Protein 3HYH (pdb70)

Organism: Saccharomyces cerevisiae (strain ATCC 204508 / S288c) (NCBI:txid559292)

Foldseek 3Di:
DPDWDAFPFPVTKTWDADPPPRFIKIKDKAWPDVPVQVVVFVVLLVPDDDQQAKHFPDWDDDPTIIITIIGDFPFWVVCVLVVDDLDDPVLLLVQLLLLLLRLVSCVVVVHAQQDDDGQQFGAHPVRGTHRYTSPPRQLQFALCSVDVDDDDGNLRVLSSSLQSSCCSNPVDGFQDDPDPVSSSVCRQCVPGDDDPPDDPQSSVSSVQSSDNPSVSRDDSVNCCVRPSSVVVNDPSSD/DDDWDAADPCGWTWDADPPVRFIKIKDKDFDDPVPVQVVVFVVLQCPDDDPQAKHFPDWDDDPGIIITIIGDFPAWPLVVLLVDDQDDLVLLLVQLLLLLLSLCSCVVVPHALQDDDRQQFGAHPVRGTHGYTSPPRVLQAALVRVVGNLRVLSSSLQSSCCSRPVDGFQDDPDDVSSNVCRQVVPGDDDDVDDPQSSVSSVQSSDRDSVSHDDSVRSCVRPSNVVVNDPSSD

GO terms:
  GO:0004674 protein serine/threonine kinase activity (F, IDA)
  GO:0005085 guanyl-nucleotide exchange factor activity (F, IDA)
  GO:0004679 AMP-activated protein kinase activity (F, IDA)
  GO:0000144 cellular bud neck septin ring (C, IDA)
  GO:0005634 nucleus (C, IDA)
  GO:0005641 nuclear envelope lumen (C, IDA)
  GO:0005737 cytoplasm (C, IDA)
  GO:0005774 vacuolar membrane (C, IDA)
  GO:0042149 cellular response to glucose starvation (P, IDA)
  GO:0031588 nucleotide-activated protein kinase complex (C, IDA)
  GO:2000222 positive regulation of pseudohyphal growth (P, IGI)
  GO:0017148 negative regulation of translation (P, IGI)
  GO:0000132 establishment of mitotic spindle orientation (P, IGI)
  GO:0001403 invasive growth in response to glucose limitation (P, IMP)
  GO:0004672 protein kinase activity (F, HDA)
  GO:0004674 protein serine/threonine kinase activity (F, IMP)
  GO:0004679 AMP-activated protein kinase activity (F, IMP)
  GO:0034976 response to endoplasmic reticulum stress (P, IMP)
  GO:0005739 mitochondrion (C, HDA)
  GO:0045722 positive regulation of gluconeogenesis (P, IMP)

CATH classification: 3.30.200.20 (+1 more: 1.10.510.10)

Solvent-accessible surface area: 23732 Å² total; per-residue (Å²): 26,139,127,94,83,111,66,69,28,192,76,86,36,41,27,0,103,32,97,113,94,46,44,109,0,11,15,76,19,39,50,79,204,189,114,48,64,29,102,82,8,9,60,48,2,124,91,3,126,18,59,2,1,1,66,9,93,67,17,86,118,60,184,87,56,10,29,8,0,14,20,65,11,43,78,55,0,18,57,39,7,104,158,127,121,105,17,60,52,117,43,0,17,91,2,0,4,4,0,0,6,0,1,18,29,1,35,144,61,195,8,16,2,69,3,1,16,26,90,0,0,33,2,20,132,127,75,36,0,16,0,21,6,1,4,48,58,54,14,15,3,0,12,5,12,10,30,63,166,119,176,16,1,63,56,1,0,3,0,4,0,0,0,0,0,0,10,0,11,7,107,108,46,7,0,80,28,96,6,27,33,47,10,6,138,27,1,56,92,17,82,49,88,48,20,210,121,18,31,124,29,0,21,32,1,0,135,111,0,7,46,53,68,33,159,95,12,6,50,12,118,97,0,16,117,21,118,20,0,95,68,123,34,48,156,124,4,143,37,113,91,112,84,102,85,132,39,206,107,41,50,28,0,78,43,85,120,105,42,57,90,0,13,13,68,26,53,68,185,181,112,157,106,56,62,24,65,71,8,5,51,55,3,119,100,1,124,19,58,3,0,3,74,12,87,66,19,85,122,73,203,102,57,29,35,9,0,15,14,82,11,44,82,52,0,20,77,35,6,111,155,145,121,88,15,61,50,82,85,0,20,91,4,0,5,5,0,0,4,0,1,20,31,1,29,124,68,176,8,20,3,94,4,3,18,27,92,0,0,33,2,20,144,115,73,36,0,16,0,24,6,1,3,41,50,41,20,24,5,0,12,58,26,11,95,47,60,57,2,0,3,0,3,1,0,0,0,0,10,9,0,4,9,107,175,52,14,0,83,34,94,6,14,33,47,14,6,133,28,0,42,84,21,87,44,102,54,27,208,114,18,32,124,28,0,20,30,0,0,132,114,0,7,51,54,60,37,161,102,13,10,51,13,112,87,0,24,110,23,121,19,0,112,68,102,32,39,145,125,6,143

Sequence (471 aa):
NYQIVKTLGEGKVKLAYHTTTGQKVALKIINKKMQGRIEREISYLRLLRHPHIIKLYDVIKSKDEIIMVIEYAGNELFDYIVQRDKMSEQEARRFFQQIISAVEYCHRHKIVHRDLKPENLLLDEHLNVKIADFGLSPNYAAPEVISGKLYAGPEVDVWSCGVILYVMLCRRLPFDDESIPVLFKNISNGVYTLPKFLSPGAAGLIKRMLIVNPLNRISIHEIMQDDWFKVDLPEYLLNYQIVKTLGEKVKLAYHTTTGQKVALKIINKKVMQGRIEREISYLRLLRHPHIIKLYDVIKSKDEIIMVIEYAGNELFDYIVQRDKMSEQEARRFFQQIISAVEYCHRHKIVHRDLKPENLLLDEHLNVKIADFGLSPNYAAPEVISGPEVDVWSCGVILYVMLCRRLPFDDESIPVLFKNISNGVYTLPKFLSPGAAGLIKRMLIVNPLNRISIHEIMQDDWFKVDLPEYLL

Structure (mmCIF, N/CA/C/O backbone):
data_3HYH
#
_entry.id   3HYH
#
_cell.length_a   71.028
_cell.length_b   75.137
_cell.length_c   113.699
_cell.angle_alpha   90.00
_cell.angle_beta   90.00
_cell.angle_gamma   90.00
#
_symmetry.space_group_name_H-M   'P 21 21 21'
#
loop_
_entity.id
_entity.type
_entity.pdbx_description
1 polymer 'Carbon catabolite-derepressing protein kinase'
2 water water
#
loop_
_atom_site.group_PDB
_atom_site.id
_atom_site.type_symbol
_atom_site.label_atom_id
_atom_site.label_alt_id
_atom_site.label_comp_id
_atom_site.label_asym_id
_atom_site.label_entity_id
_atom_site.label_seq_id
_atom_site.pdbx_PDB_ins_code
_atom_site.Cartn_x
_atom_site.Cartn_y
_atom_site.Cartn_z
_atom_site.occupancy
_atom_site.B_iso_or_equiv
_atom_site.auth_seq_id
_atom_site.auth_comp_id
_atom_site.auth_asym_id
_atom_site.auth_atom_id
_atom_site.pdbx_PDB_model_num
ATOM 1 N N . ASN A 1 14 ? 94.273 22.133 73.982 1.00 74.60 54 ASN A N 1
ATOM 2 C CA . ASN A 1 14 ? 95.350 23.147 73.842 1.00 74.56 54 ASN A CA 1
ATOM 3 C C . ASN A 1 14 ? 96.356 22.754 72.769 1.00 74.78 54 ASN A C 1
ATOM 4 O O . ASN A 1 14 ? 96.544 23.491 71.803 1.00 74.71 54 ASN A O 1
ATOM 9 N N . TYR A 1 15 ? 96.988 21.591 72.941 1.00 75.26 55 TYR A N 1
ATOM 10 C CA . TYR A 1 15 ? 98.063 21.147 72.051 1.00 75.54 55 TYR A CA 1
ATOM 11 C C . TYR A 1 15 ? 97.576 20.588 70.717 1.00 75.62 55 TYR A C 1
ATOM 12 O O . TYR A 1 15 ? 97.839 21.182 69.667 1.00 75.64 55 TYR A O 1
ATOM 21 N N . GLN A 1 16 ? 96.879 19.449 70.761 1.00 75.71 56 GLN A N 1
ATOM 22 C CA . GLN A 1 16 ? 96.460 18.748 69.542 1.00 75.80 56 GLN A CA 1
ATOM 23 C C . GLN A 1 16 ? 94.959 18.821 69.267 1.00 75.84 56 GLN A C 1
ATOM 24 O O . GLN A 1 16 ? 94.135 18.632 70.165 1.00 76.00 56 GLN A O 1
ATOM 30 N N . ILE A 1 17 ? 94.633 19.074 68.002 1.00 75.83 57 ILE A N 1
ATOM 31 C CA . ILE A 1 17 ? 93.265 19.305 67.542 1.00 75.88 57 ILE A CA 1
ATOM 32 C C . ILE A 1 17 ? 92.462 18.001 67.449 1.00 75.98 57 ILE A C 1
ATOM 33 O O . ILE A 1 17 ? 93.014 16.944 67.143 1.00 75.94 57 ILE A O 1
ATOM 38 N N . VAL A 1 18 ? 91.158 18.095 67.718 1.00 76.23 58 VAL A N 1
ATOM 39 C CA . VAL A 1 18 ? 90.249 16.939 67.710 1.00 76.35 58 VAL A CA 1
ATOM 40 C C . VAL A 1 18 ? 89.200 17.032 66.599 1.00 76.48 58 VAL A C 1
ATOM 41 O O . VAL A 1 18 ? 88.987 16.069 65.854 1.00 76.57 58 VAL A O 1
ATOM 45 N N . LYS A 1 19 ? 88.550 18.193 66.498 1.00 76.60 59 LYS A N 1
ATOM 46 C CA . LYS A 1 19 ? 87.355 18.353 65.676 1.00 76.78 59 LYS A CA 1
ATOM 47 C C . LYS A 1 19 ? 87.114 19.826 65.352 1.00 76.76 59 LYS A C 1
ATOM 48 O O . LYS A 1 19 ? 87.552 20.707 66.092 1.00 76.80 59 LYS A O 1
ATOM 54 N N . THR A 1 20 ? 86.431 20.084 64.238 1.00 76.71 60 THR A N 1
ATOM 55 C CA . THR A 1 20 ? 85.934 21.419 63.926 1.00 76.63 60 THR A CA 1
ATOM 56 C C . THR A 1 20 ? 84.504 21.524 64.448 1.00 76.88 60 THR A C 1
ATOM 57 O O . THR A 1 20 ? 83.633 20.736 64.062 1.00 76.78 60 THR A O 1
ATOM 61 N N . LEU A 1 21 ? 84.276 22.487 65.340 1.00 77.09 61 LEU A N 1
ATOM 62 C CA . LEU A 1 21 ? 82.968 22.677 65.964 1.00 77.38 61 LEU A CA 1
ATOM 63 C C . LEU A 1 21 ? 82.036 23.502 65.084 1.00 77.67 61 LEU A C 1
ATOM 64 O O . LEU A 1 21 ? 80.816 23.335 65.135 1.00 77.84 61 LEU A O 1
ATOM 69 N N . GLY A 1 22 ? 82.615 24.387 64.276 1.00 78.01 62 GLY A N 1
ATOM 70 C CA . GLY A 1 22 ? 81.832 25.247 63.394 1.00 78.41 62 GLY A CA 1
ATOM 71 C C . GLY A 1 22 ? 82.623 26.323 62.674 1.00 78.67 62 GLY A C 1
ATOM 72 O O . GLY A 1 22 ? 83.842 26.215 62.504 1.00 78.57 62 GLY A O 1
ATOM 73 N N . GLU A 1 23 ? 81.906 27.361 62.247 1.00 79.02 63 GLU A N 1
ATOM 74 C CA . GLU A 1 23 ? 82.471 28.476 61.488 1.00 79.35 63 GLU A CA 1
ATOM 75 C C . GLU A 1 23 ? 81.816 29.780 61.926 1.00 79.44 63 GLU A C 1
ATOM 76 O O . GLU A 1 23 ? 80.598 29.838 62.097 1.00 79.44 63 GLU A O 1
ATOM 82 N N . GLY A 1 27 ? 87.331 33.072 60.492 1.00 60.85 67 GLY A N 1
ATOM 83 C CA . GLY A 1 27 ? 87.817 31.695 60.373 1.00 60.87 67 GLY A CA 1
ATOM 84 C C . GLY A 1 27 ? 86.972 30.711 61.165 1.00 60.81 67 GLY A C 1
ATOM 85 O O . GLY A 1 27 ? 85.829 31.014 61.529 1.00 61.02 67 GLY A O 1
ATOM 86 N N . LYS A 1 28 ? 87.539 29.539 61.451 1.00 60.56 68 LYS A N 1
ATOM 87 C CA . LYS A 1 28 ? 86.789 28.458 62.104 1.00 60.19 68 LYS A CA 1
ATOM 88 C C . LYS A 1 28 ? 87.044 28.315 63.607 1.00 59.72 68 LYS A C 1
ATOM 89 O O . LYS A 1 28 ? 87.952 28.935 64.157 1.00 59.64 68 LYS A O 1
ATOM 95 N N . VAL A 1 29 ? 86.214 27.498 64.254 1.00 59.33 69 VAL A N 1
ATOM 96 C CA . VAL A 1 29 ? 86.337 27.174 65.670 1.00 58.96 69 VAL A CA 1
ATOM 97 C C . VAL A 1 29 ? 86.559 25.665 65.803 1.00 58.89 69 VAL A C 1
ATOM 98 O O . VAL A 1 29 ? 85.760 24.872 65.304 1.00 58.97 69 VAL A O 1
ATOM 102 N N . LYS A 1 30 ? 87.632 25.278 66.486 1.00 58.64 70 LYS A N 1
ATOM 103 C CA . LYS A 1 30 ? 87.969 23.866 66.658 1.00 58.58 70 LYS A CA 1
ATOM 104 C C . LYS A 1 30 ? 88.000 23.414 68.122 1.00 58.59 70 LYS A C 1
ATOM 105 O O . LYS A 1 30 ? 88.216 24.218 69.032 1.00 58.57 70 LYS A O 1
ATOM 111 N N . LEU A 1 31 ? 87.765 22.121 68.337 1.00 58.61 71 LEU A N 1
ATOM 112 C CA . LEU A 1 31 ? 87.917 21.495 69.649 1.00 58.77 71 LEU A CA 1
ATOM 113 C C . LEU A 1 31 ? 89.291 20.837 69.763 1.00 58.90 71 LEU A C 1
ATOM 114 O O . LEU A 1 31 ? 89.731 20.139 68.846 1.00 58.83 71 LEU A O 1
ATOM 119 N N . ALA A 1 32 ? 89.956 21.0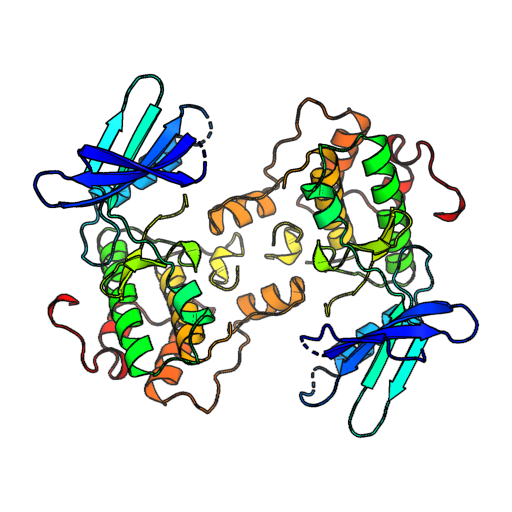61 70.893 1.00 58.98 72 ALA A N 1
ATOM 120 C CA . ALA A 1 32 ? 91.293 20.528 71.137 1.00 59.33 72 ALA A CA 1
ATOM 121 C C . ALA A 1 32 ? 91.485 20.219 72.618 1.00 59.64 72 ALA A C 1
ATOM 122 O O . ALA A 1 32 ? 90.659 20.609 73.449 1.00 59.53 72 ALA A O 1
ATOM 124 N N . TYR A 1 33 ? 92.566 19.510 72.949 1.00 60.11 73 TYR A N 1
ATOM 125 C CA . TYR A 1 33 ? 92.898 19.258 74.353 1.00 60.67 73 TYR A CA 1
ATOM 126 C C . TYR A 1 33 ? 94.403 19.212 74.653 1.00 60.70 73 TYR A C 1
ATOM 127 O O . TYR A 1 33 ? 95.203 18.743 73.837 1.00 60.81 73 TYR A O 1
ATOM 136 N N . HIS A 1 34 ? 94.765 19.732 75.827 1.00 60.82 74 HIS A N 1
ATOM 137 C CA . HIS A 1 34 ? 96.143 19.726 76.315 1.00 61.08 74 HIS A CA 1
ATOM 138 C C . HIS A 1 34 ? 96.553 18.286 76.616 1.00 61.21 74 HIS A C 1
ATOM 139 O O . HIS A 1 34 ? 95.834 17.561 77.306 1.00 61.28 74 HIS A O 1
ATOM 146 N N . THR A 1 35 ? 97.701 17.867 76.092 1.00 61.37 75 THR A N 1
ATOM 147 C CA . THR A 1 35 ? 98.125 16.475 76.235 1.00 61.58 75 THR A CA 1
ATOM 148 C C . THR A 1 35 ? 98.887 16.247 77.553 1.00 61.63 75 THR A C 1
ATOM 149 O O . THR A 1 35 ? 99.328 15.125 77.850 1.00 61.73 75 THR A O 1
ATOM 153 N N . THR A 1 36 ? 99.027 17.314 78.340 1.00 61.51 76 THR A N 1
ATOM 154 C CA . THR A 1 36 ? 99.618 17.222 79.673 1.00 61.45 76 THR A CA 1
ATOM 155 C C . THR A 1 36 ? 98.523 17.194 80.737 1.00 61.33 76 THR A C 1
ATOM 156 O O . THR A 1 36 ? 98.437 16.236 81.509 1.00 61.55 76 THR A O 1
ATOM 160 N N . THR A 1 37 ? 97.683 18.232 80.760 1.00 60.99 77 THR A N 1
ATOM 161 C CA . THR A 1 37 ? 96.627 18.369 81.770 1.00 60.55 77 THR A CA 1
ATOM 162 C C . THR A 1 37 ? 95.312 17.696 81.364 1.00 60.33 77 THR A C 1
ATOM 163 O O . THR A 1 37 ? 94.484 17.367 82.222 1.00 60.30 77 THR A O 1
ATOM 167 N N . GLY A 1 38 ? 95.111 17.513 80.059 1.00 59.87 78 GLY A N 1
ATOM 168 C CA . GLY A 1 38 ? 93.878 16.911 79.549 1.00 59.09 78 GLY A CA 1
ATOM 169 C C . GLY A 1 38 ? 92.744 17.900 79.347 1.00 58.59 78 GLY A C 1
ATOM 170 O O . GLY A 1 38 ? 91.662 17.514 78.900 1.00 58.47 78 GLY A O 1
ATOM 171 N N . GLN A 1 39 ? 93.003 19.174 79.659 1.00 58.09 79 GLN A N 1
ATOM 172 C CA . GLN A 1 39 ? 91.992 20.239 79.611 1.00 57.46 79 GLN A CA 1
ATOM 173 C C . GLN A 1 39 ? 91.397 20.412 78.211 1.00 56.78 79 GLN A C 1
ATOM 174 O O . GLN A 1 39 ? 92.129 20.517 77.225 1.00 56.71 79 GLN A O 1
ATOM 180 N N . LYS A 1 40 ? 90.066 20.408 78.136 1.00 56.11 80 LYS A N 1
ATOM 181 C CA . LYS A 1 40 ? 89.338 20.663 76.890 1.00 55.33 80 LYS A CA 1
ATOM 182 C C . LYS A 1 40 ? 89.395 22.150 76.560 1.00 54.86 80 LYS A C 1
ATOM 183 O O . LYS A 1 40 ? 89.265 23.002 77.452 1.00 54.51 80 LYS A O 1
ATOM 189 N N . VAL A 1 41 ? 89.567 22.457 75.276 1.00 54.20 81 VAL A N 1
ATOM 190 C CA . VAL A 1 41 ? 89.826 23.825 74.844 1.00 53.53 81 VAL A CA 1
ATOM 191 C C . VAL A 1 41 ? 89.178 24.124 73.483 1.00 53.34 81 VAL A C 1
ATOM 192 O O . VAL A 1 41 ? 88.975 23.218 72.678 1.00 53.43 81 VAL A O 1
ATOM 196 N N . ALA A 1 42 ? 88.838 25.389 73.239 1.00 52.99 82 ALA A N 1
ATOM 197 C CA . ALA A 1 42 ? 88.382 25.813 71.921 1.00 52.62 82 ALA A CA 1
ATOM 198 C C . ALA A 1 42 ? 89.417 26.712 71.248 1.00 52.75 82 ALA A C 1
ATOM 199 O O . ALA A 1 42 ? 89.975 27.620 71.879 1.00 52.73 82 ALA A O 1
ATOM 201 N N . LEU A 1 43 ? 89.673 26.449 69.969 1.00 52.26 83 LEU A N 1
ATOM 202 C CA . LEU A 1 43 ? 90.570 27.279 69.182 1.00 52.49 83 LEU A CA 1
ATOM 203 C C . LEU A 1 43 ? 89.755 28.185 68.267 1.00 52.73 83 LEU A C 1
ATOM 204 O O . LEU A 1 43 ? 89.131 27.715 67.312 1.00 52.83 83 LEU A O 1
ATOM 209 N N . LYS A 1 44 ? 89.747 29.479 68.572 1.00 52.92 84 LYS A N 1
ATOM 210 C CA . LYS A 1 44 ? 89.069 30.445 67.713 1.00 53.67 84 LYS A CA 1
ATOM 211 C C . LYS A 1 44 ? 90.073 31.035 66.743 1.00 53.89 84 LYS A C 1
ATOM 212 O O . LYS A 1 44 ? 90.875 31.902 67.101 1.00 53.81 84 LYS A O 1
ATOM 218 N N . ILE A 1 45 ? 90.027 30.531 65.517 1.00 54.33 85 ILE A N 1
ATOM 219 C CA . ILE A 1 45 ? 90.975 30.901 64.478 1.00 54.82 85 ILE A CA 1
ATOM 220 C C . ILE A 1 45 ? 90.435 32.104 63.717 1.00 55.21 85 ILE A C 1
ATOM 221 O O . ILE A 1 45 ? 89.443 32.006 62.995 1.00 55.18 85 ILE A O 1
ATOM 226 N N . ILE A 1 46 ? 91.083 33.248 63.918 1.00 55.70 86 ILE A N 1
ATOM 227 C CA . ILE A 1 46 ? 90.645 34.492 63.316 1.00 56.36 86 ILE A CA 1
ATOM 228 C C . ILE A 1 46 ? 91.631 34.876 62.236 1.00 57.29 86 ILE A C 1
ATOM 229 O O . ILE A 1 46 ? 92.841 34.999 62.493 1.00 56.92 86 ILE A O 1
ATOM 234 N N . ASN A 1 47 ? 91.114 35.044 61.020 1.00 58.53 87 ASN A N 1
ATOM 235 C CA . ASN A 1 47 ? 91.965 35.430 59.915 1.00 59.92 87 ASN A CA 1
ATOM 236 C C . ASN A 1 47 ? 91.908 36.902 59.620 1.00 60.70 87 ASN A C 1
ATOM 237 O O . ASN A 1 47 ? 90.842 37.503 59.521 1.00 61.06 87 ASN A O 1
ATOM 242 N N . LYS A 1 48 ? 93.104 37.466 59.491 1.00 62.14 88 LYS A N 1
ATOM 243 C CA . LYS A 1 48 ? 93.248 38.910 59.376 1.00 63.27 88 LYS A CA 1
ATOM 244 C C . LYS A 1 48 ? 92.483 39.549 58.185 1.00 64.19 88 LYS A C 1
ATOM 245 O O . LYS A 1 48 ? 92.833 39.232 56.986 1.00 64.39 88 LYS A O 1
ATOM 251 N N . LYS A 1 49 ? 91.337 40.164 58.634 1.00 65.14 89 LYS A N 1
ATOM 252 C CA . LYS A 1 49 ? 90.237 40.924 57.840 1.00 65.70 89 LYS A CA 1
ATOM 253 C C . LYS A 1 49 ? 89.066 41.237 58.842 1.00 65.62 89 LYS A C 1
ATOM 254 O O . LYS A 1 49 ? 89.068 40.174 59.824 1.00 65.78 89 LYS A O 1
ATOM 260 N N . MET A 1 56 ? 86.050 44.715 64.144 1.00 62.27 96 MET A N 1
ATOM 261 C CA . MET A 1 56 ? 87.364 45.129 63.673 1.00 62.22 96 MET A CA 1
ATOM 262 C C . MET A 1 56 ? 88.449 44.753 64.701 1.00 61.72 96 MET A C 1
ATOM 263 O O . MET A 1 56 ? 88.138 44.260 65.792 1.00 62.02 96 MET A O 1
ATOM 268 N N . GLN A 1 57 ? 89.713 44.987 64.344 1.00 61.01 97 GLN A N 1
ATOM 269 C CA . GLN A 1 57 ? 90.880 44.467 65.085 1.00 60.09 97 GLN A CA 1
ATOM 270 C C . GLN A 1 57 ? 91.000 44.899 66.546 1.00 58.94 97 GLN A C 1
ATOM 271 O O . GLN A 1 57 ? 91.485 44.134 67.377 1.00 58.64 97 GLN A O 1
ATOM 277 N N . GLY A 1 58 ? 90.570 46.124 66.843 1.00 57.92 98 GLY A N 1
ATOM 278 C CA . GLY A 1 58 ? 90.579 46.653 68.207 1.00 56.61 98 GLY A CA 1
ATOM 279 C C . GLY A 1 58 ? 89.643 45.902 69.136 1.00 55.90 98 GLY A C 1
ATOM 280 O O . GLY A 1 58 ? 89.916 45.765 70.334 1.00 55.74 98 GLY A O 1
ATOM 281 N N . ARG A 1 59 ? 88.542 45.401 68.583 1.00 54.82 99 ARG A N 1
ATOM 282 C CA . ARG A 1 59 ? 87.581 44.649 69.380 1.00 54.08 99 ARG A CA 1
ATOM 283 C C . ARG A 1 59 ? 88.102 43.262 69.770 1.00 53.56 99 ARG A C 1
ATOM 284 O O . ARG A 1 59 ? 87.855 42.803 70.877 1.00 53.35 99 ARG A O 1
ATOM 292 N N . ILE A 1 60 ? 88.841 42.613 68.874 1.00 53.25 100 ILE A N 1
ATOM 293 C CA . ILE A 1 60 ? 89.495 41.340 69.197 1.00 53.54 100 ILE A CA 1
ATOM 294 C C . ILE A 1 60 ? 90.556 41.548 70.286 1.00 53.42 100 ILE A C 1
ATOM 295 O O . ILE A 1 60 ? 90.648 40.771 71.239 1.00 53.37 100 ILE A O 1
ATOM 300 N N . GLU A 1 61 ? 91.334 42.616 70.142 1.00 53.21 101 GLU A N 1
ATOM 301 C CA . GLU A 1 61 ? 92.361 42.978 71.112 1.00 53.17 101 GLU A CA 1
ATOM 302 C C . GLU A 1 61 ? 91.781 43.280 72.487 1.00 52.37 101 GLU A C 1
ATOM 303 O O . GLU A 1 61 ? 92.385 42.952 73.511 1.00 51.83 101 GLU A O 1
ATOM 309 N N . ARG A 1 62 ? 90.612 43.920 72.492 1.00 51.79 102 ARG A N 1
ATOM 310 C CA . ARG A 1 62 ? 89.861 44.206 73.714 1.00 51.38 102 ARG A CA 1
ATOM 311 C C . ARG A 1 62 ? 89.446 42.905 74.406 1.00 51.01 102 ARG A C 1
ATOM 312 O O . ARG A 1 62 ? 89.528 42.793 75.633 1.00 50.79 102 ARG A O 1
ATOM 320 N N . GLU A 1 63 ? 89.017 41.924 73.618 1.00 50.38 103 GLU A N 1
ATOM 321 C CA . GLU A 1 63 ? 88.634 40.630 74.160 1.00 50.62 103 GLU A CA 1
ATOM 322 C C . GLU A 1 63 ? 89.837 39.938 74.812 1.00 49.83 103 GLU A C 1
ATOM 323 O O . GLU A 1 63 ? 89.761 39.485 75.958 1.00 49.43 103 GLU A O 1
ATOM 329 N N . ILE A 1 64 ? 90.939 39.868 74.067 1.00 48.67 104 ILE A N 1
ATOM 330 C CA . ILE A 1 64 ? 92.172 39.257 74.550 1.00 48.24 104 ILE A CA 1
ATOM 331 C C . ILE A 1 64 ? 92.667 39.951 75.820 1.00 48.14 104 ILE A C 1
ATOM 332 O O . ILE A 1 64 ? 92.971 39.285 76.804 1.00 48.38 104 ILE A O 1
ATOM 337 N N . SER A 1 65 ? 92.705 41.282 75.803 1.00 47.95 105 SER A N 1
ATOM 338 C CA . SER A 1 65 ? 93.155 42.068 76.956 1.00 48.24 105 SER A CA 1
ATOM 339 C C . SER A 1 65 ? 92.301 41.840 78.214 1.00 47.94 105 SER A C 1
ATOM 340 O O . SER A 1 65 ? 92.837 41.574 79.300 1.00 47.49 105 SER A O 1
ATOM 343 N N . TYR A 1 66 ? 90.980 41.931 78.060 1.00 47.93 106 TYR A N 1
ATOM 344 C CA . TYR A 1 66 ? 90.040 41.683 79.155 1.00 47.89 106 TYR A CA 1
ATOM 345 C C . TYR A 1 66 ? 90.234 40.284 79.738 1.00 47.79 106 TYR A C 1
ATOM 346 O O . TYR A 1 66 ? 90.388 40.125 80.956 1.00 47.48 106 TYR A O 1
ATOM 355 N N . LEU A 1 67 ? 90.232 39.279 78.859 1.00 47.83 107 LEU A N 1
ATOM 356 C CA . LEU A 1 67 ? 90.406 37.887 79.268 1.00 47.90 107 LEU A CA 1
ATOM 357 C C . LEU A 1 67 ? 91.740 37.616 79.990 1.00 48.19 107 LEU A C 1
ATOM 358 O O . LEU A 1 67 ? 91.783 36.775 80.884 1.00 48.16 107 LEU A O 1
ATOM 363 N N . ARG A 1 68 ? 92.803 38.345 79.633 1.00 48.06 108 ARG A N 1
ATOM 364 C CA . ARG A 1 68 ? 94.085 38.204 80.324 1.00 48.65 108 ARG A CA 1
ATOM 365 C C . ARG A 1 68 ? 94.086 38.870 81.704 1.00 48.77 108 ARG A C 1
ATOM 366 O O . ARG A 1 68 ? 94.733 38.380 82.629 1.00 49.16 108 ARG A O 1
ATOM 374 N N . LEU A 1 69 ? 93.365 39.980 81.824 1.00 48.84 109 LEU A N 1
ATOM 375 C CA . LEU A 1 69 ? 93.267 40.744 83.064 1.00 49.11 109 LEU A CA 1
ATOM 376 C C . LEU A 1 69 ? 92.373 40.091 84.119 1.00 49.41 109 LEU A C 1
ATOM 377 O O . LEU A 1 69 ? 92.631 40.208 85.320 1.00 49.61 109 LEU A O 1
ATOM 382 N N . LEU A 1 70 ? 91.307 39.434 83.670 1.00 49.39 110 LEU A N 1
ATOM 383 C CA . LEU A 1 70 ? 90.324 38.874 84.584 1.00 49.14 110 LEU A CA 1
ATOM 384 C C . LEU A 1 70 ? 90.516 37.375 84.724 1.00 49.09 110 LEU A C 1
ATOM 385 O O . LEU A 1 70 ? 90.343 36.618 83.763 1.00 50.02 110 LEU A O 1
ATOM 390 N N . ARG A 1 71 ? 90.886 36.961 85.929 1.00 48.20 111 ARG A N 1
ATOM 391 C CA . ARG A 1 71 ? 90.989 35.559 86.270 1.00 47.13 111 ARG A CA 1
ATOM 392 C C . ARG A 1 71 ? 90.032 35.269 87.412 1.00 45.58 111 ARG A C 1
ATOM 393 O O . ARG A 1 71 ? 90.239 35.698 88.551 1.00 45.15 111 ARG A O 1
ATOM 401 N N . HIS A 1 72 ? 88.964 34.551 87.075 1.00 43.58 112 HIS A N 1
ATOM 402 C CA . HIS A 1 72 ? 87.878 34.272 88.000 1.00 41.54 112 HIS A CA 1
ATOM 403 C C . HIS A 1 72 ? 87.276 32.932 87.573 1.00 40.54 112 HIS A C 1
ATOM 404 O O . HIS A 1 72 ? 87.198 32.662 86.378 1.00 40.16 112 HIS A O 1
ATOM 411 N N . PRO A 1 73 ? 86.876 32.080 88.542 1.00 39.96 113 PRO A N 1
ATOM 412 C CA . PRO A 1 73 ? 86.266 30.748 88.283 1.00 39.62 113 PRO A CA 1
ATOM 413 C C . PRO A 1 73 ? 85.065 30.736 87.312 1.00 39.18 113 PRO A C 1
ATOM 414 O O . PRO A 1 73 ? 84.759 29.700 86.728 1.00 38.84 113 PRO A O 1
ATOM 418 N N . HIS A 1 74 ? 84.396 31.872 87.157 1.00 38.54 114 HIS A N 1
ATOM 419 C CA . HIS A 1 74 ? 83.198 31.956 86.319 1.00 38.48 114 HIS A CA 1
ATOM 420 C C . HIS A 1 74 ? 83.344 32.907 85.151 1.00 38.80 114 HIS A C 1
ATOM 421 O O . HIS A 1 74 ? 82.356 33.375 84.567 1.00 38.68 114 HIS A O 1
ATOM 428 N N . ILE A 1 75 ? 84.601 33.175 84.817 1.00 38.97 115 ILE A N 1
ATOM 429 C CA . ILE A 1 75 ? 84.950 33.853 83.590 1.00 39.43 115 ILE A CA 1
ATOM 430 C C . ILE A 1 75 ? 85.797 32.890 82.777 1.00 40.53 115 ILE A C 1
ATOM 431 O O . ILE A 1 75 ? 86.745 32.293 83.295 1.00 40.58 115 ILE A O 1
ATOM 436 N N . ILE A 1 76 ? 85.441 32.722 81.507 1.00 41.50 116 ILE A N 1
ATOM 437 C CA . ILE A 1 76 ? 86.159 31.791 80.629 1.00 42.97 116 ILE A CA 1
ATOM 438 C C . ILE A 1 76 ? 87.664 32.107 80.573 1.00 43.01 116 ILE A C 1
ATOM 439 O O . ILE A 1 76 ? 88.063 33.268 80.448 1.00 42.90 116 ILE A O 1
ATOM 444 N N . LYS A 1 77 ? 88.498 31.080 80.710 1.00 43.83 117 LYS A N 1
ATOM 445 C CA . LYS A 1 77 ? 89.950 31.272 80.738 1.00 44.58 117 LYS A CA 1
ATOM 446 C C . LYS A 1 77 ? 90.525 31.405 79.338 1.00 44.55 117 LYS A C 1
ATOM 447 O O . LYS A 1 77 ? 90.113 30.695 78.436 1.00 44.53 117 LYS A O 1
ATOM 453 N N . LEU A 1 78 ? 91.497 32.303 79.178 1.00 45.27 118 LEU A N 1
ATOM 454 C CA . LEU A 1 78 ? 92.293 32.406 77.950 1.00 45.69 118 LEU A CA 1
ATOM 455 C C . LEU A 1 78 ? 93.680 31.862 78.244 1.00 45.46 118 LEU A C 1
ATOM 456 O O . LEU A 1 78 ? 94.465 32.513 78.949 1.00 45.34 118 LEU A O 1
ATOM 461 N N . TYR A 1 79 ? 93.969 30.670 77.720 1.00 44.96 119 TYR A N 1
ATOM 462 C CA . TYR A 1 79 ? 95.231 29.982 78.003 1.00 45.14 119 TYR A CA 1
ATOM 463 C C . TYR A 1 79 ? 96.402 30.457 77.140 1.00 44.94 119 TYR A C 1
ATOM 464 O O . TYR A 1 79 ? 97.569 30.269 77.518 1.00 44.80 119 TYR A O 1
ATOM 473 N N . ASP A 1 80 ? 96.099 31.044 75.980 1.00 44.58 120 ASP A N 1
ATOM 474 C CA . ASP A 1 80 ? 97.136 31.456 75.017 1.00 44.30 120 ASP A CA 1
ATOM 475 C C . ASP A 1 80 ? 96.513 32.151 73.820 1.00 44.30 120 ASP A C 1
ATOM 476 O O . ASP A 1 80 ? 95.359 31.878 73.465 1.00 43.82 120 ASP A O 1
ATOM 481 N N . VAL A 1 81 ? 97.289 33.048 73.212 1.00 44.35 121 VAL A N 1
ATOM 482 C CA . VAL A 1 81 ? 96.949 33.669 71.935 1.00 44.59 121 VAL A CA 1
ATOM 483 C C . VAL A 1 81 ? 98.132 33.451 70.980 1.00 44.99 121 VAL A C 1
ATOM 484 O O . VAL A 1 81 ? 99.240 33.961 71.212 1.00 44.53 121 VAL A O 1
ATOM 488 N N . ILE A 1 82 ? 97.890 32.665 69.930 1.00 45.08 122 ILE A N 1
ATOM 489 C CA . ILE A 1 82 ? 98.910 32.347 68.931 1.00 45.35 122 ILE A CA 1
ATOM 490 C C . ILE A 1 82 ? 98.719 33.233 67.694 1.00 45.23 122 ILE A C 1
ATOM 491 O O . ILE A 1 82 ? 97.655 33.225 67.077 1.00 45.42 122 ILE A O 1
ATOM 496 N N . LYS A 1 83 ? 99.754 34.000 67.364 1.00 44.95 123 LYS A N 1
ATOM 497 C CA . LYS A 1 83 ? 99.712 35.028 66.319 1.00 45.04 123 LYS A CA 1
ATOM 498 C C . LYS A 1 83 ? 100.782 34.840 65.232 1.00 44.92 123 LYS A C 1
ATOM 499 O O . LYS A 1 83 ? 101.928 34.472 65.524 1.00 44.08 123 LYS A O 1
ATOM 505 N N . SER A 1 84 ? 100.388 35.110 63.989 1.00 44.55 124 SER A N 1
ATOM 506 C CA . SER A 1 84 ? 101.304 35.198 62.847 1.00 44.71 124 SER A CA 1
ATOM 507 C C . SER A 1 84 ? 100.874 36.396 61.999 1.00 44.75 124 SER A C 1
ATOM 508 O O . SER A 1 84 ? 99.951 37.127 62.392 1.00 44.60 124 SER A O 1
ATOM 511 N N . LYS A 1 85 ? 101.526 36.606 60.854 1.00 44.65 125 LYS A N 1
ATOM 512 C CA . LYS A 1 85 ? 101.165 37.716 5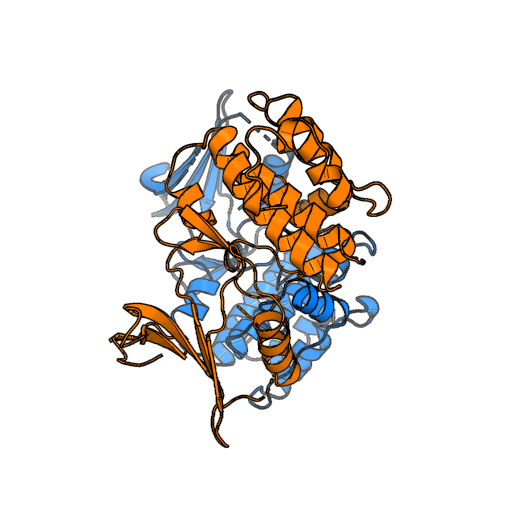9.960 1.00 45.24 125 LYS A CA 1
ATOM 513 C C . LYS A 1 85 ? 99.749 37.553 59.373 1.00 45.71 125 LYS A C 1
ATOM 514 O O . LYS A 1 85 ? 99.110 38.540 59.004 1.00 45.93 125 LYS A O 1
ATOM 520 N N . ASP A 1 86 ? 99.265 36.312 59.321 1.00 45.95 126 ASP A N 1
ATOM 521 C CA . ASP A 1 86 ? 97.991 35.985 58.678 1.00 46.46 126 ASP A CA 1
ATOM 522 C C . ASP A 1 86 ? 96.821 35.735 59.640 1.00 46.37 126 ASP A C 1
ATOM 523 O O . ASP A 1 86 ? 95.687 36.090 59.334 1.00 46.99 126 ASP A O 1
ATOM 528 N N . GLU A 1 87 ? 97.093 35.131 60.795 1.00 46.15 127 GLU A N 1
ATOM 529 C CA . GLU A 1 87 ? 96.029 34.730 61.707 1.00 45.59 127 GLU A CA 1
ATOM 530 C C . GLU A 1 87 ? 96.296 34.967 63.200 1.00 45.45 127 GLU A C 1
ATOM 531 O O . GLU A 1 87 ? 97.447 35.037 63.649 1.00 45.51 127 GLU A O 1
ATOM 537 N N . ILE A 1 88 ? 95.206 35.107 63.948 1.00 44.75 128 ILE A N 1
ATOM 538 C CA . ILE A 1 88 ? 95.229 35.142 65.395 1.00 44.67 128 ILE A CA 1
ATOM 539 C C . ILE A 1 88 ? 94.439 33.932 65.875 1.00 44.73 128 ILE A C 1
ATOM 540 O O . ILE A 1 88 ? 93.296 33.728 65.460 1.00 44.99 128 ILE A O 1
ATOM 545 N N . ILE A 1 89 ? 95.047 33.134 66.745 1.00 44.74 129 ILE A N 1
ATOM 546 C CA . ILE A 1 89 ? 94.373 31.975 67.326 1.00 44.83 129 ILE A CA 1
ATOM 547 C C . ILE A 1 89 ? 94.232 32.127 68.840 1.00 44.92 129 ILE A C 1
ATOM 548 O O . ILE A 1 89 ? 95.222 32.091 69.569 1.00 44.71 129 ILE A O 1
ATOM 553 N N . MET A 1 90 ? 92.997 32.296 69.303 1.00 45.17 130 MET A N 1
ATOM 554 C CA . MET A 1 90 ? 92.723 32.339 70.737 1.00 45.37 130 MET A CA 1
ATOM 555 C C . MET A 1 90 ? 92.505 30.922 71.260 1.00 45.28 130 MET A C 1
ATOM 556 O O . MET A 1 90 ? 91.723 30.164 70.695 1.00 45.63 130 MET A O 1
ATOM 561 N N . VAL A 1 91 ? 93.228 30.562 72.317 1.00 45.39 131 VAL A N 1
ATOM 562 C CA . VAL A 1 91 ? 93.075 29.261 72.974 1.00 45.10 131 VAL A CA 1
ATOM 563 C C . VAL A 1 91 ? 92.313 29.459 74.292 1.00 45.10 131 VAL A C 1
ATOM 564 O O . VAL A 1 91 ? 92.882 29.901 75.296 1.00 44.44 131 VAL A O 1
ATOM 568 N N . ILE A 1 92 ? 91.031 29.093 74.261 1.00 45.26 132 ILE A N 1
ATOM 569 C CA . ILE A 1 92 ? 90.047 29.434 75.282 1.00 45.94 132 ILE A CA 1
ATOM 570 C C . ILE A 1 92 ? 89.501 28.159 75.930 1.00 46.06 132 ILE A C 1
ATOM 571 O O . ILE A 1 92 ? 89.228 27.182 75.215 1.00 46.76 132 ILE A O 1
ATOM 576 N N . GLU A 1 93 ? 89.298 28.162 77.253 1.00 45.39 133 GLU A N 1
ATOM 577 C CA . GLU A 1 93 ? 88.732 26.976 77.902 1.00 44.86 133 GLU A CA 1
ATOM 578 C C . GLU A 1 93 ? 87.396 26.635 77.276 1.00 44.36 133 GLU A C 1
ATOM 579 O O . GLU A 1 93 ? 86.621 27.528 76.956 1.00 44.50 133 GLU A O 1
ATOM 585 N N . TYR A 1 94 ? 87.157 25.344 77.071 1.00 44.07 134 TYR A N 1
ATOM 586 C CA . TYR A 1 94 ? 85.927 24.868 76.442 1.00 43.87 134 TYR A CA 1
ATOM 587 C C . TYR A 1 94 ? 84.785 24.811 77.451 1.00 43.58 134 TYR A C 1
ATOM 588 O O . TYR A 1 94 ? 84.956 24.284 78.549 1.00 43.59 134 TYR A O 1
ATOM 597 N N . ALA A 1 95 ? 83.641 25.380 77.072 1.00 43.08 135 ALA A N 1
ATOM 598 C CA . ALA A 1 95 ? 82.379 25.202 77.784 1.00 42.71 135 ALA A CA 1
ATOM 599 C C . ALA A 1 95 ? 81.318 24.959 76.720 1.00 42.27 135 ALA A C 1
ATOM 600 O O . ALA A 1 95 ? 80.960 25.878 75.969 1.00 43.31 135 ALA A O 1
ATOM 602 N N . GLY A 1 96 ? 80.829 23.727 76.645 1.00 40.87 136 GLY A N 1
ATOM 603 C CA . GLY A 1 96 ? 80.060 23.273 75.489 1.00 39.60 136 GLY A CA 1
ATOM 604 C C . GLY A 1 96 ? 78.577 23.594 75.418 1.00 38.72 136 GLY A C 1
ATOM 605 O O . GLY A 1 96 ? 77.917 23.259 74.432 1.00 38.54 136 GLY A O 1
ATOM 606 N N . ASN A 1 97 ? 78.049 24.238 76.454 1.00 37.36 137 ASN A N 1
ATOM 607 C CA . ASN A 1 97 ? 76.626 24.527 76.524 1.00 36.64 137 ASN A CA 1
ATOM 608 C C . ASN A 1 97 ? 76.376 25.992 76.881 1.00 36.77 137 ASN A C 1
ATOM 609 O O . ASN A 1 97 ? 77.236 26.649 77.475 1.00 35.95 137 ASN A O 1
ATOM 614 N N . GLU A 1 98 ? 75.195 26.486 76.522 1.00 36.84 138 GLU A N 1
ATOM 615 C CA . GLU A 1 98 ? 74.739 27.798 76.976 1.00 37.78 138 GLU A CA 1
ATOM 616 C C . GLU A 1 98 ? 73.830 27.614 78.193 1.00 37.70 138 GLU A C 1
ATOM 617 O O . GLU A 1 98 ? 73.129 26.610 78.305 1.00 37.79 138 GLU A O 1
ATOM 623 N N . LEU A 1 99 ? 73.873 28.560 79.119 1.00 37.66 139 LEU A N 1
ATOM 624 C CA . LEU A 1 99 ? 72.964 28.564 80.255 1.00 38.45 139 LEU A CA 1
ATOM 625 C C . LEU A 1 99 ? 71.511 28.629 79.788 1.00 39.48 139 LEU A C 1
ATOM 626 O O . LEU A 1 99 ? 70.633 28.081 80.424 1.00 39.95 139 LEU A O 1
ATOM 631 N N . PHE A 1 100 ? 71.262 29.305 78.679 1.00 41.14 140 PHE A N 1
ATOM 632 C CA . PHE A 1 100 ? 69.897 29.442 78.211 1.00 42.86 140 PHE A CA 1
ATOM 633 C C . PHE A 1 100 ? 69.309 28.176 77.540 1.00 43.28 140 PHE A C 1
ATOM 634 O O . PHE A 1 100 ? 68.109 27.927 77.646 1.00 43.28 140 PHE A O 1
ATOM 642 N N . ASP A 1 101 ? 70.141 27.360 76.897 1.00 43.74 141 ASP A N 1
ATOM 643 C CA . ASP A 1 101 ? 69.640 26.069 76.420 1.00 44.25 141 ASP A CA 1
ATOM 644 C C . ASP A 1 101 ? 69.340 25.120 77.587 1.00 43.38 141 ASP A C 1
ATOM 645 O O . ASP A 1 101 ? 68.393 24.341 77.526 1.00 43.33 141 ASP A O 1
ATOM 650 N N . TYR A 1 102 ? 70.091 25.251 78.679 1.00 42.64 142 TYR A N 1
ATOM 651 C CA . TYR A 1 102 ? 69.750 24.590 79.946 1.00 42.16 142 TYR A CA 1
ATOM 652 C C . TYR A 1 102 ? 68.374 25.017 80.514 1.00 42.29 142 TYR A C 1
ATOM 653 O O . TYR A 1 102 ? 67.603 24.167 80.958 1.00 41.84 142 TYR A O 1
ATOM 662 N N . ILE A 1 103 ? 68.085 26.323 80.485 1.00 42.25 143 ILE A N 1
ATOM 663 C CA . ILE A 1 103 ? 66.787 26.890 80.906 1.00 42.82 143 ILE A CA 1
ATOM 664 C C . ILE A 1 103 ? 65.635 26.397 80.016 1.00 43.32 143 ILE A C 1
ATOM 665 O O . ILE A 1 103 ? 64.606 25.946 80.512 1.00 42.89 143 ILE A O 1
ATOM 670 N N . VAL A 1 104 ? 65.824 26.489 78.701 1.00 44.48 144 VAL A N 1
ATOM 671 C CA . VAL A 1 104 ? 64.809 26.090 77.721 1.00 45.93 144 VAL A CA 1
ATOM 672 C C . VAL A 1 104 ? 64.525 24.574 77.723 1.00 46.75 144 VAL A C 1
ATOM 673 O O . VAL A 1 104 ? 63.366 24.165 77.726 1.00 46.94 144 VAL A O 1
ATOM 677 N N . GLN A 1 105 ? 65.577 23.759 77.742 1.00 48.03 145 GLN A N 1
ATOM 678 C CA . GLN A 1 105 ? 65.437 22.291 77.647 1.00 49.76 145 GLN A CA 1
ATOM 679 C C . GLN A 1 105 ? 64.917 21.577 78.906 1.00 50.15 145 GLN A C 1
ATOM 680 O O . GLN A 1 105 ? 64.403 20.461 78.818 1.00 50.17 145 GLN A O 1
ATOM 686 N N . ARG A 1 106 ? 65.025 22.233 80.060 1.00 51.17 146 ARG A N 1
ATOM 687 C CA . ARG A 1 106 ? 64.481 21.716 81.320 1.00 51.73 146 ARG A CA 1
ATOM 688 C C . ARG A 1 106 ? 63.202 22.457 81.725 1.00 52.08 146 ARG A C 1
ATOM 689 O O . ARG A 1 106 ? 62.868 23.497 81.157 1.00 52.25 146 ARG A O 1
ATOM 697 N N . ASP A 1 107 ? 62.501 21.923 82.723 1.00 52.59 147 ASP A N 1
ATOM 698 C CA . ASP A 1 107 ? 61.334 22.583 83.321 1.00 52.72 147 ASP A CA 1
ATOM 699 C C . ASP A 1 107 ? 61.697 23.874 84.096 1.00 52.36 147 ASP A C 1
ATOM 700 O O . ASP A 1 107 ? 62.878 24.203 84.257 1.00 52.21 147 ASP A O 1
ATOM 705 N N . LYS A 1 108 ? 60.681 24.597 84.575 1.00 51.63 148 LYS A N 1
ATOM 706 C CA . LYS A 1 108 ? 60.897 25.762 85.460 1.00 50.70 148 LYS A CA 1
ATOM 707 C C . LYS A 1 108 ? 61.749 25.318 86.644 1.00 49.56 148 LYS A C 1
ATOM 708 O O . LYS A 1 108 ? 61.321 24.464 87.429 1.00 49.41 148 LYS A O 1
ATOM 714 N N . MET A 1 109 ? 62.954 25.886 86.751 1.00 47.93 149 MET A N 1
ATOM 715 C CA . MET A 1 109 ? 63.963 25.382 87.697 1.00 46.05 149 MET A CA 1
ATOM 716 C C . MET A 1 109 ? 63.665 25.807 89.143 1.00 44.73 149 MET A C 1
ATOM 717 O O . MET A 1 109 ? 63.079 26.872 89.376 1.00 44.51 149 MET A O 1
ATOM 722 N N . SER A 1 110 ? 64.059 24.966 90.099 1.00 43.05 150 SER A N 1
ATOM 723 C CA . SER A 1 110 ? 63.930 25.300 91.519 1.00 41.78 150 SER A CA 1
ATOM 724 C C . SER A 1 110 ? 64.700 26.574 91.862 1.00 40.71 150 SER A C 1
ATOM 725 O O . SER A 1 110 ? 65.697 26.917 91.215 1.00 39.95 150 SER A O 1
ATOM 728 N N . GLU A 1 111 ? 64.205 27.268 92.880 1.00 39.37 151 GLU A N 1
ATOM 729 C CA . GLU A 1 111 ? 64.808 28.490 93.391 1.00 38.75 151 GLU A CA 1
ATOM 730 C C . GLU A 1 111 ? 66.259 28.263 93.821 1.00 37.44 151 GLU A C 1
ATOM 731 O O . GLU A 1 111 ? 67.108 29.121 93.634 1.00 37.09 151 GLU A O 1
ATOM 737 N N . GLN A 1 112 ? 66.534 27.096 94.388 1.00 36.34 152 GLN A N 1
ATOM 738 C CA . GLN A 1 112 ? 67.887 26.730 94.808 1.00 35.99 152 GLN A CA 1
ATOM 739 C C . GLN A 1 112 ? 68.867 26.651 93.632 1.00 34.67 152 GLN A C 1
ATOM 740 O O . GLN A 1 112 ? 70.011 27.074 93.741 1.00 33.65 152 GLN A O 1
ATOM 746 N N . GLU A 1 113 ? 68.385 26.098 92.523 1.00 34.00 153 GLU A N 1
ATOM 747 C CA . GLU A 1 113 ? 69.146 25.920 91.292 1.00 33.78 153 GLU A CA 1
ATOM 748 C C . GLU A 1 113 ? 69.421 27.284 90.656 1.00 32.92 153 GLU A C 1
ATOM 749 O O . GLU A 1 113 ? 70.557 27.581 90.299 1.00 32.36 153 GLU A O 1
ATOM 755 N N . ALA A 1 114 ? 68.380 28.112 90.547 1.00 32.37 154 ALA A N 1
ATOM 756 C CA . ALA A 1 114 ? 68.518 29.475 90.020 1.00 32.04 154 ALA A CA 1
ATOM 757 C C . ALA A 1 114 ? 69.490 30.311 90.865 1.00 31.48 154 ALA A C 1
ATOM 758 O O . ALA A 1 114 ? 70.340 31.019 90.310 1.00 31.60 154 ALA A O 1
ATOM 760 N N . ARG A 1 115 ? 69.364 30.224 92.194 1.00 30.18 155 ARG A N 1
ATOM 761 C CA . ARG A 1 115 ? 70.239 30.979 93.085 1.00 30.14 155 ARG A CA 1
ATOM 762 C C . ARG A 1 115 ? 71.693 30.564 92.900 1.00 29.34 155 ARG A C 1
ATOM 763 O O . ARG A 1 115 ? 72.562 31.427 92.841 1.00 29.37 155 ARG A O 1
ATOM 771 N N . ARG A 1 116 ? 71.942 29.254 92.816 1.00 28.88 156 ARG A N 1
ATOM 772 C CA . ARG A 1 116 ? 73.299 28.727 92.561 1.00 28.59 156 ARG A CA 1
ATOM 773 C C . ARG A 1 116 ? 73.943 29.391 91.346 1.00 27.75 156 ARG A C 1
ATOM 774 O O . ARG A 1 116 ? 75.051 29.934 91.447 1.00 27.36 156 ARG A O 1
ATOM 782 N N . PHE A 1 117 ? 73.239 29.373 90.212 1.00 27.10 157 PHE A N 1
ATOM 783 C CA . PHE A 1 117 ? 73.724 30.037 88.989 1.00 27.33 157 PHE A CA 1
ATOM 784 C C . PHE A 1 117 ? 73.901 31.543 89.199 1.00 27.44 157 PHE A C 1
ATOM 785 O O . PHE A 1 117 ? 74.918 32.118 88.771 1.00 27.15 157 PHE A O 1
ATOM 793 N N . PHE A 1 118 ? 72.906 32.170 89.847 1.00 26.97 158 PHE A N 1
ATOM 794 C CA . PHE A 1 118 ? 72.905 33.626 90.069 1.00 27.21 158 PHE A CA 1
ATOM 795 C C . PHE A 1 118 ? 74.096 34.088 90.895 1.00 27.24 158 PHE A C 1
ATOM 796 O O . PHE A 1 118 ? 74.680 35.117 90.598 1.00 28.37 158 PHE A O 1
ATOM 804 N N . GLN A 1 119 ? 74.469 33.322 91.922 1.00 27.17 159 GLN A N 1
ATOM 805 C CA . GLN A 1 119 ? 75.629 33.656 92.759 1.00 26.83 159 GLN A CA 1
ATOM 806 C C . GLN A 1 119 ? 76.898 33.674 91.927 1.00 27.08 159 GLN A C 1
ATOM 807 O O . GLN A 1 119 ? 77.734 34.580 92.067 1.00 28.22 159 GLN A O 1
ATOM 813 N N . GLN A 1 120 ? 77.045 32.673 91.071 1.00 27.12 160 GLN A N 1
ATOM 814 C CA . GLN A 1 120 ? 78.179 32.560 90.156 1.00 28.04 160 GLN A CA 1
ATOM 815 C C . GLN A 1 120 ? 78.266 33.745 89.195 1.00 28.39 160 GLN A C 1
ATOM 816 O O . GLN A 1 120 ? 79.351 34.292 88.980 1.00 29.57 160 GLN A O 1
ATOM 822 N N . ILE A 1 121 ? 77.131 34.140 88.622 1.00 28.76 161 ILE A N 1
ATOM 823 C CA . ILE A 1 121 ? 77.080 35.270 87.695 1.00 27.99 161 ILE A CA 1
ATOM 824 C C . ILE A 1 121 ? 77.476 36.577 88.408 1.00 28.83 161 ILE A C 1
ATOM 825 O O . ILE A 1 121 ? 78.312 37.323 87.911 1.00 28.50 161 ILE A O 1
ATOM 830 N N . ILE A 1 122 ? 76.854 36.853 89.561 1.00 29.30 162 ILE A N 1
ATOM 831 C CA . ILE A 1 122 ? 77.102 38.074 90.327 1.00 29.74 162 ILE A CA 1
ATOM 832 C C . ILE A 1 122 ? 78.544 38.165 90.809 1.00 30.16 162 ILE A C 1
ATOM 833 O O . ILE A 1 122 ? 79.141 39.248 90.790 1.00 30.13 162 ILE A O 1
ATOM 838 N N . SER A 1 123 ? 79.104 37.036 91.237 1.00 30.24 163 SER A N 1
ATOM 839 C CA . SER A 1 123 ? 80.504 37.014 91.669 1.00 31.06 163 SER A CA 1
ATOM 840 C C . SER A 1 123 ? 81.404 37.481 90.520 1.00 31.53 163 SER A C 1
ATOM 841 O O . SER A 1 123 ? 82.308 38.312 90.713 1.00 32.34 163 SER A O 1
ATOM 844 N N . ALA A 1 124 ? 81.137 36.950 89.328 1.00 31.47 164 ALA A N 1
ATOM 845 C CA . ALA A 1 124 ? 81.942 37.225 88.144 1.00 31.49 164 ALA A CA 1
ATOM 846 C C . ALA A 1 124 ? 81.823 38.685 87.712 1.00 31.24 164 ALA A C 1
ATOM 847 O O . ALA A 1 124 ? 82.819 39.323 87.352 1.00 31.26 164 ALA A O 1
ATOM 849 N N . VAL A 1 125 ? 80.601 39.202 87.762 1.00 31.00 165 VAL A N 1
ATOM 850 C CA . VAL A 1 125 ? 80.314 40.593 87.414 1.00 30.94 165 VAL A CA 1
ATOM 851 C C . VAL A 1 125 ? 80.997 41.556 88.409 1.00 31.86 165 VAL A C 1
ATOM 852 O O . VAL A 1 125 ? 81.605 42.550 87.999 1.00 31.81 165 VAL A O 1
ATOM 856 N N . GLU A 1 126 ? 80.906 41.247 89.702 1.00 32.35 166 GLU A N 1
ATOM 857 C CA . GLU A 1 126 ? 81.584 42.020 90.754 1.00 33.27 166 GLU A CA 1
ATOM 858 C C . GLU A 1 126 ? 83.076 42.154 90.481 1.00 33.15 166 GLU A C 1
ATOM 859 O O . GLU A 1 126 ? 83.647 43.242 90.605 1.00 32.71 166 GLU A O 1
ATOM 865 N N . TYR A 1 127 ? 83.690 41.025 90.132 1.00 33.69 167 TYR A N 1
ATOM 866 C CA . TYR A 1 127 ? 85.089 40.958 89.733 1.00 34.51 167 TYR A CA 1
ATOM 867 C C . TYR A 1 127 ? 85.375 41.847 88.523 1.00 34.63 167 TYR A C 1
ATOM 868 O O . TYR A 1 127 ? 86.423 42.501 88.472 1.00 35.18 167 TYR A O 1
ATOM 877 N N . CYS A 1 128 ? 84.462 41.870 87.551 1.00 34.12 168 CYS A N 1
ATOM 878 C CA . CYS A 1 128 ? 84.630 42.726 86.376 1.00 34.25 168 CYS A CA 1
ATOM 879 C C . CYS A 1 128 ? 84.616 44.194 86.776 1.00 34.56 168 CYS A C 1
ATOM 880 O O . CYS A 1 128 ? 85.496 44.972 86.386 1.00 34.49 168 CYS A O 1
ATOM 883 N N . HIS A 1 129 ? 83.614 44.560 87.570 1.00 34.79 169 HIS A N 1
ATOM 884 C CA . HIS A 1 129 ? 83.425 45.929 88.026 1.00 35.66 169 HIS A CA 1
ATOM 885 C C . HIS A 1 129 ? 84.589 46.390 88.910 1.00 36.70 169 HIS A C 1
ATOM 886 O O . HIS A 1 129 ? 84.906 47.580 88.944 1.00 36.69 169 HIS A O 1
ATOM 893 N N . ARG A 1 130 ? 85.212 45.435 89.606 1.00 37.97 170 ARG A N 1
ATOM 894 C CA . ARG A 1 130 ? 86.336 45.688 90.512 1.00 39.52 170 ARG A CA 1
ATOM 895 C C . ARG A 1 130 ? 87.563 46.134 89.724 1.00 40.20 170 ARG A C 1
ATOM 896 O O . ARG A 1 130 ? 88.362 46.944 90.197 1.00 40.43 170 ARG A O 1
ATOM 904 N N . HIS A 1 131 ? 87.698 45.579 88.521 1.00 40.87 171 HIS A N 1
ATOM 905 C CA . HIS A 1 131 ? 88.795 45.876 87.614 1.00 40.84 171 HIS A CA 1
ATOM 906 C C . HIS A 1 131 ? 88.365 46.915 86.600 1.00 41.10 171 HIS A C 1
ATOM 907 O O . HIS A 1 131 ? 88.997 47.070 85.551 1.00 41.95 171 HIS A O 1
ATOM 914 N N . LYS A 1 132 ? 87.295 47.635 86.929 1.00 41.10 172 LYS A N 1
ATOM 915 C CA . LYS A 1 132 ? 86.805 48.755 86.129 1.00 41.26 172 LYS A CA 1
ATOM 916 C C . LYS A 1 132 ? 86.280 48.352 84.749 1.00 40.90 172 LYS A C 1
ATOM 917 O O . LYS A 1 132 ? 86.315 49.145 83.809 1.00 41.20 172 LYS A O 1
ATOM 923 N N . ILE A 1 133 ? 85.780 47.124 84.635 1.00 41.01 173 ILE A N 1
ATOM 924 C CA . ILE A 1 133 ? 85.145 46.661 83.399 1.00 40.75 173 ILE A CA 1
ATOM 925 C C . ILE A 1 133 ? 83.632 46.491 83.590 1.00 40.73 173 ILE A C 1
ATOM 926 O O . ILE A 1 133 ? 83.185 45.669 84.402 1.00 40.53 173 ILE A O 1
ATOM 931 N N . VAL A 1 134 ? 82.856 47.286 82.852 1.00 40.19 174 VAL A N 1
ATOM 932 C CA . VAL A 1 134 ? 81.415 47.105 82.753 1.00 40.14 174 VAL A CA 1
ATOM 933 C C . VAL A 1 134 ? 81.136 46.254 81.515 1.00 40.39 174 VAL A C 1
ATOM 934 O O . VAL A 1 134 ? 81.620 46.561 80.427 1.00 40.41 174 VAL A O 1
ATOM 938 N N . HIS A 1 135 ? 80.381 45.170 81.688 1.00 39.80 175 HIS A N 1
ATOM 939 C CA . HIS A 1 135 ? 80.169 44.213 80.609 1.00 39.80 175 HIS A CA 1
ATOM 940 C C . HIS A 1 135 ? 79.241 44.734 79.503 1.00 39.90 175 HIS A C 1
ATOM 941 O O . HIS A 1 135 ? 79.637 44.752 78.338 1.00 39.31 175 HIS A O 1
ATOM 948 N N . ARG A 1 136 ? 78.012 45.106 79.882 1.00 40.12 176 ARG A N 1
ATOM 949 C CA . ARG A 1 136 ? 77.022 45.743 78.992 1.00 41.31 176 ARG A CA 1
ATOM 950 C C . ARG A 1 136 ? 76.348 44.804 77.994 1.00 41.53 176 ARG A C 1
ATOM 951 O O . ARG A 1 136 ? 75.513 45.238 77.198 1.00 41.35 176 ARG A O 1
ATOM 959 N N . ASP A 1 137 ? 76.702 43.524 78.056 1.00 42.31 177 ASP A N 1
ATOM 960 C CA . ASP A 1 137 ? 76.340 42.556 77.035 1.00 42.97 177 ASP A CA 1
ATOM 961 C C . ASP A 1 137 ? 75.985 41.185 77.617 1.00 43.09 177 ASP A C 1
ATOM 962 O O . ASP A 1 137 ? 76.197 40.158 76.951 1.00 42.68 177 ASP A O 1
ATOM 967 N N . LEU A 1 138 ? 75.473 41.175 78.851 1.00 42.52 178 LEU A N 1
ATOM 968 C CA . LEU A 1 138 ? 75.081 39.935 79.538 1.00 42.12 178 LEU A CA 1
ATOM 969 C C . LEU A 1 138 ? 73.756 39.378 79.000 1.00 42.94 178 LEU A C 1
ATOM 970 O O . LEU A 1 138 ? 72.687 39.961 79.212 1.00 42.16 178 LEU A O 1
ATOM 975 N N . LYS A 1 139 ? 73.855 38.221 78.335 1.00 43.73 179 LYS A N 1
ATOM 976 C CA . LYS A 1 139 ? 72.797 37.698 77.450 1.00 45.29 179 LYS A CA 1
ATOM 977 C C . LYS A 1 139 ? 72.831 36.153 77.420 1.00 46.16 179 LYS A C 1
ATOM 978 O O . LYS A 1 139 ? 73.616 35.544 78.163 1.00 45.34 179 LYS A O 1
ATOM 984 N N . PRO A 1 140 ? 71.966 35.512 76.587 1.00 46.64 180 PRO A N 1
ATOM 985 C CA . PRO A 1 140 ? 71.913 34.043 76.509 1.00 46.98 180 PRO A CA 1
ATOM 986 C C . PRO A 1 140 ? 73.192 33.389 75.998 1.00 47.28 180 PRO A C 1
ATOM 987 O O . PRO A 1 140 ? 73.719 32.509 76.662 1.00 48.10 180 PRO A O 1
ATOM 991 N N . GLU A 1 141 ? 73.668 33.846 74.840 1.00 47.91 181 GLU A N 1
ATOM 992 C CA . GLU A 1 141 ? 74.839 33.313 74.134 1.00 48.24 181 GLU A CA 1
ATOM 993 C C . GLU A 1 141 ? 76.148 33.509 74.895 1.00 47.35 181 GLU A C 1
ATOM 994 O O . GLU A 1 141 ? 77.170 32.889 74.567 1.00 47.44 181 GLU A O 1
ATOM 1000 N N . ASN A 1 142 ? 76.126 34.399 75.881 1.00 45.92 182 ASN A N 1
ATOM 1001 C CA . ASN A 1 142 ? 77.344 34.835 76.533 1.00 44.30 182 ASN A CA 1
ATOM 1002 C C . ASN A 1 142 ? 77.558 34.111 77.844 1.00 42.32 182 ASN A C 1
ATOM 1003 O O . ASN A 1 142 ? 78.645 34.160 78.418 1.00 42.55 182 ASN A O 1
ATOM 1008 N N . LEU A 1 143 ? 76.508 33.478 78.346 1.00 39.92 183 LEU A N 1
ATOM 1009 C CA . LEU A 1 143 ? 76.626 32.775 79.615 1.00 38.58 183 LEU A CA 1
ATOM 1010 C C . LEU A 1 143 ? 76.679 31.280 79.341 1.00 37.09 183 LEU A C 1
ATOM 1011 O O . LEU A 1 143 ? 75.645 30.612 79.156 1.00 36.00 183 LEU A O 1
ATOM 1016 N N . LEU A 1 144 ? 77.906 30.775 79.279 1.00 35.50 184 LEU A N 1
ATOM 1017 C CA . LEU A 1 144 ? 78.142 29.381 78.944 1.00 34.54 184 LEU A CA 1
ATOM 1018 C C . LEU A 1 144 ? 78.098 28.536 80.211 1.00 34.21 184 LEU A C 1
ATOM 1019 O O . LEU A 1 144 ? 78.205 29.068 81.310 1.00 33.73 184 LEU A O 1
ATOM 1024 N N . LEU A 1 145 ? 77.940 27.224 80.044 1.00 33.61 185 LEU A N 1
ATOM 1025 C CA . LEU A 1 145 ? 77.959 26.285 81.157 1.00 33.63 185 LEU A CA 1
ATOM 1026 C C . LEU A 1 145 ? 78.942 25.173 80.835 1.00 33.18 185 LEU A C 1
ATOM 1027 O O . LEU A 1 145 ? 78.896 24.606 79.746 1.00 32.79 185 LEU A O 1
ATOM 1032 N N . ASP A 1 146 ? 79.839 24.864 81.764 1.00 33.33 186 ASP A N 1
ATOM 1033 C CA . ASP A 1 146 ? 80.784 23.777 81.527 1.00 33.47 186 ASP A CA 1
ATOM 1034 C C . ASP A 1 146 ? 80.219 22.420 81.996 1.00 34.10 186 ASP A C 1
ATOM 1035 O O . ASP A 1 146 ? 79.064 22.333 82.442 1.00 33.40 186 ASP A O 1
ATOM 1040 N N . GLU A 1 147 ? 81.039 21.378 81.886 1.00 34.28 187 GLU A N 1
ATOM 1041 C CA . GLU A 1 147 ? 80.637 20.015 82.213 1.00 35.48 187 GLU A CA 1
ATOM 1042 C C . GLU A 1 147 ? 80.294 19.788 83.698 1.00 35.43 187 GLU A C 1
ATOM 1043 O O . GLU A 1 147 ? 79.668 18.789 84.042 1.00 35.65 187 GLU A O 1
ATOM 1049 N N . HIS A 1 148 ? 80.697 20.717 84.562 1.00 35.81 188 HIS A N 1
ATOM 1050 C CA . HIS A 1 148 ? 80.308 20.685 85.977 1.00 36.15 188 HIS A CA 1
ATOM 1051 C C . HIS A 1 148 ? 79.194 21.692 86.291 1.00 36.12 188 HIS A C 1
ATOM 1052 O O . HIS A 1 148 ? 78.985 22.048 87.456 1.00 36.49 188 HIS A O 1
ATOM 1059 N N . LEU A 1 149 ? 78.516 22.174 85.246 1.00 35.73 189 LEU A N 1
ATOM 1060 C CA . LEU A 1 149 ? 77.421 23.150 85.369 1.00 35.73 189 LEU A CA 1
ATOM 1061 C C . LEU A 1 149 ? 77.844 24.423 86.090 1.00 35.10 189 LEU A C 1
ATOM 1062 O O . LEU A 1 149 ? 77.081 24.990 86.871 1.00 34.21 189 LEU A O 1
ATOM 1067 N N . ASN A 1 150 ? 79.081 24.844 85.818 1.00 34.32 190 ASN A N 1
ATOM 1068 C CA . ASN A 1 150 ? 79.599 26.134 86.253 1.00 33.69 190 ASN A CA 1
ATOM 1069 C C . ASN A 1 150 ? 79.440 27.132 85.133 1.00 32.99 190 ASN A C 1
ATOM 1070 O O . ASN A 1 150 ? 79.833 26.869 83.997 1.00 32.51 190 ASN A O 1
ATOM 1075 N N . VAL A 1 151 ? 78.841 28.269 85.467 1.00 32.85 191 VAL A N 1
ATOM 1076 C CA . VAL A 1 151 ? 78.677 29.381 84.531 1.00 32.75 191 VAL A CA 1
ATOM 1077 C C . VAL A 1 151 ? 80.047 29.959 84.168 1.00 33.07 191 VAL A C 1
ATOM 1078 O O . VAL A 1 151 ? 80.948 30.020 85.007 1.00 33.05 191 VAL A O 1
ATOM 1082 N N . LYS A 1 152 ? 80.199 30.322 82.897 1.00 33.17 192 LYS A N 1
ATOM 1083 C CA . LYS A 1 152 ? 81.403 30.977 82.379 1.00 33.62 192 LYS A CA 1
ATOM 1084 C C . LYS A 1 152 ? 80.975 32.151 81.488 1.00 33.92 192 LYS A C 1
ATOM 1085 O O . LYS A 1 152 ? 80.371 31.960 80.435 1.00 32.89 192 LYS A O 1
ATOM 1091 N N . ILE A 1 153 ? 81.270 33.364 81.932 1.00 35.27 193 ILE A N 1
ATOM 1092 C CA . ILE A 1 153 ? 81.141 34.536 81.074 1.00 36.79 193 ILE A CA 1
ATOM 1093 C C . ILE A 1 153 ? 82.185 34.361 79.980 1.00 37.91 193 ILE A C 1
ATOM 1094 O O . ILE A 1 153 ? 83.363 34.210 80.273 1.00 37.49 193 ILE A O 1
ATOM 1099 N N . ALA A 1 154 ? 81.748 34.362 78.723 1.00 40.10 194 ALA A N 1
ATOM 1100 C CA . ALA A 1 154 ? 82.650 33.985 77.633 1.00 42.67 194 ALA A CA 1
ATOM 1101 C C . ALA A 1 154 ? 83.111 35.058 76.631 1.00 44.10 194 ALA A C 1
ATOM 1102 O O . ALA A 1 154 ? 84.051 34.791 75.875 1.00 44.81 194 ALA A O 1
ATOM 1104 N N . ASP A 1 155 ? 82.498 36.241 76.595 1.00 46.10 195 ASP A N 1
ATOM 1105 C CA . ASP A 1 155 ? 82.795 37.155 75.467 1.00 48.22 195 ASP A CA 1
ATOM 1106 C C . ASP A 1 155 ? 83.261 38.603 75.767 1.00 48.75 195 ASP A C 1
ATOM 1107 O O . ASP A 1 155 ? 84.364 38.983 75.386 1.00 50.11 195 ASP A O 1
ATOM 1112 N N . PHE A 1 156 ? 82.449 39.412 76.430 1.00 48.99 196 PHE A N 1
ATOM 1113 C CA . PHE A 1 156 ? 82.681 40.879 76.513 1.00 48.67 196 PHE A CA 1
ATOM 1114 C C . PHE A 1 156 ? 82.253 41.718 75.300 1.00 49.19 196 PHE A C 1
ATOM 1115 O O . PHE A 1 156 ? 82.497 42.929 75.264 1.00 48.91 196 PHE A O 1
ATOM 1123 N N . GLY A 1 157 ? 81.591 41.092 74.331 1.00 49.87 197 GLY A N 1
ATOM 1124 C CA . GLY A 1 157 ? 81.102 41.824 73.166 1.00 51.39 197 GLY A CA 1
ATOM 1125 C C . GLY A 1 157 ? 81.216 41.122 71.827 1.00 52.20 197 GLY A C 1
ATOM 1126 O O . GLY A 1 157 ? 80.317 41.245 70.992 1.00 52.41 197 GLY A O 1
ATOM 1127 N N . LEU A 1 158 ? 82.324 40.414 71.606 1.00 53.31 198 LEU A N 1
ATOM 1128 C CA . LEU A 1 158 ? 82.511 39.623 70.377 1.00 54.22 198 LEU A CA 1
ATOM 1129 C C . LEU A 1 158 ? 82.265 38.133 70.616 1.00 54.84 198 LEU A C 1
ATOM 1130 O O . LEU A 1 158 ? 83.134 37.426 71.127 1.00 54.81 198 LEU A O 1
ATOM 1135 N N . SER A 1 159 ? 81.076 37.670 70.236 1.00 55.78 199 SER A N 1
ATOM 1136 C CA . SER A 1 159 ? 80.678 36.279 70.432 1.00 56.76 199 SER A CA 1
ATOM 1137 C C . SER A 1 159 ? 81.312 35.357 69.394 1.00 56.96 199 SER A C 1
ATOM 1138 O O . SER A 1 159 ? 81.819 35.822 68.366 1.00 57.61 199 SER A O 1
ATOM 1141 N N . PRO A 1 175 ? 68.339 42.236 73.435 1.00 37.66 215 PRO A N 1
ATOM 1142 C CA . PRO A 1 175 ? 67.369 43.360 73.527 1.00 36.11 215 PRO A CA 1
ATOM 1143 C C . PRO A 1 175 ? 66.543 43.261 74.834 1.00 34.84 215 PRO A C 1
ATOM 1144 O O . PRO A 1 175 ? 66.497 44.196 75.635 1.00 34.33 215 PRO A O 1
ATOM 1148 N N . ASN A 1 176 ? 65.952 42.101 75.071 1.00 33.16 216 ASN A N 1
ATOM 1149 C CA . ASN A 1 176 ? 65.231 41.843 76.311 1.00 32.24 216 ASN A CA 1
ATOM 1150 C C . ASN A 1 176 ? 66.069 41.955 77.591 1.00 31.42 216 ASN A C 1
ATOM 1151 O O . ASN A 1 176 ? 65.510 42.062 78.678 1.00 31.11 216 ASN A O 1
ATOM 1156 N N . TYR A 1 177 ? 67.390 41.942 77.440 1.00 30.49 217 TYR A N 1
ATOM 1157 C CA . TYR A 1 177 ? 68.331 41.936 78.571 1.00 31.81 217 TYR A CA 1
ATOM 1158 C C . TYR A 1 177 ? 69.045 43.283 78.780 1.00 31.63 217 TYR A C 1
ATOM 1159 O O . TYR A 1 177 ? 69.786 43.431 79.748 1.00 32.33 217 TYR A O 1
ATOM 1168 N N . ALA A 1 178 ? 68.820 44.235 77.868 1.00 30.73 218 ALA A N 1
ATOM 1169 C CA . ALA A 1 178 ? 69.481 45.540 77.889 1.00 30.87 218 ALA A CA 1
ATOM 1170 C C . ALA A 1 178 ? 68.768 46.547 78.785 1.00 30.16 218 ALA A C 1
ATOM 1171 O O . ALA A 1 178 ? 67.544 46.698 78.713 1.00 29.40 218 ALA A O 1
ATOM 1173 N N . ALA A 1 179 ? 69.543 47.229 79.628 1.00 30.45 219 ALA A N 1
ATOM 1174 C CA . ALA A 1 179 ? 69.007 48.279 80.489 1.00 31.54 219 ALA A CA 1
ATOM 1175 C C . ALA A 1 179 ? 68.457 49.412 79.617 1.00 32.66 219 ALA A C 1
ATOM 1176 O O . ALA A 1 179 ? 68.924 49.581 78.488 1.00 32.24 219 ALA A O 1
ATOM 1178 N N . PRO A 1 180 ? 67.467 50.179 80.132 1.00 33.67 220 PRO A N 1
ATOM 1179 C CA . PRO A 1 180 ? 66.898 51.302 79.366 1.00 35.28 220 PRO A CA 1
ATOM 1180 C C . PRO A 1 180 ? 67.952 52.271 78.817 1.00 36.59 220 PRO A C 1
ATOM 1181 O O . PRO A 1 180 ? 67.812 52.755 77.687 1.00 37.48 220 PRO A O 1
ATOM 1185 N N . GLU A 1 181 ? 68.996 52.560 79.595 1.00 37.53 221 GLU A N 1
ATOM 1186 C CA . GLU A 1 181 ? 70.017 53.506 79.127 1.00 38.25 221 GLU A CA 1
ATOM 1187 C C . GLU A 1 181 ? 70.961 52.911 78.073 1.00 39.06 221 GLU A C 1
ATOM 1188 O O . GLU A 1 181 ? 71.596 53.651 77.310 1.00 39.66 221 GLU A O 1
ATOM 1194 N N . VAL A 1 182 ? 71.058 51.585 78.031 1.00 39.79 222 VAL A N 1
ATOM 1195 C CA . VAL A 1 182 ? 71.818 50.905 76.978 1.00 40.49 222 VAL A CA 1
ATOM 1196 C C . VAL A 1 182 ? 71.082 50.986 75.627 1.00 41.57 222 VAL A C 1
ATOM 1197 O O . VAL A 1 182 ? 71.713 51.116 74.560 1.00 41.76 222 VAL A O 1
ATOM 1201 N N . ILE A 1 183 ? 69.753 50.952 75.690 1.00 42.25 223 ILE A N 1
ATOM 1202 C CA . ILE A 1 183 ? 68.915 51.006 74.505 1.00 43.71 223 ILE A CA 1
ATOM 1203 C C . ILE A 1 183 ? 68.935 52.398 73.860 1.00 44.70 223 ILE A C 1
ATOM 1204 O O . ILE A 1 183 ? 69.219 52.515 72.668 1.00 44.95 223 ILE A O 1
ATOM 1209 N N . SER A 1 184 ? 68.671 53.435 74.654 1.00 45.90 224 SER A N 1
ATOM 1210 C CA . SER A 1 184 ? 68.744 54.820 74.182 1.00 47.30 224 SER A CA 1
ATOM 1211 C C . SER A 1 184 ? 70.190 55.333 74.118 1.00 48.63 224 SER A C 1
ATOM 1212 O O . SER A 1 184 ? 71.093 54.794 74.753 1.00 48.99 224 SER A O 1
ATOM 1215 N N . GLY A 1 185 ? 70.412 56.384 73.349 1.00 50.16 225 GLY A N 1
ATOM 1216 C CA . GLY A 1 185 ? 71.741 56.981 73.294 1.00 52.20 225 GLY A CA 1
ATOM 1217 C C . GLY A 1 185 ? 72.138 57.609 74.624 1.00 53.06 225 GLY A C 1
ATOM 1218 O O . GLY A 1 185 ? 73.240 57.360 75.136 1.00 53.34 225 GLY A O 1
ATOM 1219 N N . LYS A 1 186 ? 71.224 58.419 75.171 1.00 53.91 226 LYS A N 1
ATOM 1220 C CA . LYS A 1 186 ? 71.472 59.256 76.352 1.00 54.21 226 LYS A CA 1
ATOM 1221 C C . LYS A 1 186 ? 71.598 58.426 77.620 1.00 53.95 226 LYS A C 1
ATOM 1222 O O . LYS A 1 186 ? 71.307 57.229 77.626 1.00 54.43 226 LYS A O 1
ATOM 1228 N N . LEU A 1 187 ? 72.024 59.079 78.696 1.00 53.34 227 LEU A N 1
ATOM 1229 C CA . LEU A 1 187 ? 72.358 58.403 79.955 1.00 52.28 227 LEU A CA 1
ATOM 1230 C C . LEU A 1 187 ? 73.564 57.481 79.761 1.00 51.41 227 LEU A C 1
ATOM 1231 O O . LEU A 1 187 ? 73.531 56.543 78.954 1.00 51.47 227 LEU A O 1
ATOM 1236 N N . TYR A 1 188 ? 74.648 57.784 80.478 1.00 50.27 228 TYR A N 1
ATOM 1237 C CA . TYR A 1 188 ? 75.839 56.928 80.501 1.00 48.73 228 TYR A CA 1
ATOM 1238 C C . TYR A 1 188 ? 75.477 55.540 81.036 1.00 47.52 228 TYR A C 1
ATOM 1239 O O . TYR A 1 188 ? 74.652 55.408 81.953 1.00 47.49 228 TYR A O 1
ATOM 1248 N N . ALA A 1 189 ? 76.092 54.518 80.445 1.00 45.73 229 ALA A N 1
ATOM 1249 C CA . ALA A 1 189 ? 75.884 53.133 80.837 1.00 43.91 229 ALA A CA 1
ATOM 1250 C C . ALA A 1 189 ? 76.938 52.687 81.862 1.00 42.93 229 ALA A C 1
ATOM 1251 O O . ALA A 1 189 ? 77.988 52.164 81.499 1.00 42.74 229 ALA A O 1
ATOM 1253 N N . GLY A 1 190 ? 76.663 52.898 83.147 1.00 41.43 230 GLY A N 1
ATOM 1254 C CA . GLY A 1 190 ? 77.612 52.492 84.191 1.00 39.94 230 GLY A CA 1
ATOM 1255 C C . GLY A 1 190 ? 77.476 51.028 84.611 1.00 38.63 230 GLY A C 1
ATOM 1256 O O . GLY A 1 190 ? 76.825 50.245 83.923 1.00 38.29 230 GLY A O 1
ATOM 1257 N N . PRO A 1 191 ? 78.085 50.658 85.755 1.00 38.09 231 PRO A N 1
ATOM 1258 C CA . PRO A 1 191 ? 77.978 49.297 86.322 1.00 37.40 231 PRO A CA 1
ATOM 1259 C C . PRO A 1 191 ? 76.520 48.847 86.490 1.00 36.25 231 PRO A C 1
ATOM 1260 O O . PRO A 1 191 ? 76.241 47.666 86.434 1.00 36.55 231 PRO A O 1
ATOM 1264 N N . GLU A 1 192 ? 75.610 49.797 86.676 1.00 35.11 232 GLU A N 1
ATOM 1265 C CA . GLU A 1 192 ? 74.195 49.505 86.900 1.00 34.69 232 GLU A CA 1
ATOM 1266 C C . GLU A 1 192 ? 73.482 48.823 85.740 1.00 33.34 232 GLU A C 1
ATOM 1267 O O . GLU A 1 192 ? 72.440 48.218 85.950 1.00 33.33 232 GLU A O 1
ATOM 1273 N N . VAL A 1 193 ? 74.014 48.932 84.522 1.00 32.09 233 VAL A N 1
ATOM 1274 C CA . VAL A 1 193 ? 73.375 48.260 83.379 1.00 31.04 233 VAL A CA 1
ATOM 1275 C C . VAL A 1 193 ? 73.534 46.738 83.485 1.00 29.95 233 VAL A C 1
ATOM 1276 O O . VAL A 1 193 ? 72.672 46.006 83.057 1.00 29.58 233 VAL A O 1
ATOM 1280 N N . ASP A 1 194 ? 74.649 46.281 84.049 1.00 29.90 234 ASP A N 1
ATOM 1281 C CA . ASP A 1 194 ? 74.853 44.845 84.312 1.00 29.54 234 ASP A CA 1
ATOM 1282 C C . ASP A 1 194 ? 73.959 44.355 85.450 1.00 28.60 234 ASP A C 1
ATOM 1283 O O . ASP A 1 194 ? 73.553 43.201 85.459 1.00 28.51 234 ASP A O 1
ATOM 1288 N N . VAL A 1 195 ? 73.677 45.219 86.427 1.00 28.58 235 VAL A N 1
ATOM 1289 C CA . VAL A 1 195 ? 72.687 44.872 87.476 1.00 28.77 235 VAL A CA 1
ATOM 1290 C C . VAL A 1 195 ? 71.306 44.626 86.839 1.00 28.64 235 VAL A C 1
ATOM 1291 O O . VAL A 1 195 ? 70.659 43.617 87.107 1.00 29.09 235 VAL A O 1
ATOM 1295 N N . TRP A 1 196 ? 70.873 45.527 85.966 1.00 28.48 236 TRP A N 1
ATOM 1296 C CA . TRP A 1 196 ? 69.595 45.345 85.269 1.00 28.35 236 TRP A CA 1
ATOM 1297 C C . TRP A 1 196 ? 69.588 44.024 84.484 1.00 28.27 236 TRP A C 1
ATOM 1298 O O . TRP A 1 196 ? 68.655 43.250 84.592 1.00 28.27 236 TRP A O 1
ATOM 1309 N N . SER A 1 197 ? 70.634 43.771 83.703 1.00 28.42 237 SER A N 1
ATOM 1310 C CA . SER A 1 197 ? 70.721 42.540 82.921 1.00 28.95 237 SER A CA 1
ATOM 1311 C C . SER A 1 197 ? 70.682 41.289 83.802 1.00 29.06 237 SER A C 1
ATOM 1312 O O . SER A 1 197 ? 70.024 40.296 83.483 1.00 28.87 237 SER A O 1
ATOM 1315 N N . CYS A 1 198 ? 71.410 41.331 84.913 1.00 29.19 238 CYS A N 1
ATOM 1316 C CA . CYS A 1 198 ? 71.370 40.237 85.886 1.00 28.67 238 CYS A CA 1
ATOM 1317 C C . CYS A 1 198 ? 69.981 40.011 86.506 1.00 28.27 238 CYS A C 1
ATOM 1318 O O . CYS A 1 198 ? 69.619 38.868 86.829 1.00 28.36 238 CYS A O 1
ATOM 1321 N N . GLY A 1 199 ? 69.219 41.090 86.685 1.00 27.95 239 GLY A N 1
ATOM 1322 C CA . GLY A 1 199 ? 67.840 41.015 87.158 1.00 27.14 239 GLY A CA 1
ATOM 1323 C C . GLY A 1 199 ? 66.917 40.326 86.174 1.00 28.14 239 GLY A C 1
ATOM 1324 O O . GLY A 1 199 ? 66.041 39.556 86.575 1.00 28.05 239 GLY A O 1
ATOM 1325 N N . VAL A 1 200 ? 67.092 40.614 84.878 1.00 27.93 240 VAL A N 1
ATOM 1326 C CA . VAL A 1 200 ? 66.370 39.887 83.821 1.00 27.01 240 VAL A CA 1
ATOM 1327 C C . VAL A 1 200 ? 66.786 38.407 83.802 1.00 27.06 240 VAL A C 1
ATOM 1328 O O . VAL A 1 200 ? 65.930 37.519 83.684 1.00 26.37 240 VAL A O 1
ATOM 1332 N N . ILE A 1 201 ? 68.094 38.138 83.891 1.00 26.30 241 ILE A N 1
ATOM 1333 C CA . ILE A 1 201 ? 68.567 36.760 83.884 1.00 27.25 241 ILE A CA 1
ATOM 1334 C C . ILE A 1 201 ? 67.933 35.994 85.048 1.00 26.68 241 ILE A C 1
ATOM 1335 O O . ILE A 1 201 ? 67.427 34.911 84.845 1.00 26.83 241 ILE A O 1
ATOM 1340 N N . LEU A 1 202 ? 67.950 36.564 86.249 1.00 26.26 242 LEU A N 1
ATOM 1341 C CA . LEU A 1 202 ? 67.324 35.919 87.409 1.00 27.02 242 LEU A CA 1
ATOM 1342 C C . LEU A 1 202 ? 65.820 35.685 87.210 1.00 26.97 242 LEU A C 1
ATOM 1343 O O . LEU A 1 202 ? 65.300 34.613 87.552 1.00 26.45 242 LEU A O 1
ATOM 1348 N N . TYR A 1 203 ? 65.133 36.696 86.673 1.00 26.97 243 TYR A N 1
ATOM 1349 C CA . TYR A 1 203 ? 63.707 36.582 86.379 1.00 28.00 243 TYR A CA 1
ATOM 1350 C C . TYR A 1 203 ? 63.441 35.391 85.458 1.00 27.78 243 TYR A C 1
ATOM 1351 O O . TYR A 1 203 ? 62.542 34.595 85.705 1.00 28.58 243 TYR A O 1
ATOM 1360 N N . VAL A 1 204 ? 64.233 35.271 84.398 1.00 28.94 244 VAL A N 1
ATOM 1361 C CA . VAL A 1 204 ? 64.061 34.198 83.414 1.00 29.32 244 VAL A CA 1
ATOM 1362 C C . VAL A 1 204 ? 64.258 32.834 84.069 1.00 28.92 244 VAL A C 1
ATOM 1363 O O . VAL A 1 204 ? 63.455 31.935 83.872 1.00 28.21 244 VAL A O 1
ATOM 1367 N N . MET A 1 205 ? 65.327 32.686 84.847 1.00 29.34 245 MET A N 1
ATOM 1368 C CA . MET A 1 205 ? 65.599 31.391 85.502 1.00 30.62 245 MET A CA 1
ATOM 1369 C C . MET A 1 205 ? 64.453 30.985 86.427 1.00 30.81 245 MET A C 1
ATOM 1370 O O . MET A 1 205 ? 64.061 29.823 86.466 1.00 31.48 245 MET A O 1
ATOM 1375 N N . LEU A 1 206 ? 63.904 31.950 87.152 1.00 30.69 246 LEU A N 1
ATOM 1376 C CA . LEU A 1 206 ? 62.848 31.673 88.129 1.00 31.66 246 LEU A CA 1
ATOM 1377 C C . LEU A 1 206 ? 61.445 31.512 87.517 1.00 31.87 246 LEU A C 1
ATOM 1378 O O . LEU A 1 206 ? 60.665 30.690 87.984 1.00 31.93 246 LEU A O 1
ATOM 1383 N N . CYS A 1 207 ? 61.135 32.306 86.492 1.00 32.76 247 CYS A N 1
ATOM 1384 C CA . CYS A 1 207 ? 59.780 32.370 85.910 1.00 33.95 247 CYS A CA 1
ATOM 1385 C C . CYS A 1 207 ? 59.641 31.672 84.545 1.00 34.76 247 CYS A C 1
ATOM 1386 O O . CYS A 1 207 ? 58.530 31.522 84.035 1.00 35.33 247 CYS A O 1
ATOM 1389 N N . ARG A 1 208 ? 60.759 31.273 83.941 1.00 35.62 248 ARG A N 1
ATOM 1390 C CA . ARG A 1 208 ? 60.738 30.708 82.584 1.00 36.95 248 ARG A CA 1
ATOM 1391 C C . ARG A 1 208 ? 59.978 31.592 81.592 1.00 36.65 248 ARG A C 1
ATOM 1392 O O . ARG A 1 208 ? 59.213 31.104 80.763 1.00 36.61 248 ARG A O 1
ATOM 1400 N N . ARG A 1 209 ? 60.173 32.899 81.731 1.00 36.21 249 ARG A N 1
ATOM 1401 C CA . ARG A 1 209 ? 59.724 33.881 80.770 1.00 36.41 249 ARG A CA 1
ATOM 1402 C C . ARG A 1 209 ? 60.507 35.153 80.979 1.00 35.11 249 ARG A C 1
ATOM 1403 O O . ARG A 1 209 ? 61.037 35.388 82.059 1.00 34.62 249 ARG A O 1
ATOM 1411 N N . LEU A 1 210 ? 60.585 35.951 79.926 1.00 34.16 250 LEU A N 1
ATOM 1412 C CA . LEU A 1 210 ? 61.247 37.257 79.957 1.00 34.75 250 LEU A CA 1
ATOM 1413 C C . LEU A 1 210 ? 60.290 38.299 80.547 1.00 34.13 250 LEU A C 1
ATOM 1414 O O . LEU A 1 210 ? 59.108 38.287 80.219 1.00 34.97 250 LEU A O 1
ATOM 1419 N N . PRO A 1 211 ? 60.783 39.192 81.422 1.00 33.51 251 PRO A N 1
ATOM 1420 C CA . PRO A 1 211 ? 59.838 40.137 82.038 1.00 32.93 251 PRO A CA 1
ATOM 1421 C C . PRO A 1 211 ? 59.255 41.185 81.078 1.00 32.96 251 PRO A C 1
ATOM 1422 O O . PRO A 1 211 ? 58.104 41.575 81.241 1.00 31.99 251 PRO A O 1
ATOM 1426 N N . PHE A 1 212 ? 60.049 41.638 80.108 1.00 32.94 252 PHE A N 1
ATOM 1427 C CA . PHE A 1 212 ? 59.659 42.767 79.248 1.00 33.53 252 PHE A CA 1
ATOM 1428 C C . PHE A 1 212 ? 59.267 42.374 77.827 1.00 34.36 252 PHE A C 1
ATOM 1429 O O . PHE A 1 212 ? 58.933 43.255 77.027 1.00 34.60 252 PHE A O 1
ATOM 1437 N N . ASP A 1 213 ? 59.303 41.076 77.514 1.00 34.85 253 ASP A N 1
ATOM 1438 C CA . ASP A 1 213 ? 59.064 40.607 76.147 1.00 36.22 253 ASP A CA 1
ATOM 1439 C C . ASP A 1 213 ? 57.666 40.925 75.602 1.00 36.15 253 ASP A C 1
ATOM 1440 O O . ASP A 1 213 ? 56.679 40.858 76.320 1.00 36.64 253 ASP A O 1
ATOM 1445 N N . ASP A 1 214 ? 57.605 41.292 74.333 1.00 35.70 254 ASP A N 1
ATOM 1446 C CA . ASP A 1 214 ? 56.343 41.443 73.627 1.00 35.89 254 ASP A CA 1
ATOM 1447 C C . ASP A 1 214 ? 56.650 41.161 72.172 1.00 36.22 254 ASP A C 1
ATOM 1448 O O . ASP A 1 214 ? 57.761 41.436 71.707 1.00 36.13 254 ASP A O 1
ATOM 1453 N N . GLU A 1 215 ? 55.678 40.597 71.465 1.00 36.80 255 GLU A N 1
ATOM 1454 C CA . GLU A 1 215 ? 55.807 40.337 70.030 1.00 37.55 255 GLU A CA 1
ATOM 1455 C C . GLU A 1 215 ? 55.914 41.640 69.231 1.00 37.11 255 GLU A C 1
ATOM 1456 O O . GLU A 1 215 ? 56.450 41.658 68.126 1.00 37.14 255 GLU A O 1
ATOM 1462 N N . SER A 1 216 ? 55.432 42.738 69.808 1.00 36.72 256 SER A N 1
ATOM 1463 C CA . SER A 1 216 ? 55.458 44.015 69.106 1.00 36.78 256 SER A CA 1
ATOM 1464 C C . SER A 1 216 ? 56.673 44.854 69.499 1.00 36.79 256 SER A C 1
ATOM 1465 O O . SER A 1 216 ? 56.870 45.174 70.659 1.00 36.38 256 SER A O 1
ATOM 1468 N N . ILE A 1 217 ? 57.467 45.216 68.499 1.00 37.39 257 ILE A N 1
ATOM 1469 C CA . ILE A 1 217 ? 58.717 45.960 68.697 1.00 37.51 257 ILE A CA 1
ATOM 1470 C C . ILE A 1 217 ? 58.550 47.222 69.557 1.00 36.35 257 ILE A C 1
ATOM 1471 O O . ILE A 1 217 ? 59.260 47.381 70.547 1.00 36.31 257 ILE A O 1
ATOM 1476 N N . PRO A 1 218 ? 57.609 48.111 69.184 1.00 35.33 258 PRO A N 1
ATOM 1477 C CA . PRO A 1 218 ? 57.387 49.328 69.956 1.00 34.63 258 PRO A CA 1
ATOM 1478 C C . PRO A 1 218 ? 56.934 49.066 71.401 1.00 33.62 258 PRO A C 1
ATOM 1479 O O . PRO A 1 218 ? 57.325 49.810 72.298 1.00 33.75 258 PRO A O 1
ATOM 1483 N N . VAL A 1 219 ? 56.102 48.043 71.612 1.00 32.42 259 VAL A N 1
ATOM 1484 C CA . VAL A 1 219 ? 55.604 47.714 72.962 1.00 31.34 259 VAL A CA 1
ATOM 1485 C C . VAL A 1 219 ? 56.750 47.210 73.841 1.00 31.21 259 VAL A C 1
ATOM 1486 O O . VAL A 1 219 ? 56.884 47.638 74.986 1.00 30.96 259 VAL A O 1
ATOM 1490 N N . LEU A 1 220 ? 57.570 46.311 73.296 1.00 31.11 260 LEU A N 1
ATOM 1491 C CA . LEU A 1 220 ? 58.757 45.827 73.993 1.00 32.00 260 LEU A CA 1
ATOM 1492 C C . LEU A 1 220 ? 59.645 46.990 74.445 1.00 31.78 260 LEU A C 1
ATOM 1493 O O . LEU A 1 220 ? 59.993 47.069 75.615 1.00 32.12 260 LEU A O 1
ATOM 1498 N N . PHE A 1 221 ? 59.992 47.898 73.530 1.00 31.88 261 PHE A N 1
ATOM 1499 C CA . PHE A 1 221 ? 60.878 49.015 73.881 1.00 32.00 261 PHE A CA 1
ATOM 1500 C C . PHE A 1 221 ? 60.267 49.954 74.932 1.00 31.64 261 PHE A C 1
ATOM 1501 O O . PHE A 1 221 ? 60.966 50.452 75.812 1.00 30.76 261 PHE A O 1
ATOM 1509 N N . LYS A 1 222 ? 58.960 50.179 74.822 1.00 31.62 262 LYS A N 1
ATOM 1510 C CA . LYS A 1 222 ? 58.207 50.951 75.813 1.00 32.04 262 LYS A CA 1
ATOM 1511 C C . LYS A 1 222 ? 58.190 50.263 77.190 1.00 31.52 262 LYS A C 1
ATOM 1512 O O . LYS A 1 222 ? 58.376 50.924 78.214 1.00 31.27 262 LYS A O 1
ATOM 1518 N N . ASN A 1 223 ? 57.972 48.949 77.213 1.00 31.15 263 ASN A N 1
ATOM 1519 C CA . ASN A 1 223 ? 57.991 48.186 78.457 1.00 31.49 263 ASN A CA 1
ATOM 1520 C C . ASN A 1 223 ? 59.345 48.316 79.153 1.00 31.59 263 ASN A C 1
ATOM 1521 O O . ASN A 1 223 ? 59.402 48.484 80.374 1.00 31.01 263 ASN A O 1
ATOM 1526 N N . ILE A 1 224 ? 60.431 48.194 78.386 1.00 31.80 264 ILE A N 1
ATOM 1527 C CA . ILE A 1 224 ? 61.775 48.272 78.988 1.00 32.76 264 ILE A CA 1
ATOM 1528 C C . ILE A 1 224 ? 62.037 49.698 79.513 1.00 33.34 264 ILE A C 1
ATOM 1529 O O . ILE A 1 224 ? 62.451 49.871 80.649 1.00 33.22 264 ILE A O 1
ATOM 1534 N N . SER A 1 225 ? 61.761 50.702 78.686 1.00 34.00 265 SER A N 1
ATOM 1535 C CA . SER A 1 225 ? 62.023 52.099 79.051 1.00 35.21 265 SER A CA 1
ATOM 1536 C C . SER A 1 225 ? 61.179 52.606 80.245 1.00 35.34 265 SER A C 1
ATOM 1537 O O . SER A 1 225 ? 61.657 53.434 81.026 1.00 35.62 265 SER A O 1
ATOM 1540 N N . ASN A 1 226 ? 59.952 52.103 80.387 1.00 35.08 266 ASN A N 1
ATOM 1541 C CA . ASN A 1 226 ? 59.119 52.407 81.552 1.00 35.32 266 ASN A CA 1
ATOM 1542 C C . ASN A 1 226 ? 59.258 51.381 82.692 1.00 35.52 266 ASN A C 1
ATOM 1543 O O . ASN A 1 226 ? 58.652 51.542 83.758 1.00 35.21 266 ASN A O 1
ATOM 1548 N N . GLY A 1 227 ? 60.050 50.335 82.462 1.00 35.28 267 GLY A N 1
ATOM 1549 C CA . GLY A 1 227 ? 60.214 49.265 83.441 1.00 35.86 267 GLY A CA 1
ATOM 1550 C C . GLY A 1 227 ? 58.912 48.563 83.789 1.00 35.91 267 GLY A C 1
ATOM 1551 O O . GLY A 1 227 ? 58.663 48.254 84.955 1.00 35.75 267 GLY A O 1
ATOM 1552 N N . VAL A 1 228 ? 58.090 48.307 82.770 1.00 36.19 268 VAL A N 1
ATOM 1553 C CA . VAL A 1 228 ? 56.773 47.679 82.944 1.00 36.25 268 VAL A CA 1
ATOM 1554 C C . VAL A 1 228 ? 56.880 46.163 82.863 1.00 36.29 268 VAL A C 1
ATOM 1555 O O . VAL A 1 228 ? 57.220 45.609 81.813 1.00 36.89 268 VAL A O 1
ATOM 1559 N N . TYR A 1 229 ? 56.586 45.490 83.970 1.00 36.09 269 TYR A N 1
ATOM 1560 C CA . TYR A 1 229 ? 56.609 44.033 83.996 1.00 36.17 269 TYR A CA 1
ATOM 1561 C C . TYR A 1 229 ? 55.807 43.516 85.178 1.00 36.69 269 TYR A C 1
ATOM 1562 O O . TYR A 1 229 ? 55.468 44.274 86.071 1.00 36.27 269 TYR A O 1
ATOM 1571 N N . THR A 1 230 ? 55.525 42.214 85.173 1.00 37.66 270 THR A N 1
ATOM 1572 C CA . THR A 1 230 ? 54.805 41.562 86.262 1.00 38.26 270 THR A CA 1
ATOM 1573 C C . THR A 1 230 ? 55.732 40.641 87.056 1.00 38.12 270 THR A C 1
ATOM 1574 O O . THR A 1 230 ? 56.484 39.837 86.485 1.00 37.88 270 THR A O 1
ATOM 1578 N N . LEU A 1 231 ? 55.658 40.771 88.376 1.00 37.89 271 LEU A N 1
ATOM 1579 C CA . LEU A 1 231 ? 56.358 39.884 89.291 1.00 37.80 271 LEU A CA 1
ATOM 1580 C C . LEU A 1 231 ? 55.356 38.802 89.705 1.00 36.82 271 LEU A C 1
ATOM 1581 O O . LEU A 1 231 ? 54.452 39.086 90.471 1.00 36.93 271 LEU A O 1
ATOM 1586 N N . PRO A 1 232 ? 55.502 37.570 89.188 1.00 36.02 272 PRO A N 1
ATOM 1587 C CA . PRO A 1 232 ? 54.529 36.528 89.476 1.00 35.90 272 PRO A CA 1
ATOM 1588 C C . PRO A 1 232 ? 54.390 36.217 90.976 1.00 35.89 272 PRO A C 1
ATOM 1589 O O . PRO A 1 232 ? 55.363 36.308 91.735 1.00 35.09 272 PRO A O 1
ATOM 1593 N N . LYS A 1 233 ? 53.174 35.850 91.375 1.00 35.49 273 LYS A N 1
ATOM 1594 C CA . LYS A 1 233 ? 52.857 35.562 92.775 1.00 35.16 273 LYS A CA 1
ATOM 1595 C C . LYS A 1 233 ? 53.518 34.290 93.323 1.00 34.27 273 LYS A C 1
ATOM 1596 O O . LYS A 1 233 ? 53.684 34.167 94.539 1.00 34.06 273 LYS A O 1
ATOM 1602 N N . PHE A 1 234 ? 53.910 33.359 92.444 1.00 33.25 274 PHE A N 1
ATOM 1603 C CA . PHE A 1 234 ? 54.602 32.130 92.887 1.00 32.85 274 PHE A CA 1
ATOM 1604 C C . PHE A 1 234 ? 56.056 32.336 93.346 1.00 32.19 274 PHE A C 1
ATOM 1605 O O . PHE A 1 234 ? 56.696 31.405 93.827 1.00 32.09 274 PHE A O 1
ATOM 1613 N N . LEU A 1 235 ? 56.576 33.540 93.148 1.00 31.32 275 LEU A N 1
ATOM 1614 C CA . LEU A 1 235 ? 57.938 33.870 93.549 1.00 30.85 275 LEU A CA 1
ATOM 1615 C C . LEU A 1 235 ? 58.037 33.987 95.068 1.00 29.95 275 LEU A C 1
ATOM 1616 O O . LEU A 1 235 ? 57.183 34.596 95.718 1.00 29.21 275 LEU A O 1
ATOM 1621 N N . SER A 1 236 ? 59.094 33.413 95.625 1.00 29.67 276 SER A N 1
ATOM 1622 C CA . SER A 1 236 ? 59.392 33.605 97.037 1.00 28.80 276 SER A CA 1
ATOM 1623 C C . SER A 1 236 ? 59.538 35.111 97.314 1.00 28.94 276 SER A C 1
ATOM 1624 O O . SER A 1 236 ? 59.887 35.875 96.412 1.00 29.23 276 SER A O 1
ATOM 1627 N N . PRO A 1 237 ? 59.215 35.552 98.545 1.00 29.06 277 PRO A N 1
ATOM 1628 C CA . PRO A 1 237 ? 59.401 36.956 98.939 1.00 29.30 277 PRO A CA 1
ATOM 1629 C C . PRO A 1 237 ? 60.833 37.455 98.725 1.00 29.21 277 PRO A C 1
ATOM 1630 O O . PRO A 1 237 ? 61.032 38.586 98.279 1.00 30.14 277 PRO A O 1
ATOM 1634 N N . GLY A 1 238 ? 61.821 36.616 99.030 1.00 29.14 278 GLY A N 1
ATOM 1635 C CA . GLY A 1 238 ? 63.228 36.983 98.850 1.00 29.09 278 GLY A CA 1
ATOM 1636 C C . GLY A 1 238 ? 63.618 37.171 97.390 1.00 29.03 278 GLY A C 1
ATOM 1637 O O . GLY A 1 238 ? 64.292 38.132 97.040 1.00 29.21 278 GLY A O 1
ATOM 1638 N N . ALA A 1 239 ? 63.192 36.250 96.532 1.00 29.33 279 ALA A N 1
ATOM 1639 C CA . ALA A 1 239 ? 63.488 36.349 95.089 1.00 29.02 279 ALA A CA 1
ATOM 1640 C C . ALA A 1 239 ? 62.817 37.557 94.436 1.00 29.17 279 ALA A C 1
ATOM 1641 O O . ALA A 1 239 ? 63.470 38.322 93.702 1.00 29.55 279 ALA A O 1
ATOM 1643 N N . ALA A 1 240 ? 61.528 37.742 94.726 1.00 29.17 280 ALA A N 1
ATOM 1644 C CA . ALA A 1 240 ? 60.768 38.864 94.210 1.00 28.90 280 ALA A CA 1
ATOM 1645 C C . ALA A 1 240 ? 61.312 40.209 94.694 1.00 29.21 280 ALA A C 1
ATOM 1646 O O . ALA A 1 240 ? 61.359 41.172 93.926 1.00 29.56 280 ALA A O 1
ATOM 1648 N N . GLY A 1 241 ? 61.689 40.281 95.970 1.00 29.58 281 GLY A N 1
ATOM 1649 C CA . GLY A 1 241 ? 62.222 41.514 96.573 1.00 29.82 281 GLY A CA 1
ATOM 1650 C C . GLY A 1 241 ? 63.529 41.942 95.931 1.00 30.42 281 GLY A C 1
ATOM 1651 O O . GLY A 1 241 ? 63.750 43.137 95.659 1.00 30.33 281 GLY A O 1
ATOM 1652 N N . LEU A 1 242 ? 64.393 40.961 95.703 1.00 29.77 282 LEU A N 1
ATOM 1653 C CA . LEU A 1 242 ? 65.644 41.176 94.988 1.00 30.64 282 LEU A CA 1
ATOM 1654 C C . LEU A 1 242 ? 65.451 41.613 93.510 1.00 30.07 282 LEU A C 1
ATOM 1655 O O . LEU A 1 242 ? 66.046 42.603 93.079 1.00 30.36 282 LEU A O 1
ATOM 1660 N N . ILE A 1 243 ? 64.625 40.891 92.756 1.00 30.29 283 ILE A N 1
ATOM 1661 C CA . ILE A 1 243 ? 64.331 41.256 91.359 1.00 30.71 283 ILE A CA 1
ATOM 1662 C C . ILE A 1 243 ? 63.749 42.672 91.253 1.00 31.33 283 ILE A C 1
ATOM 1663 O O . ILE A 1 243 ? 64.161 43.434 90.388 1.00 31.49 283 ILE A O 1
ATOM 1668 N N . LYS A 1 244 ? 62.810 43.009 92.140 1.00 31.17 284 LYS A N 1
ATOM 1669 C CA . LYS A 1 244 ? 62.163 44.326 92.133 1.00 31.93 284 LYS A CA 1
ATOM 1670 C C . LYS A 1 244 ? 63.179 45.457 92.246 1.00 32.04 284 LYS A C 1
ATOM 1671 O O . LYS A 1 244 ? 63.035 46.495 91.601 1.00 31.66 284 LYS A O 1
ATOM 1677 N N . ARG A 1 245 ? 64.206 45.247 93.069 1.00 31.91 285 ARG A N 1
ATOM 1678 C CA . ARG A 1 245 ? 65.230 46.257 93.286 1.00 32.00 285 ARG A CA 1
ATOM 1679 C C . ARG A 1 245 ? 66.287 46.352 92.189 1.00 31.12 285 ARG A C 1
ATOM 1680 O O . ARG A 1 245 ? 67.010 47.353 92.102 1.00 30.26 285 ARG A O 1
ATOM 1688 N N . MET A 1 246 ? 66.373 45.304 91.370 1.00 30.68 286 MET A N 1
ATOM 1689 C CA . MET A 1 246 ? 67.296 45.263 90.233 1.00 30.43 286 MET A CA 1
ATOM 1690 C C . MET A 1 246 ? 66.694 45.913 88.991 1.00 30.35 286 MET A C 1
ATOM 1691 O O . MET A 1 246 ? 67.396 46.591 88.256 1.00 31.80 286 MET A O 1
ATOM 1696 N N . LEU A 1 247 ? 65.404 45.703 88.754 1.00 29.63 287 LEU A N 1
ATOM 1697 C CA . LEU A 1 247 ? 64.763 46.202 87.526 1.00 30.17 287 LEU A CA 1
ATOM 1698 C C . LEU A 1 247 ? 64.125 47.588 87.707 1.00 30.04 287 LEU A C 1
ATOM 1699 O O . LEU A 1 247 ? 62.902 47.733 87.619 1.00 30.33 287 LEU A O 1
ATOM 1704 N N . ILE A 1 248 ? 64.968 48.590 87.955 1.00 30.42 288 ILE A N 1
ATOM 1705 C CA . ILE A 1 248 ? 64.530 49.965 88.252 1.00 30.85 288 ILE A CA 1
ATOM 1706 C C . ILE A 1 248 ? 65.114 50.886 87.206 1.00 31.54 288 ILE A C 1
ATOM 1707 O O . ILE A 1 248 ? 66.320 50.837 86.939 1.00 31.01 288 ILE A O 1
ATOM 1712 N N . VAL A 1 249 ? 64.254 51.713 86.598 1.00 32.12 289 VAL A N 1
ATOM 1713 C CA . VAL A 1 249 ? 64.652 52.539 85.455 1.00 32.12 289 VAL A CA 1
ATOM 1714 C C . VAL A 1 249 ? 65.716 53.562 85.842 1.00 33.11 289 VAL A C 1
ATOM 1715 O O . VAL A 1 249 ? 66.780 53.614 85.218 1.00 33.31 289 VAL A O 1
ATOM 1719 N N . ASN A 1 250 ? 65.422 54.379 86.857 1.00 33.30 290 ASN A N 1
ATOM 1720 C CA . ASN A 1 250 ? 66.385 55.322 87.408 1.00 33.48 290 ASN A CA 1
ATOM 1721 C C . ASN A 1 250 ? 67.547 54.525 88.006 1.00 33.73 290 ASN A C 1
ATOM 1722 O O . ASN A 1 250 ? 67.390 53.888 89.043 1.00 33.37 290 ASN A O 1
ATOM 1727 N N . PRO A 1 251 ? 68.723 54.547 87.347 1.00 34.51 291 PRO A N 1
ATOM 1728 C CA . PRO A 1 251 ? 69.828 53.687 87.803 1.00 35.19 291 PRO A CA 1
ATOM 1729 C C . PRO A 1 251 ? 70.300 53.996 89.222 1.00 35.80 291 PRO A C 1
ATOM 1730 O O . PRO A 1 251 ? 70.913 53.146 89.865 1.00 36.42 291 PRO A O 1
ATOM 1734 N N . LEU A 1 252 ? 69.983 55.199 89.692 1.00 36.16 292 LEU A N 1
ATOM 1735 C CA . LEU A 1 252 ? 70.319 55.685 91.024 1.00 36.59 292 LEU A CA 1
ATOM 1736 C C . LEU A 1 252 ? 69.640 54.874 92.128 1.00 35.83 292 LEU A C 1
ATOM 1737 O O . LEU A 1 252 ? 70.195 54.690 93.218 1.00 35.92 292 LEU A O 1
ATOM 1742 N N . ASN A 1 253 ? 68.429 54.412 91.844 1.00 34.74 293 ASN A N 1
ATOM 1743 C CA . ASN A 1 253 ? 67.627 53.686 92.820 1.00 33.84 293 ASN A CA 1
ATOM 1744 C C . ASN A 1 253 ? 67.782 52.175 92.632 1.00 33.35 293 ASN A C 1
ATOM 1745 O O . ASN A 1 253 ? 67.208 51.376 93.366 1.00 33.63 293 ASN A O 1
ATOM 1750 N N . ARG A 1 254 ? 68.589 51.805 91.646 1.00 32.34 294 ARG A N 1
ATOM 1751 C CA . ARG A 1 254 ? 68.873 50.415 91.346 1.00 31.73 294 ARG A CA 1
ATOM 1752 C C . ARG A 1 254 ? 69.829 49.844 92.399 1.00 31.35 294 ARG A C 1
ATOM 1753 O O . ARG A 1 254 ? 70.788 50.498 92.796 1.00 30.55 294 ARG A O 1
ATOM 1761 N N . ILE A 1 255 ? 69.555 48.624 92.863 1.00 31.23 295 ILE A N 1
ATOM 1762 C CA . ILE A 1 255 ? 70.417 47.991 93.848 1.00 30.85 295 ILE A CA 1
ATOM 1763 C C . ILE A 1 255 ? 71.835 47.859 93.271 1.00 31.04 295 ILE A C 1
ATOM 1764 O O . ILE A 1 255 ? 72.000 47.685 92.066 1.00 30.69 295 ILE A O 1
ATOM 1769 N N . SER A 1 256 ? 72.854 47.967 94.119 1.00 30.92 296 SER A N 1
ATOM 1770 C CA . SER A 1 256 ? 74.224 47.759 93.653 1.00 31.09 296 SER A CA 1
ATOM 1771 C C . SER A 1 256 ? 74.664 46.296 93.798 1.00 31.44 296 SER A C 1
ATOM 1772 O O . SER A 1 256 ? 74.058 45.525 94.544 1.00 31.15 296 SER A O 1
ATOM 17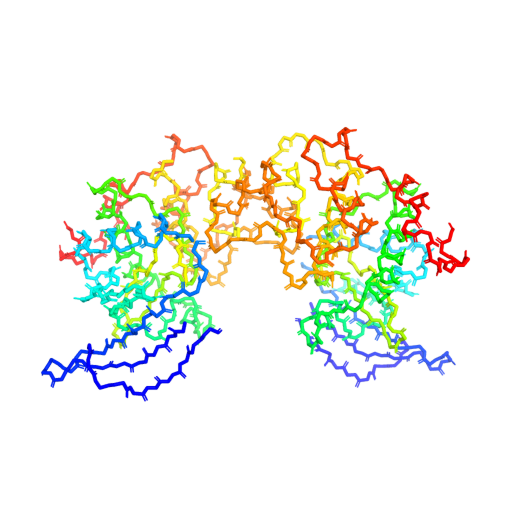75 N N . ILE A 1 257 ? 75.725 45.928 93.087 1.00 31.82 297 ILE A N 1
ATOM 1776 C CA . ILE A 1 257 ? 76.281 44.584 93.169 1.00 32.63 297 ILE A CA 1
ATOM 1777 C C . ILE A 1 257 ? 76.605 44.231 94.636 1.00 33.37 297 ILE A C 1
ATOM 1778 O O . ILE A 1 257 ? 76.293 43.130 95.096 1.00 33.50 297 ILE A O 1
ATOM 1783 N N . HIS A 1 258 ? 77.200 45.170 95.367 1.00 33.53 298 HIS A N 1
ATOM 1784 C CA . HIS A 1 258 ? 77.610 44.917 96.743 1.00 34.63 298 HIS A CA 1
ATOM 1785 C C . HIS A 1 258 ? 76.429 44.764 97.699 1.00 34.03 298 HIS A C 1
ATOM 1786 O O . HIS A 1 258 ? 76.468 43.921 98.577 1.00 33.96 298 HIS A O 1
ATOM 1793 N N . GLU A 1 259 ? 75.382 45.568 97.513 1.00 33.79 299 GLU A N 1
ATOM 1794 C CA . GLU A 1 259 ? 74.113 45.378 98.223 1.00 33.60 299 GLU A CA 1
ATOM 1795 C C . GLU A 1 259 ? 73.460 44.003 97.916 1.00 33.78 299 GLU A C 1
ATOM 1796 O O . GLU A 1 259 ? 72.936 43.336 98.819 1.00 34.14 299 GLU A O 1
ATOM 1802 N N . ILE A 1 260 ? 73.498 43.587 96.651 1.00 33.28 300 ILE A N 1
ATOM 1803 C CA . ILE A 1 260 ? 72.984 42.265 96.248 1.00 33.53 300 ILE A CA 1
ATOM 1804 C C . ILE A 1 260 ? 73.687 41.160 97.051 1.00 33.86 300 ILE A C 1
ATOM 1805 O O . ILE A 1 260 ? 73.039 40.293 97.629 1.00 33.10 300 ILE A O 1
ATOM 1810 N N . MET A 1 261 ? 75.014 41.235 97.096 1.00 34.25 301 MET A N 1
ATOM 1811 C CA . MET A 1 261 ? 75.838 40.242 97.769 1.00 35.56 301 MET A CA 1
ATOM 1812 C C . MET A 1 261 ? 75.605 40.205 99.269 1.00 35.10 301 MET A C 1
ATOM 1813 O O . MET A 1 261 ? 75.993 39.246 99.924 1.00 36.04 301 MET A O 1
ATOM 1818 N N . GLN A 1 262 ? 74.952 41.241 99.798 1.00 34.81 302 GLN A N 1
ATOM 1819 C CA . GLN A 1 262 ? 74.579 41.307 101.215 1.00 33.81 302 GLN A CA 1
ATOM 1820 C C . GLN A 1 262 ? 73.105 40.955 101.435 1.00 32.76 302 GLN A C 1
ATOM 1821 O O . GLN A 1 262 ? 72.658 40.869 102.563 1.00 32.26 302 GLN A O 1
ATOM 1827 N N . ASP A 1 263 ? 72.359 40.759 100.351 1.00 31.77 303 ASP A N 1
ATOM 1828 C CA . ASP A 1 263 ? 70.958 40.351 100.443 1.00 31.48 303 ASP A CA 1
ATOM 1829 C C . ASP A 1 263 ? 70.796 38.981 101.120 1.00 31.06 303 ASP A C 1
ATOM 1830 O O . ASP A 1 263 ? 71.553 38.053 100.842 1.00 30.19 303 ASP A O 1
ATOM 1835 N N . ASP A 1 264 ? 69.794 38.873 101.995 1.00 31.35 304 ASP A N 1
ATOM 1836 C CA . ASP A 1 264 ? 69.510 37.627 102.737 1.00 31.92 304 ASP A CA 1
ATOM 1837 C C . ASP A 1 264 ? 69.233 36.428 101.832 1.00 30.97 304 ASP A C 1
ATOM 1838 O O . ASP A 1 264 ? 69.758 35.347 102.036 1.00 30.79 304 ASP A O 1
ATOM 1843 N N . TRP A 1 265 ? 68.401 36.627 100.820 1.00 31.14 305 TRP A N 1
ATOM 1844 C CA . TRP A 1 265 ? 68.098 35.553 99.881 1.00 30.22 305 TRP A CA 1
ATOM 1845 C C . TRP A 1 265 ? 69.354 35.135 99.084 1.00 29.48 305 TRP A C 1
ATOM 1846 O O . TRP A 1 265 ? 69.647 33.945 98.932 1.00 28.90 305 TRP A O 1
ATOM 1857 N N . PHE A 1 266 ? 70.099 36.118 98.609 1.00 29.49 306 PHE A N 1
ATOM 1858 C CA . PHE A 1 266 ? 71.336 35.865 97.867 1.00 30.27 306 PHE A CA 1
ATOM 1859 C C . PHE A 1 266 ? 72.346 35.036 98.663 1.00 30.71 306 PHE A C 1
ATOM 1860 O O . PHE A 1 266 ? 73.002 34.140 98.120 1.00 30.77 306 PHE A O 1
ATOM 1868 N N . LYS A 1 267 ? 72.460 35.344 99.952 1.00 31.65 307 LYS A N 1
ATOM 1869 C CA . LYS A 1 267 ? 73.454 34.726 100.832 1.00 32.99 307 LYS A CA 1
ATOM 1870 C C . LYS A 1 267 ? 73.218 33.239 101.151 1.00 33.35 307 LYS A C 1
ATOM 1871 O O . LYS A 1 267 ? 74.168 32.529 101.492 1.00 33.57 307 LYS A O 1
ATOM 1877 N N . VAL A 1 268 ? 71.966 32.773 101.056 1.00 33.79 308 VAL A N 1
ATOM 1878 C CA . VAL A 1 268 ? 71.621 31.364 101.357 1.00 33.86 308 VAL A CA 1
ATOM 1879 C C . VAL A 1 268 ? 72.501 30.364 100.586 1.00 34.44 308 VAL A C 1
ATOM 1880 O O . VAL A 1 268 ? 72.539 30.373 99.359 1.00 33.62 308 VAL A O 1
ATOM 1884 N N . ASP A 1 269 ? 73.229 29.530 101.333 1.00 35.67 309 ASP A N 1
ATOM 1885 C CA . ASP A 1 269 ? 74.101 28.487 100.771 1.00 36.79 309 ASP A CA 1
ATOM 1886 C C . ASP A 1 269 ? 75.175 29.050 99.824 1.00 37.49 309 ASP A C 1
ATOM 1887 O O . ASP A 1 269 ? 75.567 28.389 98.872 1.00 37.38 309 ASP A O 1
ATOM 1892 N N . LEU A 1 270 ? 75.619 30.279 100.070 1.00 38.43 310 LEU A N 1
ATOM 1893 C CA . LEU A 1 270 ? 76.638 30.905 99.245 1.00 39.53 310 LEU A CA 1
ATOM 1894 C C . LEU A 1 270 ? 77.971 30.210 99.513 1.00 40.73 310 LEU A C 1
ATOM 1895 O O . LEU A 1 270 ? 78.429 30.165 100.661 1.00 40.68 310 LEU A O 1
ATOM 1900 N N . PRO A 1 271 ? 78.582 29.631 98.463 1.00 42.00 311 PRO A N 1
ATOM 1901 C CA . PRO A 1 271 ? 79.872 28.960 98.614 1.00 42.90 311 PRO A CA 1
ATOM 1902 C C . PRO A 1 271 ? 80.981 29.966 98.916 1.00 43.60 311 PRO A C 1
ATOM 1903 O O . PRO A 1 271 ? 81.070 30.996 98.251 1.00 44.02 311 PRO A O 1
ATOM 1907 N N . GLU A 1 272 ? 81.816 29.656 99.907 1.00 44.67 312 GLU A N 1
ATOM 1908 C CA . GLU A 1 272 ? 82.875 30.557 100.386 1.00 45.27 312 GLU A CA 1
ATOM 1909 C C . GLU A 1 272 ? 83.780 31.074 99.286 1.00 45.12 312 GLU A C 1
ATOM 1910 O O . GLU A 1 272 ? 84.193 32.233 99.325 1.00 45.37 312 GLU A O 1
ATOM 1916 N N . TYR A 1 273 ? 84.085 30.225 98.303 1.00 45.26 313 TYR A N 1
ATOM 1917 C CA . TYR A 1 273 ? 84.957 30.618 97.184 1.00 45.30 313 TYR A CA 1
ATOM 1918 C C . TYR A 1 273 ? 84.399 31.796 96.361 1.00 45.87 313 TYR A C 1
ATOM 1919 O O . TYR A 1 273 ? 85.140 32.455 95.630 1.00 45.81 313 TYR A O 1
ATOM 1928 N N . LEU A 1 274 ? 83.104 32.071 96.506 1.00 46.35 314 LEU A N 1
ATOM 1929 C CA . LEU A 1 274 ? 82.438 33.098 95.699 1.00 47.10 314 LEU A CA 1
ATOM 1930 C C . LEU A 1 274 ? 82.575 34.523 96.226 1.00 48.04 314 LEU A C 1
ATOM 1931 O O . LEU A 1 274 ? 82.393 35.499 95.464 1.00 48.43 314 LEU A O 1
ATOM 1936 N N . LEU A 1 275 ? 82.902 34.640 97.513 1.00 48.84 315 LEU A N 1
ATOM 1937 C CA . LEU A 1 275 ? 83.199 35.932 98.137 1.00 49.46 315 LEU A CA 1
ATOM 1938 C C . LEU A 1 275 ? 84.475 36.530 97.565 1.00 49.77 315 LEU A C 1
ATOM 1939 O O . LEU A 1 275 ? 84.488 37.690 97.152 1.00 50.69 315 LEU A O 1
ATOM 1944 N N . ASN B 1 14 ? 37.395 28.106 55.509 1.00 80.03 54 ASN B N 1
ATOM 1945 C CA . ASN B 1 14 ? 36.595 28.328 56.752 1.00 80.17 54 ASN B CA 1
ATOM 1946 C C . ASN B 1 14 ? 36.076 27.020 57.343 1.00 80.54 54 ASN B C 1
ATOM 1947 O O . ASN B 1 14 ? 35.727 26.960 58.528 1.00 80.85 54 ASN B O 1
ATOM 1952 N N . TYR B 1 15 ? 36.014 25.983 56.508 1.00 80.82 55 TYR B N 1
ATOM 1953 C CA . TYR B 1 15 ? 35.534 24.661 56.917 1.00 80.96 55 TYR B CA 1
ATOM 1954 C C . TYR B 1 15 ? 36.593 23.602 56.601 1.00 81.07 55 TYR B C 1
ATOM 1955 O O . TYR B 1 15 ? 37.615 23.904 55.979 1.00 81.30 55 TYR B O 1
ATOM 1964 N N . GLN B 1 16 ? 36.345 22.367 57.033 1.00 81.10 56 GLN B N 1
ATOM 1965 C CA . GLN B 1 16 ? 37.240 21.229 56.777 1.00 81.20 56 GLN B CA 1
ATOM 1966 C C . GLN B 1 16 ? 38.644 21.425 57.355 1.00 81.08 56 GLN B C 1
ATOM 1967 O O . GLN B 1 16 ? 39.596 21.741 56.634 1.00 81.10 56 GLN B O 1
ATOM 1973 N N . ILE B 1 17 ? 38.747 21.239 58.668 1.00 81.00 57 ILE B N 1
ATOM 1974 C CA . ILE B 1 17 ? 40.015 21.312 59.386 1.00 81.01 57 ILE B CA 1
ATOM 1975 C C . ILE B 1 17 ? 40.955 20.204 58.903 1.00 81.29 57 ILE B C 1
ATOM 1976 O O . ILE B 1 17 ? 40.612 19.019 58.954 1.00 81.37 57 ILE B O 1
ATOM 1981 N N . VAL B 1 18 ? 42.133 20.609 58.426 1.00 81.50 58 VAL B N 1
ATOM 1982 C CA . V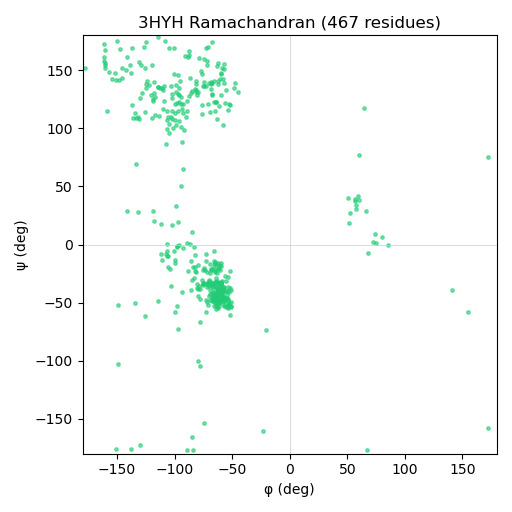AL B 1 18 ? 43.115 19.695 57.835 1.00 81.73 58 VAL B CA 1
ATOM 1983 C C . VAL B 1 18 ? 44.195 19.284 58.850 1.00 81.90 58 VAL B C 1
ATOM 1984 O O . VAL B 1 18 ? 44.200 18.150 59.333 1.00 82.06 58 VAL B O 1
ATOM 1988 N N . LYS B 1 19 ? 45.094 20.211 59.172 1.00 82.11 59 LYS B N 1
ATOM 1989 C CA . LYS B 1 19 ? 46.233 19.929 60.044 1.00 82.30 59 LYS B CA 1
ATOM 1990 C C . LYS B 1 19 ? 46.134 20.702 61.357 1.00 82.46 59 LYS B C 1
ATOM 1991 O O . LYS B 1 19 ? 45.191 21.467 61.573 1.00 82.48 59 LYS B O 1
ATOM 1997 N N . THR B 1 20 ? 47.118 20.490 62.229 1.00 82.64 60 THR B N 1
ATOM 1998 C CA . THR B 1 20 ? 47.303 21.323 63.413 1.00 82.79 60 THR B CA 1
ATOM 1999 C C . THR B 1 20 ? 48.787 21.637 63.607 1.00 82.96 60 THR B C 1
ATOM 2000 O O . THR B 1 20 ? 49.613 20.727 63.729 1.00 83.12 60 THR B O 1
ATOM 2004 N N . LEU B 1 21 ? 49.118 22.928 63.587 1.00 83.06 61 LEU B N 1
ATOM 2005 C CA . LEU B 1 21 ? 50.468 23.395 63.900 1.00 83.20 61 LEU B CA 1
ATOM 2006 C C . LEU B 1 21 ? 50.369 24.573 64.871 1.00 83.24 61 LEU B C 1
ATOM 2007 O O . LEU B 1 21 ? 50.658 25.723 64.511 1.00 83.47 61 LEU B O 1
ATOM 2012 N N . GLY B 1 22 ? 49.959 24.266 66.103 1.00 83.26 62 GLY B N 1
ATOM 2013 C CA . GLY B 1 22 ? 49.610 25.275 67.108 1.00 83.23 62 GLY B CA 1
ATOM 2014 C C . GLY B 1 22 ? 50.771 26.009 67.751 1.00 83.26 62 GLY B C 1
ATOM 2015 O O . GLY B 1 22 ? 51.849 26.143 67.152 1.00 83.47 62 GLY B O 1
ATOM 2016 N N . GLU B 1 23 ? 50.544 26.486 68.978 1.00 83.17 63 GLU B N 1
ATOM 2017 C CA . GLU B 1 23 ? 51.509 27.334 69.685 1.00 83.20 63 GLU B CA 1
ATOM 2018 C C . GLU B 1 23 ? 52.841 26.633 69.965 1.00 83.27 63 GLU B C 1
ATOM 2019 O O . GLU B 1 23 ? 53.914 27.160 69.656 1.00 83.24 63 GLU B O 1
ATOM 2025 N N . LYS B 1 28 ? 46.409 28.544 69.431 1.00 62.18 68 LYS B N 1
ATOM 2026 C CA . LYS B 1 28 ? 46.535 27.381 68.554 1.00 62.10 68 LYS B CA 1
ATOM 2027 C C . LYS B 1 28 ? 46.146 27.723 67.112 1.00 61.71 68 LYS B C 1
ATOM 2028 O O . LYS B 1 28 ? 45.154 28.417 66.880 1.00 62.05 68 LYS B O 1
ATOM 2034 N N . VAL B 1 29 ? 46.933 27.229 66.158 1.00 61.16 69 VAL B N 1
ATOM 2035 C CA . VAL B 1 29 ? 46.677 27.441 64.731 1.00 60.67 69 VAL B CA 1
ATOM 2036 C C . VAL B 1 29 ? 46.342 26.120 64.031 1.00 60.39 69 VAL B C 1
ATOM 2037 O O . VAL B 1 29 ? 46.996 25.112 64.253 1.00 60.41 69 VAL B O 1
ATOM 2041 N N . LYS B 1 30 ? 45.322 26.140 63.183 1.00 60.48 70 LYS B N 1
ATOM 2042 C CA . LYS B 1 30 ? 44.956 24.975 62.381 1.00 60.76 70 LYS B CA 1
ATOM 2043 C C . LYS B 1 30 ? 44.817 25.358 60.910 1.00 61.04 70 LYS B C 1
ATOM 2044 O O . LYS B 1 30 ? 44.538 26.519 60.582 1.00 60.92 70 LYS B O 1
ATOM 2050 N N . LEU B 1 31 ? 45.013 24.376 60.034 1.00 61.27 71 LEU B N 1
ATOM 2051 C CA . LEU B 1 31 ? 44.825 24.561 58.598 1.00 61.75 71 LEU B CA 1
ATOM 2052 C C . LEU B 1 31 ? 43.424 24.120 58.183 1.00 61.95 71 LEU B C 1
ATOM 2053 O O . LEU B 1 31 ? 42.904 23.121 58.687 1.00 62.21 71 LEU B O 1
ATOM 2058 N N . ALA B 1 32 ? 42.816 24.877 57.274 1.00 62.19 72 ALA B N 1
ATOM 2059 C CA . ALA B 1 32 ? 41.492 24.555 56.732 1.00 62.58 72 ALA B CA 1
ATOM 2060 C C . ALA B 1 32 ? 41.372 25.085 55.302 1.00 63.01 72 ALA B C 1
ATOM 2061 O O . ALA B 1 32 ? 42.285 25.760 54.804 1.00 62.88 72 ALA B O 1
ATOM 2063 N N . TYR B 1 33 ? 40.259 24.772 54.638 1.00 63.52 73 TYR B N 1
ATOM 2064 C CA . TYR B 1 33 ? 39.979 25.321 53.306 1.00 63.90 73 TYR B CA 1
ATOM 2065 C C . TYR B 1 33 ? 38.484 25.512 53.049 1.00 64.01 73 TYR B C 1
ATOM 2066 O O . TYR B 1 33 ? 37.666 24.693 53.462 1.00 63.86 73 TYR B O 1
ATOM 2075 N N . HIS B 1 34 ? 38.143 26.601 52.364 1.00 64.27 74 HIS B N 1
ATOM 2076 C CA . HIS B 1 34 ? 36.754 26.906 52.030 1.00 64.45 74 HIS B CA 1
ATOM 2077 C C . HIS B 1 34 ? 36.174 25.837 51.101 1.00 64.46 74 HIS B C 1
ATOM 2078 O O . HIS B 1 34 ? 36.707 25.582 50.020 1.00 64.49 74 HIS B O 1
ATOM 2085 N N . THR B 1 35 ? 35.081 25.217 51.537 1.00 64.44 75 THR B N 1
ATOM 2086 C CA . THR B 1 35 ? 34.485 24.069 50.835 1.00 64.38 75 THR B CA 1
ATOM 2087 C C . THR B 1 35 ? 34.113 24.319 49.359 1.00 64.31 75 THR B C 1
ATOM 2088 O O . THR B 1 35 ? 34.100 23.386 48.553 1.00 64.31 75 THR B O 1
ATOM 2092 N N . THR B 1 36 ? 33.836 25.578 49.018 1.00 64.24 76 THR B N 1
ATOM 2093 C CA . THR B 1 36 ? 33.420 25.968 47.669 1.00 64.03 76 THR B CA 1
ATOM 2094 C C . THR B 1 36 ? 34.582 26.516 46.833 1.00 64.00 76 THR B C 1
ATOM 2095 O O . THR B 1 36 ? 34.825 26.054 45.711 1.00 64.09 76 THR B O 1
ATOM 2099 N N . THR B 1 37 ? 35.285 27.506 47.383 1.00 63.72 77 THR B N 1
ATOM 2100 C CA . THR B 1 37 ? 36.350 28.215 46.672 1.00 63.50 77 THR B CA 1
ATOM 2101 C C . THR B 1 37 ? 37.663 27.433 46.720 1.00 63.28 77 THR B C 1
ATOM 2102 O O . THR B 1 37 ? 38.567 27.667 45.910 1.00 63.31 77 THR B O 1
ATOM 2106 N N . GLY B 1 38 ? 37.757 26.504 47.670 1.00 63.04 78 GLY B N 1
ATOM 2107 C CA . GLY B 1 38 ? 38.987 25.753 47.913 1.00 62.89 78 GLY B CA 1
ATOM 2108 C C . GLY B 1 38 ? 40.041 26.604 48.597 1.00 62.85 78 GLY B C 1
ATOM 2109 O O . GLY B 1 38 ? 41.193 26.182 48.739 1.00 62.83 78 GLY B O 1
ATOM 2110 N N . GLN B 1 39 ? 39.635 27.801 49.025 1.00 62.62 79 GLN B N 1
ATOM 2111 C CA . GLN B 1 39 ? 40.534 28.783 49.623 1.00 62.48 79 GLN B CA 1
ATOM 2112 C C . GLN B 1 39 ? 41.185 28.257 50.903 1.00 62.11 79 GLN B C 1
ATOM 2113 O O . GLN B 1 39 ? 40.490 27.919 51.865 1.00 62.06 79 GLN B O 1
ATOM 2119 N N . LYS B 1 40 ? 42.518 28.180 50.889 1.00 61.60 80 LYS B N 1
ATOM 2120 C CA . LYS B 1 40 ? 43.291 27.703 52.037 1.00 61.20 80 LYS B CA 1
ATOM 2121 C C . LYS B 1 40 ? 43.353 28.753 53.136 1.00 60.58 80 LYS B C 1
ATOM 2122 O O . LYS B 1 40 ? 43.600 29.940 52.881 1.00 60.36 80 LYS B O 1
ATOM 2128 N N . VAL B 1 41 ? 43.159 28.293 54.364 1.00 59.83 81 VAL B N 1
ATOM 2129 C CA . VAL B 1 41 ? 42.922 29.175 55.493 1.00 59.34 81 VAL B CA 1
ATOM 2130 C C . VAL B 1 41 ? 43.679 28.735 56.747 1.00 58.99 81 VAL B C 1
ATOM 2131 O O . VAL B 1 41 ? 43.927 27.548 56.950 1.00 58.72 81 VAL B O 1
ATOM 2135 N N . ALA B 1 42 ? 44.081 29.714 57.552 1.00 58.80 82 ALA B N 1
ATOM 2136 C CA . ALA B 1 42 ? 44.550 29.471 58.908 1.00 58.91 82 ALA B CA 1
ATOM 2137 C C . ALA B 1 42 ? 43.451 29.860 59.895 1.00 59.23 82 ALA B C 1
ATOM 2138 O O . ALA B 1 42 ? 42.791 30.890 59.735 1.00 58.92 82 ALA B O 1
ATOM 2140 N N . LEU B 1 43 ? 43.245 29.019 60.902 1.00 59.71 83 LEU B N 1
ATOM 2141 C CA . LEU B 1 43 ? 42.322 29.334 61.981 1.00 60.20 83 LEU B CA 1
ATOM 2142 C C . LEU B 1 43 ? 43.127 29.664 63.233 1.00 60.61 83 LEU B C 1
ATOM 2143 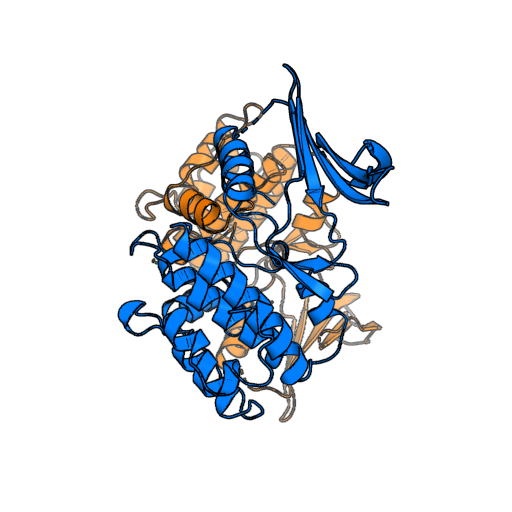O O . LEU B 1 43 ? 43.839 28.809 63.753 1.00 60.78 83 LEU B O 1
ATOM 2148 N N . LYS B 1 44 ? 43.043 30.910 63.695 1.00 61.38 84 LYS B N 1
ATOM 2149 C CA . LYS B 1 44 ? 43.740 31.310 64.925 1.00 62.27 84 LYS B CA 1
ATOM 2150 C C . LYS B 1 44 ? 42.778 31.383 66.102 1.00 62.37 84 LYS B C 1
ATOM 2151 O O . LYS B 1 44 ? 41.959 32.291 66.193 1.00 62.04 84 LYS B O 1
ATOM 2157 N N . ILE B 1 45 ? 42.915 30.415 67.000 1.00 63.18 85 ILE B N 1
ATOM 2158 C CA . ILE B 1 45 ? 41.994 30.207 68.116 1.00 64.00 85 ILE B CA 1
ATOM 2159 C C . ILE B 1 45 ? 42.528 30.862 69.392 1.00 64.73 85 ILE B C 1
ATOM 2160 O O . ILE B 1 45 ? 43.571 30.457 69.910 1.00 64.80 85 ILE B O 1
ATOM 2165 N N . ILE B 1 46 ? 41.808 31.876 69.874 1.00 65.62 86 ILE B N 1
ATOM 2166 C CA . ILE B 1 46 ? 42.174 32.651 71.067 1.00 66.60 86 ILE B CA 1
ATOM 2167 C C . ILE B 1 46 ? 41.154 32.382 72.172 1.00 67.87 86 ILE B C 1
ATOM 2168 O O . ILE B 1 46 ? 39.952 32.402 71.910 1.00 67.82 86 ILE B O 1
ATOM 2173 N N . ASN B 1 47 ? 41.620 32.144 73.399 1.00 69.35 87 ASN B N 1
ATOM 2174 C CA . ASN B 1 47 ? 40.716 31.979 74.547 1.00 70.70 87 ASN B CA 1
ATOM 2175 C C . ASN B 1 47 ? 41.266 32.434 75.904 1.00 71.68 87 ASN B C 1
ATOM 2176 O O . ASN B 1 47 ? 41.306 33.640 76.175 1.00 72.15 87 ASN B O 1
ATOM 2181 N N . LYS B 1 48 ? 41.682 31.457 76.726 1.00 72.61 88 LYS B N 1
ATOM 2182 C CA . LYS B 1 48 ? 42.084 31.604 78.149 1.00 73.16 88 LYS B CA 1
ATOM 2183 C C . LYS B 1 48 ? 42.510 32.976 78.678 1.00 73.51 88 LYS B C 1
ATOM 2184 O O . LYS B 1 48 ? 41.757 33.610 79.425 1.00 73.44 88 LYS B O 1
ATOM 2190 N N . LYS B 1 49 ? 43.712 33.426 78.308 1.00 73.92 89 LYS B N 1
ATOM 2191 C CA . LYS B 1 49 ? 44.236 34.692 78.822 1.00 74.32 89 LYS B CA 1
ATOM 2192 C C . LYS B 1 49 ? 43.645 35.900 78.097 1.00 74.55 89 LYS B C 1
ATOM 2193 O O . LYS B 1 49 ? 43.603 35.956 76.861 1.00 74.35 89 LYS B O 1
ATOM 2199 N N . VAL B 1 50 ? 43.185 36.858 78.901 1.00 74.93 90 VAL B N 1
ATOM 2200 C CA . VAL B 1 50 ? 42.615 38.106 78.409 1.00 75.12 90 VAL B CA 1
ATOM 2201 C C . VAL B 1 50 ? 42.683 39.182 79.504 1.00 75.18 90 VAL B C 1
ATOM 2202 O O . VAL B 1 50 ? 43.214 38.829 80.690 1.00 74.96 90 VAL B O 1
ATOM 2206 N N . MET B 1 56 ? 46.162 40.808 75.007 1.00 69.04 96 MET B N 1
ATOM 2207 C CA . MET B 1 56 ? 44.978 41.362 75.669 1.00 69.09 96 MET B CA 1
ATOM 2208 C C . MET B 1 56 ? 43.869 41.656 74.646 1.00 68.77 96 MET B C 1
ATOM 2209 O O . MET B 1 56 ? 44.110 41.590 73.430 1.00 68.52 96 MET B O 1
ATOM 2214 N N . GLN B 1 57 ? 42.664 41.966 75.148 1.00 68.23 97 GLN B N 1
ATOM 2215 C CA . GLN B 1 57 ? 41.476 42.208 74.305 1.00 67.57 97 GLN B CA 1
ATOM 2216 C C . GLN B 1 57 ? 41.612 43.352 73.305 1.00 66.80 97 GLN B C 1
ATOM 2217 O O . GLN B 1 57 ? 41.236 43.196 72.147 1.00 66.77 97 GLN B O 1
ATOM 2223 N N . GLY B 1 58 ? 42.143 44.488 73.753 1.00 66.01 98 GLY B N 1
ATOM 2224 C CA . GLY B 1 58 ? 42.321 45.664 72.895 1.00 65.06 98 GLY B CA 1
ATOM 2225 C C . GLY B 1 58 ? 43.204 45.443 71.671 1.00 64.49 98 GLY B C 1
ATOM 2226 O O . GLY B 1 58 ? 42.950 45.998 70.599 1.00 64.30 98 GLY B O 1
ATOM 2227 N N . ARG B 1 59 ? 44.240 44.626 71.828 1.00 63.71 99 ARG B N 1
ATOM 2228 C CA . ARG B 1 59 ? 45.192 44.399 70.747 1.00 63.17 99 ARG B CA 1
ATOM 2229 C C . ARG B 1 59 ? 44.669 43.394 69.714 1.00 62.74 99 ARG B C 1
ATOM 2230 O O . ARG B 1 59 ? 44.883 43.579 68.517 1.00 61.96 99 ARG B O 1
ATOM 2238 N N . ILE B 1 60 ? 43.983 42.348 70.188 1.00 62.51 100 ILE B N 1
ATOM 2239 C CA . ILE B 1 60 ? 43.292 41.382 69.318 1.00 62.55 100 ILE B CA 1
ATOM 2240 C C . ILE B 1 60 ? 42.128 42.051 68.567 1.00 62.63 100 ILE B C 1
ATOM 2241 O O . ILE B 1 60 ? 41.965 41.856 67.353 1.00 62.34 100 ILE B O 1
ATOM 2246 N N . GLU B 1 61 ? 41.332 42.840 69.290 1.00 62.62 101 GLU B N 1
ATOM 2247 C CA . GLU B 1 61 ? 40.275 43.651 68.671 1.00 62.82 101 GLU B CA 1
ATOM 2248 C C . GLU B 1 61 ? 40.833 44.612 67.621 1.00 62.19 101 GLU B C 1
ATOM 2249 O O . GLU B 1 61 ? 40.219 44.815 66.577 1.00 61.88 101 GLU B O 1
ATOM 2255 N N . ARG B 1 62 ? 42.006 45.177 67.907 1.00 61.85 102 ARG B N 1
ATOM 2256 C CA . ARG B 1 62 ? 42.725 46.058 66.986 1.00 61.70 102 ARG B CA 1
ATOM 2257 C C . ARG B 1 62 ? 43.153 45.309 65.722 1.00 61.56 102 ARG B C 1
ATOM 2258 O O . ARG B 1 62 ? 42.967 45.813 64.607 1.00 61.31 102 ARG B O 1
ATOM 2266 N N . GLU B 1 63 ? 43.719 44.111 65.904 1.00 61.23 103 GLU B N 1
ATOM 2267 C CA . GLU B 1 63 ? 44.136 43.250 64.784 1.00 60.90 103 GLU B CA 1
ATOM 2268 C C . GLU B 1 63 ? 42.953 42.994 63.855 1.00 60.66 103 GLU B C 1
ATOM 2269 O O . GLU B 1 63 ? 43.027 43.264 62.651 1.00 60.35 103 GLU B O 1
ATOM 2275 N N . ILE B 1 64 ? 41.861 42.503 64.441 1.00 60.41 104 ILE B N 1
ATOM 2276 C CA . ILE B 1 64 ? 40.621 42.241 63.711 1.00 60.49 104 ILE B CA 1
ATOM 2277 C C . ILE B 1 64 ? 40.140 43.480 62.942 1.00 60.59 104 ILE B C 1
ATOM 2278 O O . ILE B 1 64 ? 39.963 43.419 61.721 1.00 60.50 104 ILE B O 1
ATOM 2283 N N . SER B 1 65 ? 39.975 44.602 63.646 1.00 60.66 105 SER B N 1
ATOM 2284 C CA . SER B 1 65 ? 39.514 45.842 63.015 1.00 60.96 105 SER B CA 1
ATOM 2285 C C . SER B 1 65 ? 40.419 46.294 61.862 1.00 60.67 105 SER B C 1
ATOM 2286 O O . SER B 1 65 ? 39.925 46.585 60.771 1.00 60.54 105 SER B O 1
ATOM 2289 N N . TYR B 1 66 ? 41.733 46.326 62.098 1.00 60.52 106 TYR B N 1
ATOM 2290 C CA . TYR B 1 66 ? 42.702 46.727 61.069 1.00 60.37 106 TYR B CA 1
ATOM 2291 C C . TYR B 1 66 ? 42.617 45.846 59.823 1.00 60.46 106 TYR B C 1
ATOM 2292 O O . TYR B 1 66 ? 42.603 46.361 58.696 1.00 60.54 106 TYR B O 1
ATOM 2301 N N . LEU B 1 67 ? 42.544 44.528 60.028 1.00 60.08 107 LEU B N 1
ATOM 2302 C CA . LEU B 1 67 ? 42.449 43.565 58.924 1.00 60.00 107 LEU B CA 1
ATOM 2303 C C . LEU B 1 67 ? 41.141 43.691 58.142 1.00 60.39 107 LEU B C 1
ATOM 2304 O O . LEU B 1 67 ? 41.155 43.851 56.921 1.00 60.80 107 LEU B O 1
ATOM 2309 N N . ARG B 1 68 ? 40.020 43.641 58.859 1.00 60.25 108 ARG B N 1
ATOM 2310 C CA . ARG B 1 68 ? 38.695 43.770 58.275 1.00 60.41 108 ARG B CA 1
ATOM 2311 C C . ARG B 1 68 ? 38.574 45.050 57.434 1.00 59.92 108 ARG B C 1
ATOM 2312 O O . ARG B 1 68 ? 37.934 45.056 56.378 1.00 60.29 108 ARG B O 1
ATOM 2320 N N . LEU B 1 69 ? 39.210 46.124 57.892 1.00 58.97 109 LEU B N 1
ATOM 2321 C CA . LEU B 1 69 ? 39.185 47.400 57.182 1.00 57.86 109 LEU B CA 1
ATOM 2322 C C . LEU B 1 69 ? 40.087 47.395 55.940 1.00 57.15 109 LEU B C 1
ATOM 2323 O O . LEU B 1 69 ? 39.777 48.048 54.938 1.00 57.38 109 LEU B O 1
ATOM 2328 N N . LEU B 1 70 ? 41.196 46.664 56.002 1.00 55.88 110 LEU B N 1
ATOM 2329 C CA . LEU B 1 70 ? 42.189 46.735 54.935 1.00 54.75 110 LEU B CA 1
ATOM 2330 C C . LEU B 1 70 ? 42.083 45.599 53.924 1.00 53.46 110 LEU B C 1
ATOM 2331 O O . LEU B 1 70 ? 42.502 44.476 54.196 1.00 54.29 110 LEU B O 1
ATOM 2336 N N . ARG B 1 71 ? 41.506 45.907 52.766 1.00 51.73 111 ARG B N 1
ATOM 2337 C CA . ARG B 1 71 ? 41.493 45.004 51.615 1.00 49.57 111 ARG B CA 1
ATOM 2338 C C . ARG B 1 71 ? 42.588 45.460 50.657 1.00 46.98 111 ARG B C 1
ATOM 2339 O O . ARG B 1 71 ? 42.507 46.553 50.081 1.00 46.40 111 ARG B O 1
ATOM 2347 N N . HIS B 1 72 ? 43.611 44.620 50.504 1.00 44.30 112 HIS B N 1
ATOM 2348 C CA . HIS B 1 72 ? 44.744 44.878 49.605 1.00 41.21 112 HIS B CA 1
ATOM 2349 C C . HIS B 1 72 ? 45.367 43.538 49.191 1.00 39.55 112 HIS B C 1
ATOM 2350 O O . HIS B 1 72 ? 45.426 42.619 49.998 1.00 38.91 112 HIS B O 1
ATOM 2357 N N . PRO B 1 73 ? 45.820 43.410 47.924 1.00 38.46 113 PRO B N 1
ATOM 2358 C CA . PRO B 1 73 ? 46.345 42.110 47.471 1.00 37.24 113 PRO B CA 1
ATOM 2359 C C . PRO B 1 73 ? 47.583 41.624 48.242 1.00 36.34 113 PRO B C 1
ATOM 2360 O O . PRO B 1 73 ? 47.911 40.427 48.175 1.00 35.75 113 PRO B O 1
ATOM 2364 N N . HIS B 1 74 ? 48.258 42.533 48.956 1.00 35.48 114 HIS B N 1
ATOM 2365 C CA . HIS B 1 74 ? 49.494 42.192 49.700 1.00 34.68 114 HIS B CA 1
ATOM 2366 C C . HIS B 1 74 ? 49.386 42.405 51.199 1.00 35.06 114 HIS B C 1
ATOM 2367 O O . HIS B 1 74 ? 50.364 42.671 51.900 1.00 33.97 114 HIS B O 1
ATOM 2374 N N . ILE B 1 75 ? 48.159 42.267 51.675 1.00 36.07 115 ILE B N 1
ATOM 2375 C CA . ILE B 1 75 ? 47.864 42.252 53.093 1.00 37.06 115 ILE B CA 1
ATOM 2376 C C . ILE B 1 75 ? 46.996 41.014 53.294 1.00 37.96 115 ILE B C 1
ATOM 2377 O O . ILE B 1 75 ? 45.985 40.851 52.613 1.00 37.76 115 ILE B O 1
ATOM 2382 N N . ILE B 1 76 ? 47.409 40.150 54.213 1.00 38.78 116 ILE B N 1
ATOM 2383 C CA . ILE B 1 76 ? 46.679 38.933 54.525 1.00 40.53 116 ILE B CA 1
ATOM 2384 C C . ILE B 1 76 ? 45.180 39.231 54.751 1.00 41.30 116 ILE B C 1
ATOM 2385 O O . ILE B 1 76 ? 44.810 40.218 55.394 1.00 41.71 116 ILE B O 1
ATOM 2390 N N . LYS B 1 77 ? 44.314 38.415 54.169 1.00 41.93 117 LYS B N 1
ATOM 2391 C CA . LYS B 1 77 ? 42.877 38.619 54.323 1.00 42.61 117 LYS B CA 1
ATOM 2392 C C . LYS B 1 77 ? 42.323 37.940 55.568 1.00 42.69 117 LYS B C 1
ATOM 2393 O O . LYS B 1 77 ? 42.755 36.857 55.946 1.00 41.84 117 LYS B O 1
ATOM 2399 N N . LEU B 1 78 ? 41.358 38.604 56.197 1.00 43.36 118 LEU B N 1
ATOM 2400 C CA . LEU B 1 78 ? 40.601 38.005 57.280 1.00 44.30 118 LEU B CA 1
ATOM 2401 C C . LEU B 1 78 ? 39.223 37.682 56.709 1.00 44.31 118 LEU B C 1
ATOM 2402 O O . LEU B 1 78 ? 38.453 38.584 56.384 1.00 44.21 118 LEU B O 1
ATOM 2407 N N . TYR B 1 79 ? 38.945 36.391 56.539 1.00 44.58 119 TYR B N 1
ATOM 2408 C CA . TYR B 1 79 ? 37.686 35.951 55.953 1.00 45.12 119 TYR B CA 1
ATOM 2409 C C . TYR B 1 79 ? 36.523 35.980 56.942 1.00 45.18 119 TYR B C 1
ATOM 2410 O O . TYR B 1 79 ? 35.405 36.288 56.549 1.00 45.03 119 TYR B O 1
ATOM 2419 N N . ASP B 1 80 ? 36.789 35.657 58.210 1.00 45.17 120 ASP B N 1
ATOM 2420 C CA . ASP B 1 80 ? 35.732 35.586 59.237 1.00 45.48 120 ASP B CA 1
ATOM 2421 C C . ASP B 1 80 ? 36.306 35.661 60.650 1.00 45.65 120 ASP B C 1
ATOM 2422 O O . ASP B 1 80 ? 37.490 35.389 60.868 1.00 45.71 120 ASP B O 1
ATOM 2427 N N . VAL B 1 81 ? 35.463 36.063 61.597 1.00 45.92 121 VAL B N 1
ATOM 2428 C CA . VAL B 1 81 ? 35.799 36.045 63.024 1.00 46.37 121 VAL B CA 1
ATOM 2429 C C . VAL B 1 81 ? 34.641 35.371 63.779 1.00 46.89 121 VAL B C 1
ATOM 2430 O O . VAL B 1 81 ? 33.538 35.929 63.893 1.00 46.32 121 VAL B O 1
ATOM 2434 N N . ILE B 1 82 ? 34.895 34.155 64.254 1.00 47.22 122 ILE B N 1
ATOM 2435 C CA . ILE B 1 82 ? 33.888 33.378 64.972 1.00 47.64 122 ILE B CA 1
ATOM 2436 C C . ILE B 1 82 ? 34.125 33.536 66.475 1.00 47.74 122 ILE B C 1
ATOM 2437 O O . ILE B 1 82 ? 35.204 33.226 66.971 1.00 47.98 122 ILE B O 1
ATOM 2442 N N . LYS B 1 83 ? 33.113 34.034 67.178 1.00 48.19 123 LYS B N 1
ATOM 2443 C CA . LYS B 1 83 ? 33.214 34.402 68.592 1.00 48.47 123 LYS B CA 1
ATOM 2444 C C . LYS B 1 83 ? 32.162 33.701 69.466 1.00 48.34 123 LYS B C 1
ATOM 2445 O O . LYS B 1 83 ? 30.998 33.593 69.085 1.00 47.79 123 LYS B O 1
ATOM 2451 N N . SER B 1 84 ? 32.584 33.243 70.642 1.00 48.10 124 SER B N 1
ATOM 2452 C CA . SER B 1 84 ? 31.663 32.745 71.661 1.00 48.29 124 SER B CA 1
ATOM 2453 C C . SER B 1 84 ? 32.000 33.418 72.987 1.00 48.34 124 SER B C 1
ATOM 2454 O O . SER B 1 84 ? 32.815 34.351 73.024 1.00 47.63 124 SER B O 1
ATOM 2457 N N . LYS B 1 85 ? 31.361 32.960 74.066 1.00 48.68 125 LYS B N 1
ATOM 2458 C CA . LYS B 1 85 ? 31.735 33.383 75.414 1.00 49.14 125 LYS B CA 1
ATOM 2459 C C . LYS B 1 85 ? 33.167 32.947 75.767 1.00 49.58 125 LYS B C 1
ATOM 2460 O O . LYS B 1 85 ? 33.866 33.635 76.517 1.00 49.78 125 LYS B O 1
ATOM 2466 N N . ASP B 1 86 ? 33.593 31.815 75.207 1.00 49.98 126 ASP B N 1
ATOM 2467 C CA . ASP B 1 86 ? 34.852 31.179 75.582 1.00 50.64 126 ASP B CA 1
ATOM 2468 C C . ASP B 1 86 ? 36.030 31.570 74.701 1.00 51.00 126 ASP B C 1
ATOM 2469 O O . ASP B 1 86 ? 37.134 31.781 75.213 1.00 51.27 126 ASP B O 1
ATOM 2474 N N . GLU B 1 87 ? 35.800 31.657 73.389 1.00 50.93 127 GLU B N 1
ATOM 2475 C CA . GLU B 1 87 ? 36.888 31.912 72.446 1.00 51.31 127 GLU B CA 1
ATOM 2476 C C . GLU B 1 87 ? 36.584 32.848 71.271 1.00 50.81 127 GLU B C 1
ATOM 2477 O O . GLU B 1 87 ? 35.432 33.106 70.948 1.00 50.62 127 GLU B O 1
ATOM 2483 N N . ILE B 1 88 ? 37.654 33.365 70.668 1.00 50.77 128 ILE B N 1
ATOM 2484 C CA . ILE B 1 88 ? 37.610 34.099 69.403 1.00 50.51 128 ILE B CA 1
ATOM 2485 C C . ILE B 1 88 ? 38.449 33.337 68.378 1.00 50.43 128 ILE B C 1
ATOM 2486 O O . ILE B 1 88 ? 39.628 33.076 68.616 1.00 50.22 128 ILE B O 1
ATOM 2491 N N . ILE B 1 89 ? 37.841 32.976 67.248 1.00 50.15 129 ILE B N 1
ATOM 2492 C CA . ILE B 1 89 ? 38.533 32.236 66.188 1.00 49.72 129 ILE B CA 1
ATOM 2493 C C . ILE B 1 89 ? 38.671 33.085 64.919 1.00 49.23 129 ILE B C 1
ATOM 2494 O O . ILE B 1 89 ? 37.688 33.367 64.232 1.00 48.33 129 ILE B O 1
ATOM 2499 N N . MET B 1 90 ? 39.903 33.485 64.618 1.00 48.82 130 MET B N 1
ATOM 2500 C CA . MET B 1 90 ? 40.164 34.253 63.409 1.00 48.62 130 MET B CA 1
ATOM 2501 C C . MET B 1 90 ? 40.375 33.329 62.206 1.00 48.24 130 MET B C 1
ATOM 2502 O O . MET B 1 90 ? 41.141 32.366 62.279 1.00 48.24 130 MET B O 1
ATOM 2507 N N . VAL B 1 91 ? 39.664 33.618 61.116 1.00 47.91 131 VAL B N 1
ATOM 2508 C CA . VAL B 1 91 ? 39.739 32.833 59.875 1.00 47.81 131 VAL B CA 1
ATOM 2509 C C . VAL B 1 91 ? 40.517 33.616 58.812 1.00 47.91 131 VAL B C 1
ATOM 2510 O O . VAL B 1 91 ? 39.977 34.501 58.131 1.00 47.36 131 VAL B O 1
ATOM 2514 N N . ILE B 1 92 ? 41.793 33.257 58.683 1.00 47.84 132 ILE B N 1
ATOM 2515 C CA . ILE B 1 92 ? 42.797 34.074 58.010 1.00 47.93 132 ILE B CA 1
ATOM 2516 C C . ILE B 1 92 ? 43.318 33.406 56.740 1.00 47.29 132 ILE B C 1
ATOM 2517 O O . ILE B 1 92 ? 43.634 32.226 56.753 1.00 47.00 132 ILE B O 1
ATOM 2522 N N . GLU B 1 93 ? 43.435 34.185 55.663 1.00 46.84 133 GLU B N 1
ATOM 2523 C CA . GLU B 1 93 ? 44.132 33.760 54.435 1.00 45.95 133 GLU B CA 1
ATOM 2524 C C . GLU B 1 93 ? 45.455 33.075 54.769 1.00 45.98 133 GLU B C 1
ATOM 2525 O O . GLU B 1 93 ? 46.240 33.579 55.568 1.00 45.26 133 GLU B O 1
ATOM 2531 N N . TYR B 1 94 ? 45.686 31.914 54.163 1.00 46.57 134 TYR B N 1
ATOM 2532 C CA . TYR B 1 94 ? 46.889 31.132 54.436 1.00 47.23 134 TYR B CA 1
ATOM 2533 C C . TYR B 1 94 ? 48.057 31.494 53.515 1.00 47.35 134 TYR B C 1
ATOM 2534 O O . TYR B 1 94 ? 47.933 31.430 52.290 1.00 47.15 134 TYR B O 1
ATOM 2543 N N . ALA B 1 95 ? 49.179 31.873 54.129 1.00 47.46 135 ALA B N 1
ATOM 2544 C CA . ALA B 1 95 ? 50.456 32.014 53.440 1.00 47.79 135 ALA B CA 1
ATOM 2545 C C . ALA B 1 95 ? 51.482 31.281 54.287 1.00 48.12 135 ALA B C 1
ATOM 2546 O O . ALA B 1 95 ? 51.821 31.737 55.390 1.00 48.69 135 ALA B O 1
ATOM 2548 N N . GLY B 1 96 ? 51.965 30.152 53.774 1.00 47.96 136 GLY B N 1
ATOM 2549 C CA . GLY B 1 96 ? 52.775 29.221 54.558 1.00 47.61 136 GLY B CA 1
ATOM 2550 C C . GLY B 1 96 ? 54.278 29.433 54.566 1.00 47.76 136 GLY B C 1
ATOM 2551 O O . GLY B 1 96 ? 54.999 28.656 55.204 1.00 47.45 136 GLY B O 1
ATOM 2552 N N . ASN B 1 97 ? 54.749 30.473 53.866 1.00 47.26 137 ASN B N 1
ATOM 2553 C CA . ASN B 1 97 ? 56.184 30.772 53.772 1.00 47.23 137 ASN B CA 1
ATOM 2554 C C . ASN B 1 97 ? 56.497 32.203 54.196 1.00 46.80 137 ASN B C 1
ATOM 2555 O O . ASN B 1 97 ? 55.663 33.084 54.060 1.00 46.41 137 ASN B O 1
ATOM 2560 N N . GLU B 1 98 ? 57.702 32.424 54.707 1.00 46.62 138 GLU B N 1
ATOM 2561 C CA . GLU B 1 98 ? 58.158 33.767 55.043 1.00 46.76 138 GLU B CA 1
ATOM 2562 C C . GLU B 1 98 ? 59.064 34.283 53.952 1.00 46.65 138 GLU B C 1
ATOM 2563 O O . GLU B 1 98 ? 59.810 33.508 53.344 1.00 46.40 138 GLU B O 1
ATOM 2569 N N . LEU B 1 99 ? 59.002 35.595 53.726 1.00 46.46 139 LEU B N 1
ATOM 2570 C CA . LEU B 1 99 ? 59.898 36.280 52.809 1.00 47.06 139 LEU B CA 1
ATOM 2571 C C . LEU B 1 99 ? 61.351 36.039 53.197 1.00 47.66 139 LEU B C 1
ATOM 2572 O O . LEU B 1 99 ? 62.162 35.727 52.347 1.00 48.42 139 LEU B O 1
ATOM 2577 N N . PHE B 1 100 ? 61.670 36.173 54.477 1.00 48.48 140 PHE B N 1
ATOM 2578 C CA . PHE B 1 100 ? 63.054 36.025 54.923 1.00 50.38 140 PHE B CA 1
ATOM 2579 C C . PHE B 1 100 ? 63.617 34.595 54.904 1.00 50.79 140 PHE B C 1
ATOM 2580 O O . PHE B 1 100 ? 64.832 34.419 54.811 1.00 51.17 140 PHE B O 1
ATOM 2588 N N . ASP B 1 101 ? 62.743 33.593 54.968 1.00 51.23 141 ASP B N 1
ATOM 2589 C CA . ASP B 1 101 ? 63.141 32.206 54.712 1.00 51.87 141 ASP B CA 1
ATOM 2590 C C . ASP B 1 101 ? 63.519 32.038 53.251 1.00 51.88 141 ASP B C 1
ATOM 2591 O O . ASP B 1 101 ? 64.492 31.368 52.935 1.00 51.83 141 ASP B O 1
ATOM 2596 N N . TYR B 1 102 ? 62.739 32.658 52.369 1.00 52.02 142 TYR B N 1
ATOM 2597 C CA . TYR B 1 102 ? 62.992 32.622 50.930 1.00 52.25 142 TYR B CA 1
ATOM 2598 C C . TYR B 1 102 ? 64.290 33.354 50.572 1.00 52.66 142 TYR B C 1
ATOM 2599 O O . TYR B 1 102 ? 65.010 32.930 49.667 1.00 52.90 142 TYR B O 1
ATOM 2608 N N . ILE B 1 103 ? 64.594 34.436 51.290 1.00 52.90 143 ILE B N 1
ATOM 2609 C CA . ILE B 1 103 ? 65.862 35.155 51.086 1.00 53.35 143 ILE B CA 1
ATOM 2610 C C . ILE B 1 103 ? 67.085 34.323 51.506 1.00 53.54 143 ILE B C 1
ATOM 2611 O O . ILE B 1 103 ? 68.054 34.229 50.753 1.00 53.45 143 ILE B O 1
ATOM 2616 N N . VAL B 1 104 ? 67.028 33.728 52.700 1.00 53.90 144 VAL B N 1
ATOM 2617 C CA . VAL B 1 104 ? 68.145 32.945 53.263 1.00 53.67 144 VAL B CA 1
ATOM 2618 C C . VAL B 1 104 ? 68.409 31.649 52.487 1.00 53.97 144 VAL B C 1
ATOM 2619 O O . VAL B 1 104 ? 69.562 31.231 52.326 1.00 53.82 144 VAL B O 1
ATOM 2623 N N . GLN B 1 105 ? 67.344 31.021 52.000 1.00 53.87 145 GLN B N 1
ATOM 2624 C CA . GLN B 1 105 ? 67.470 29.736 51.331 1.00 54.23 145 GLN B CA 1
ATOM 2625 C C . GLN B 1 105 ? 67.821 29.873 49.847 1.00 54.24 145 GLN B C 1
ATOM 2626 O O . GLN B 1 105 ? 67.768 28.896 49.098 1.00 54.02 145 GLN B O 1
ATOM 2632 N N . ARG B 1 106 ? 68.181 31.085 49.429 1.00 54.21 146 ARG B N 1
ATOM 2633 C CA . ARG B 1 106 ? 68.596 31.327 48.049 1.00 54.34 146 ARG B CA 1
ATOM 2634 C C . ARG B 1 106 ? 69.815 32.238 47.960 1.00 54.11 146 ARG B C 1
ATOM 2635 O O . ARG B 1 106 ? 70.232 32.847 48.954 1.00 53.84 146 ARG B O 1
ATOM 2643 N N . ASP B 1 107 ? 70.388 32.321 46.762 1.00 53.89 147 ASP B N 1
ATOM 2644 C CA . ASP B 1 107 ? 71.495 33.233 46.507 1.00 53.89 147 ASP B CA 1
ATOM 2645 C C . ASP B 1 107 ? 70.982 34.672 46.466 1.00 53.36 147 ASP B C 1
ATOM 2646 O O . ASP B 1 107 ? 69.767 34.899 46.448 1.00 53.37 147 ASP B O 1
ATOM 2651 N N . LYS B 1 108 ? 71.900 35.635 46.457 1.00 52.68 148 LYS B N 1
ATOM 2652 C CA . LYS B 1 108 ? 71.535 37.049 46.358 1.00 52.10 148 LYS B CA 1
ATOM 2653 C C . LYS B 1 108 ? 70.620 37.267 45.154 1.00 51.42 148 LYS B C 1
ATOM 2654 O O . LYS B 1 108 ? 70.990 36.952 44.016 1.00 51.86 148 LYS B O 1
ATOM 2660 N N . MET B 1 109 ? 69.416 37.773 45.407 1.00 50.32 149 MET B N 1
ATOM 2661 C CA . MET B 1 109 ? 68.450 37.970 44.330 1.00 49.31 149 MET B CA 1
ATOM 2662 C C . MET B 1 109 ? 68.838 39.170 43.467 1.00 48.56 149 MET B C 1
ATOM 2663 O O . MET B 1 109 ? 69.619 40.033 43.891 1.00 48.04 149 MET B O 1
ATOM 2668 N N . SER B 1 110 ? 68.310 39.194 42.245 1.00 47.56 150 SER B N 1
ATOM 2669 C CA . SER B 1 110 ? 68.552 40.290 41.316 1.00 46.68 150 SER B CA 1
ATOM 2670 C C . SER B 1 110 ? 67.814 41.547 41.768 1.00 45.94 150 SER B C 1
ATOM 2671 O O . SER B 1 110 ? 66.842 41.456 42.521 1.00 46.10 150 SER B O 1
ATOM 2674 N N . GLU B 1 111 ? 68.270 42.711 41.311 1.00 45.00 151 GLU B N 1
ATOM 2675 C CA . GLU B 1 111 ? 67.577 43.968 41.592 1.00 44.88 151 GLU B CA 1
ATOM 2676 C C . GLU B 1 111 ? 66.098 43.953 41.162 1.00 44.73 151 GLU B C 1
ATOM 2677 O O . GLU B 1 111 ? 65.261 44.605 41.786 1.00 44.33 151 GLU B O 1
ATOM 2683 N N . GLN B 1 112 ? 65.787 43.214 40.098 1.00 43.92 152 GLN B N 1
ATOM 2684 C CA . GLN B 1 112 ? 64.409 43.117 39.627 1.00 43.74 152 GLN B CA 1
ATOM 2685 C C . GLN B 1 112 ? 63.527 42.320 40.579 1.00 42.66 152 GLN B C 1
ATOM 2686 O O . GLN B 1 112 ? 62.408 42.736 40.867 1.00 42.62 152 GLN B O 1
ATOM 2692 N N . GLU B 1 113 ? 64.038 41.185 41.053 1.00 42.02 153 GLU B N 1
ATOM 2693 C CA . GLU B 1 113 ? 63.319 40.350 42.013 1.00 41.72 153 GLU B CA 1
ATOM 2694 C C . GLU B 1 113 ? 63.035 41.122 43.294 1.00 40.90 153 GLU B C 1
ATOM 2695 O O . GLU B 1 113 ? 61.890 41.168 43.746 1.00 40.87 153 GLU B O 1
ATOM 2701 N N . ALA B 1 114 ? 64.071 41.753 43.843 1.00 39.84 154 ALA B N 1
ATOM 2702 C CA . ALA B 1 114 ? 63.964 42.533 45.079 1.00 38.96 154 ALA B CA 1
ATOM 2703 C C . ALA B 1 114 ? 63.004 43.705 44.905 1.00 38.42 154 ALA B C 1
ATOM 2704 O O . ALA B 1 114 ? 62.204 43.994 45.803 1.00 37.33 154 ALA B O 1
ATOM 2706 N N . ARG B 1 115 ? 63.086 44.361 43.743 1.00 37.57 155 ARG B N 1
ATOM 2707 C CA . ARG B 1 115 ? 62.203 45.493 43.419 1.00 37.17 155 ARG B CA 1
ATOM 2708 C C . ARG B 1 115 ? 60.748 45.074 43.309 1.00 36.15 155 ARG B C 1
ATOM 2709 O O . ARG B 1 115 ? 59.874 45.790 43.796 1.00 36.38 155 ARG B O 1
ATOM 2717 N N . ARG B 1 116 ? 60.486 43.938 42.657 1.00 35.58 156 ARG B N 1
ATOM 2718 C CA . ARG B 1 116 ? 59.115 43.373 42.600 1.00 34.89 156 ARG B CA 1
ATOM 2719 C C . ARG B 1 116 ? 58.514 43.222 44.004 1.00 34.10 156 ARG B C 1
ATOM 2720 O O . ARG B 1 116 ? 57.407 43.700 44.254 1.00 33.91 156 ARG B O 1
ATOM 2728 N N . PHE B 1 117 ? 59.249 42.572 44.913 1.00 33.41 157 PHE B N 1
ATOM 2729 C CA . PHE B 1 117 ? 58.806 42.425 46.312 1.00 33.15 157 PHE B CA 1
ATOM 2730 C C . PHE B 1 117 ? 58.614 43.802 46.976 1.00 32.93 157 PHE B C 1
ATOM 2731 O O . PHE B 1 117 ? 57.594 44.064 47.629 1.00 31.69 157 PHE B O 1
ATOM 2739 N N . PHE B 1 118 ? 59.604 44.678 46.795 1.00 32.99 158 PHE B N 1
ATOM 2740 C CA . PHE B 1 118 ? 59.599 46.019 47.409 1.00 33.84 158 PHE B CA 1
ATOM 2741 C C . PHE B 1 118 ? 58.376 46.838 46.994 1.00 33.64 158 PHE B C 1
ATOM 2742 O O . PHE B 1 118 ? 57.748 47.491 47.830 1.00 33.95 158 PHE B O 1
ATOM 2750 N N . GLN B 1 119 ? 58.049 46.799 45.701 1.00 33.05 159 GLN B N 1
ATOM 2751 C CA . GLN B 1 119 ? 56.849 47.450 45.167 1.00 32.73 159 GLN B CA 1
ATOM 2752 C C . GLN B 1 119 ? 55.570 46.967 45.854 1.00 32.30 159 GLN B C 1
ATOM 2753 O O . GLN B 1 119 ? 54.715 47.788 46.218 1.00 31.26 159 GLN B O 1
ATOM 2759 N N . GLN B 1 120 ? 55.445 45.640 46.002 1.00 31.86 160 GLN B N 1
ATOM 2760 C CA . GLN B 1 120 ? 54.318 45.013 46.726 1.00 31.65 160 GLN B CA 1
ATOM 2761 C C . GLN B 1 120 ? 54.218 45.505 48.179 1.00 31.49 160 GLN B C 1
ATOM 2762 O O . GLN B 1 120 ? 53.129 45.827 48.675 1.00 30.73 160 GLN B O 1
ATOM 2768 N N . ILE B 1 121 ? 55.364 45.548 48.846 1.00 31.63 161 ILE B N 1
ATOM 2769 C CA . ILE B 1 121 ? 55.454 45.981 50.241 1.00 32.40 161 ILE B CA 1
ATOM 2770 C C . ILE B 1 121 ? 55.027 47.446 50.389 1.00 32.82 161 ILE B C 1
ATOM 2771 O O . ILE B 1 121 ? 54.186 47.775 51.223 1.00 32.33 161 ILE B O 1
ATOM 2776 N N . ILE B 1 122 ? 55.590 48.314 49.552 1.00 33.83 162 ILE B N 1
ATOM 2777 C CA . ILE B 1 122 ? 55.300 49.746 49.607 1.00 34.37 162 ILE B CA 1
ATOM 2778 C C . ILE B 1 122 ? 53.832 50.043 49.307 1.00 35.02 162 ILE B C 1
ATOM 2779 O O . ILE B 1 122 ? 53.225 50.872 49.985 1.00 35.08 162 ILE B O 1
ATOM 2784 N N . SER B 1 123 ? 53.259 49.373 48.304 1.00 35.37 163 SER B N 1
ATOM 2785 C CA . SER B 1 123 ? 51.832 49.556 47.998 1.00 35.85 163 SER B CA 1
ATOM 2786 C C . SER B 1 123 ? 50.980 49.218 49.223 1.00 35.97 163 SER B C 1
ATOM 2787 O O . SER B 1 123 ? 50.091 49.976 49.601 1.00 36.04 163 SER B O 1
ATOM 2790 N N . ALA B 1 124 ? 51.284 48.085 49.847 1.00 35.93 164 ALA B N 1
ATOM 2791 C CA . ALA B 1 124 ? 50.594 47.640 51.060 1.00 36.43 164 ALA B CA 1
ATOM 2792 C C . ALA B 1 124 ? 50.720 48.677 52.191 1.00 36.89 164 ALA B C 1
ATOM 2793 O O . ALA B 1 124 ? 49.728 49.012 52.852 1.00 37.44 164 ALA B O 1
ATOM 2795 N N . VAL B 1 125 ? 51.930 49.194 52.389 1.00 37.28 165 VAL B N 1
ATOM 2796 C CA . VAL B 1 125 ? 52.202 50.186 53.442 1.00 37.94 165 VAL B CA 1
ATOM 2797 C C . VAL B 1 125 ? 51.486 51.519 53.157 1.00 38.67 165 VAL B C 1
ATOM 2798 O O . VAL B 1 125 ? 50.873 52.092 54.049 1.00 38.76 165 VAL B O 1
ATOM 2802 N N . GLU B 1 126 ? 51.550 51.984 51.911 1.00 39.80 166 GLU B N 1
ATOM 2803 C CA . GLU B 1 126 ? 50.789 53.153 51.463 1.00 41.08 166 GLU B CA 1
ATOM 2804 C C . GLU B 1 126 ? 49.290 52.990 51.760 1.00 41.68 166 GLU B C 1
ATOM 2805 O O . GLU B 1 126 ? 48.650 53.910 52.278 1.00 41.73 166 GLU B O 1
ATOM 2811 N N . TYR B 1 127 ? 48.735 51.829 51.411 1.00 42.05 167 TYR B N 1
ATOM 2812 C CA . TYR B 1 127 ? 47.337 51.518 51.711 1.00 42.52 167 TYR B CA 1
ATOM 2813 C C . TYR B 1 127 ? 47.032 51.619 53.212 1.00 42.70 167 TYR B C 1
ATOM 2814 O O . TYR B 1 127 ? 46.021 52.209 53.607 1.00 42.53 167 TYR B O 1
ATOM 2823 N N . CYS B 1 128 ? 47.905 51.032 54.036 1.00 42.52 168 CYS B N 1
ATOM 2824 C CA . CYS B 1 128 ? 47.847 51.207 55.490 1.00 42.94 168 CYS B CA 1
ATOM 2825 C C . CYS B 1 128 ? 47.831 52.679 55.929 1.00 42.75 168 CYS B C 1
ATOM 2826 O O . CYS B 1 128 ? 46.969 53.070 56.711 1.00 42.73 168 CYS B O 1
ATOM 2829 N N . HIS B 1 129 ? 48.777 53.482 55.433 1.00 43.24 169 HIS B N 1
ATOM 2830 C CA . HIS B 1 129 ? 48.915 54.893 55.857 1.00 43.92 169 HIS B CA 1
ATOM 2831 C C . HIS B 1 129 ? 47.822 55.796 55.298 1.00 45.16 169 HIS B C 1
ATOM 2832 O O . HIS B 1 129 ? 47.563 56.888 55.829 1.00 45.55 169 HIS B O 1
ATOM 2839 N N . ARG B 1 130 ? 47.207 55.345 54.210 1.00 45.87 170 ARG B N 1
ATOM 2840 C CA . ARG B 1 130 ? 46.082 56.036 53.595 1.00 47.15 170 ARG B CA 1
ATOM 2841 C C . ARG B 1 130 ? 44.892 55.965 54.536 1.00 47.25 170 ARG B C 1
ATOM 2842 O O . ARG B 1 130 ? 44.106 56.897 54.611 1.00 47.52 170 ARG B O 1
ATOM 2850 N N . HIS B 1 131 ? 44.773 54.848 55.251 1.00 47.77 171 HIS B N 1
ATOM 2851 C CA . HIS B 1 131 ? 43.772 54.706 56.302 1.00 48.25 171 HIS B CA 1
ATOM 2852 C C . HIS B 1 131 ? 44.382 54.946 57.682 1.00 48.46 171 HIS B C 1
ATOM 2853 O O . HIS B 1 131 ? 43.966 54.343 58.670 1.00 48.50 171 HIS B O 1
ATOM 2860 N N . LYS B 1 132 ? 45.371 55.843 57.719 1.00 48.79 172 LYS B N 1
ATOM 2861 C CA . LYS B 1 132 ? 46.026 56.335 58.946 1.00 49.44 172 LYS B CA 1
ATOM 2862 C C . LYS B 1 132 ? 46.530 55.240 59.891 1.00 49.56 172 LYS B C 1
ATOM 2863 O O . LYS B 1 132 ? 46.780 55.502 61.066 1.00 49.83 172 LYS B O 1
ATOM 2869 N N . ILE B 1 133 ? 46.682 54.022 59.364 1.00 49.92 173 ILE B N 1
ATOM 2870 C CA . ILE B 1 133 ? 47.210 52.885 60.115 1.00 50.01 173 ILE B CA 1
ATOM 2871 C C . ILE B 1 133 ? 48.714 52.779 59.891 1.00 50.07 173 ILE B C 1
ATOM 2872 O O . ILE B 1 133 ? 49.173 52.564 58.759 1.00 50.08 173 ILE B O 1
ATOM 2877 N N . VAL B 1 134 ? 49.471 52.947 60.976 1.00 49.76 174 VAL B N 1
ATOM 2878 C CA . VAL B 1 134 ? 50.916 52.769 60.959 1.00 48.88 174 VAL B CA 1
ATOM 2879 C C . VAL B 1 134 ? 51.232 51.410 61.577 1.00 48.47 174 VAL B C 1
ATOM 2880 O O . VAL B 1 134 ? 50.787 51.092 62.699 1.00 48.65 174 VAL B O 1
ATOM 2884 N N . HIS B 1 135 ? 51.980 50.609 60.823 1.00 46.95 175 HIS B N 1
ATOM 2885 C CA . HIS B 1 135 ? 52.229 49.231 61.170 1.00 46.27 175 HIS B CA 1
ATOM 2886 C C . HIS B 1 135 ? 53.178 49.131 62.376 1.00 45.65 175 HIS B C 1
ATOM 2887 O O . HIS B 1 135 ? 52.880 48.420 63.331 1.00 45.36 175 HIS B O 1
ATOM 2894 N N . ARG B 1 136 ? 54.297 49.856 62.323 1.00 45.08 176 ARG B N 1
ATOM 2895 C CA . ARG B 1 136 ? 55.286 49.930 63.418 1.00 45.18 176 ARG B CA 1
ATOM 2896 C C . ARG B 1 136 ? 56.041 48.622 63.667 1.00 44.90 176 ARG B C 1
ATOM 2897 O O . ARG B 1 136 ? 57.010 48.592 64.440 1.00 44.88 176 ARG B O 1
ATOM 2905 N N . ASP B 1 137 ? 55.621 47.558 62.982 1.00 45.28 177 ASP B N 1
ATOM 2906 C CA . ASP B 1 137 ? 56.106 46.202 63.251 1.00 45.65 177 ASP B CA 1
ATOM 2907 C C . ASP B 1 137 ? 56.543 45.390 62.029 1.00 45.29 177 ASP B C 1
ATOM 2908 O O . ASP B 1 137 ? 56.472 44.163 62.050 1.00 44.98 177 ASP B O 1
ATOM 2913 N N . LEU B 1 138 ? 56.999 46.068 60.979 1.00 45.09 178 LEU B N 1
ATOM 2914 C CA . LEU B 1 138 ? 57.430 45.393 59.756 1.00 45.15 178 LEU B CA 1
ATOM 2915 C C . LEU B 1 138 ? 58.718 44.607 59.997 1.00 45.68 178 LEU B C 1
ATOM 2916 O O . LEU B 1 138 ? 59.771 45.199 60.265 1.00 45.52 178 LEU B O 1
ATOM 2921 N N . LYS B 1 139 ? 58.626 43.280 59.900 1.00 45.77 179 LYS B N 1
ATOM 2922 C CA . LYS B 1 139 ? 59.731 42.370 60.282 1.00 46.76 179 LYS B CA 1
ATOM 2923 C C . LYS B 1 139 ? 59.564 40.971 59.656 1.00 46.96 179 LYS B C 1
ATOM 2924 O O . LYS B 1 139 ? 58.522 40.696 59.034 1.00 46.78 179 LYS B O 1
ATOM 2930 N N . PRO B 1 140 ? 60.594 40.091 59.800 1.00 46.94 180 PRO B N 1
ATOM 2931 C CA . PRO B 1 140 ? 60.584 38.799 59.109 1.00 46.88 180 PRO B CA 1
ATOM 2932 C C . PRO B 1 140 ? 59.319 38.000 59.341 1.00 46.73 180 PRO B C 1
ATOM 2933 O O . PRO B 1 140 ? 58.816 37.401 58.416 1.00 47.36 180 PRO B O 1
ATOM 2937 N N . GLU B 1 141 ? 58.813 38.008 60.569 1.00 46.88 181 GLU B N 1
ATOM 2938 C CA . GLU B 1 141 ? 57.664 37.196 60.960 1.00 46.67 181 GLU B CA 1
ATOM 2939 C C . GLU B 1 141 ? 56.369 37.654 60.297 1.00 46.26 181 GLU B C 1
ATOM 2940 O O . GLU B 1 141 ? 55.404 36.887 60.201 1.00 45.73 181 GLU B O 1
ATOM 2946 N N . ASN B 1 142 ? 56.379 38.909 59.850 1.00 44.95 182 ASN B N 1
ATOM 2947 C CA . ASN B 1 142 ? 55.201 39.617 59.378 1.00 44.62 182 ASN B CA 1
ATOM 2948 C C . ASN B 1 142 ? 55.089 39.628 57.855 1.00 42.68 182 ASN B C 1
ATOM 2949 O O . ASN B 1 142 ? 54.062 40.029 57.319 1.00 42.27 182 ASN B O 1
ATOM 2954 N N . LEU B 1 143 ? 56.167 39.259 57.176 1.00 40.30 183 LEU B N 1
ATOM 2955 C CA . LEU B 1 143 ? 56.220 39.354 55.718 1.00 39.71 183 LEU B CA 1
ATOM 2956 C C . LEU B 1 143 ? 56.149 37.955 55.122 1.00 38.51 183 LEU B C 1
ATOM 2957 O O . LEU B 1 143 ? 57.164 37.310 54.886 1.00 38.37 183 LEU B O 1
ATOM 2962 N N . LEU B 1 144 ? 54.928 37.487 54.927 1.00 37.19 184 LEU B N 1
ATOM 2963 C CA . LEU B 1 144 ? 54.680 36.144 54.430 1.00 36.74 184 LEU B CA 1
ATOM 2964 C C . LEU B 1 144 ? 54.659 36.112 52.909 1.00 36.54 184 LEU B C 1
ATOM 2965 O O . LEU B 1 144 ? 54.510 37.150 52.253 1.00 36.01 184 LEU B O 1
ATOM 2970 N N . LEU B 1 145 ? 54.830 34.912 52.365 1.00 36.56 185 LEU B N 1
ATOM 2971 C CA . LEU B 1 145 ? 54.705 34.666 50.938 1.00 37.10 185 LEU B CA 1
ATOM 2972 C C . LEU B 1 145 ? 53.697 33.569 50.697 1.00 37.07 185 LEU B C 1
ATOM 2973 O O . LEU B 1 145 ? 53.710 32.555 51.385 1.00 36.87 185 LEU B O 1
ATOM 2978 N N . ASP B 1 146 ? 52.808 33.780 49.733 1.00 37.03 186 ASP B N 1
ATOM 2979 C CA . ASP B 1 146 ? 51.950 32.694 49.281 1.00 37.34 186 ASP B CA 1
ATOM 2980 C C . ASP B 1 146 ? 52.694 31.843 48.239 1.00 37.60 186 ASP B C 1
ATOM 2981 O O . ASP B 1 146 ? 53.865 32.105 47.940 1.00 37.04 186 ASP B O 1
ATOM 2986 N N . GLU B 1 147 ? 52.002 30.851 47.686 1.00 38.24 187 GLU B N 1
ATOM 2987 C CA . GLU B 1 147 ? 52.567 29.922 46.692 1.00 39.15 187 GLU B CA 1
ATOM 2988 C C . GLU B 1 147 ? 52.950 30.587 45.354 1.00 38.94 187 GLU B C 1
ATOM 2989 O O . GLU B 1 147 ? 53.535 29.936 44.484 1.00 38.98 187 GLU B O 1
ATOM 2995 N N . HIS B 1 148 ? 52.623 31.872 45.198 1.00 38.48 188 HIS B N 1
ATOM 2996 C CA . HIS B 1 148 ? 52.889 32.607 43.956 1.00 38.33 188 HIS B CA 1
ATOM 2997 C C . HIS B 1 148 ? 53.957 33.693 44.083 1.00 38.16 188 HIS B C 1
ATOM 2998 O O . HIS B 1 148 ? 54.048 34.588 43.234 1.00 38.10 188 HIS B O 1
ATOM 3005 N N . LEU B 1 149 ? 54.762 33.610 45.145 1.00 37.53 189 LEU B N 1
ATOM 3006 C CA . LEU B 1 149 ? 55.772 34.621 45.468 1.00 36.81 189 LEU B CA 1
ATOM 3007 C C . LEU B 1 149 ? 55.163 36.014 45.627 1.00 35.80 189 LEU B C 1
ATOM 3008 O O . LEU B 1 149 ? 55.786 37.028 45.287 1.00 35.29 189 LEU B O 1
ATOM 3013 N N . ASN B 1 150 ? 53.937 36.048 46.141 1.00 34.26 190 ASN B N 1
ATOM 3014 C CA . ASN B 1 150 ? 53.309 37.305 46.522 1.00 33.55 190 ASN B CA 1
ATOM 3015 C C . ASN B 1 150 ? 53.454 37.605 47.998 1.00 32.95 190 ASN B C 1
ATOM 3016 O O . ASN B 1 150 ? 53.147 36.777 48.849 1.00 32.56 190 ASN B O 1
ATOM 3021 N N . VAL B 1 151 ? 53.918 38.813 48.285 1.00 33.33 191 VAL B N 1
ATOM 3022 C CA . VAL B 1 151 ? 54.052 39.283 49.657 1.00 32.84 191 VAL B CA 1
ATOM 3023 C C . VAL B 1 151 ? 52.668 39.457 50.271 1.00 33.14 191 VAL B C 1
ATOM 3024 O O . VAL B 1 151 ? 51.733 39.915 49.606 1.00 32.61 191 VAL B O 1
ATOM 3028 N N . LYS B 1 152 ? 52.541 39.047 51.532 1.00 33.62 192 LYS B N 1
ATOM 3029 C CA . LYS B 1 152 ? 51.340 39.275 52.317 1.00 33.94 192 LYS B CA 1
ATOM 3030 C C . LYS B 1 152 ? 51.766 39.789 53.680 1.00 34.33 192 LYS B C 1
ATOM 3031 O O . LYS B 1 152 ? 52.349 39.045 54.474 1.00 34.18 192 LYS B O 1
ATOM 3037 N N . ILE B 1 153 ? 51.508 41.065 53.940 1.00 35.33 193 ILE B N 1
ATOM 3038 C CA . ILE B 1 153 ? 51.724 41.613 55.281 1.00 37.38 193 ILE B CA 1
ATOM 3039 C C . ILE B 1 153 ? 50.711 40.962 56.237 1.00 37.93 193 ILE B C 1
ATOM 3040 O O . ILE B 1 153 ? 49.513 40.947 55.959 1.00 37.17 193 ILE B O 1
ATOM 3045 N N . ALA B 1 154 ? 51.200 40.421 57.350 1.00 40.15 194 ALA B N 1
ATOM 3046 C CA . ALA B 1 154 ? 50.380 39.524 58.168 1.00 42.65 194 ALA B CA 1
ATOM 3047 C C . ALA B 1 154 ? 49.812 40.024 59.502 1.00 44.39 194 ALA B C 1
ATOM 3048 O O . ALA B 1 154 ? 48.840 39.435 59.991 1.00 44.80 194 ALA B O 1
ATOM 3050 N N . ASP B 1 155 ? 50.357 41.088 60.103 1.00 46.48 195 ASP B N 1
ATOM 3051 C CA . ASP B 1 155 ? 50.031 41.242 61.547 1.00 48.78 195 ASP B CA 1
ATOM 3052 C C . ASP B 1 155 ? 49.602 42.596 62.169 1.00 49.88 195 ASP B C 1
ATOM 3053 O O . ASP B 1 155 ? 48.600 42.650 62.854 1.00 50.91 195 ASP B O 1
ATOM 3058 N N . PHE B 1 156 ? 50.326 43.682 61.938 1.00 51.10 196 PHE B N 1
ATOM 3059 C CA . PHE B 1 156 ? 50.078 44.974 62.637 1.00 51.58 196 PHE B CA 1
ATOM 3060 C C . PHE B 1 156 ? 50.482 45.026 64.117 1.00 52.43 196 PHE B C 1
ATOM 3061 O O . PHE B 1 156 ? 50.286 46.045 64.785 1.00 52.66 196 PHE B O 1
ATOM 3069 N N . GLY B 1 157 ? 51.053 43.938 64.624 1.00 53.43 197 GLY B N 1
ATOM 3070 C CA . GLY B 1 157 ? 51.521 43.890 66.017 1.00 54.57 197 GLY B CA 1
ATOM 3071 C C . GLY B 1 157 ? 51.585 42.503 66.640 1.00 55.13 197 GLY B C 1
ATOM 3072 O O . GLY B 1 157 ? 52.649 42.079 67.090 1.00 55.67 197 GLY B O 1
ATOM 3073 N N . LEU B 1 158 ? 50.448 41.802 66.665 1.00 55.80 198 LEU B N 1
ATOM 3074 C CA . LEU B 1 158 ? 50.335 40.480 67.314 1.00 56.31 198 LEU B CA 1
ATOM 3075 C C . LEU B 1 158 ? 50.599 39.312 66.363 1.00 56.63 198 LEU B C 1
ATOM 3076 O O . LEU B 1 158 ? 49.712 38.887 65.609 1.00 56.84 198 LEU B O 1
ATOM 3081 N N . SER B 1 159 ? 51.823 38.797 66.412 1.00 56.97 199 SER B N 1
ATOM 3082 C CA . SER B 1 159 ? 52.241 37.724 65.515 1.00 57.45 199 SER B CA 1
ATOM 3083 C C . SER B 1 159 ? 51.748 36.362 65.980 1.00 57.64 199 SER B C 1
ATOM 3084 O O . SER B 1 159 ? 51.527 35.475 65.155 1.00 57.93 199 SER B O 1
ATOM 3087 N N . PRO B 1 175 ? 65.200 43.961 66.848 1.00 42.16 215 PRO B N 1
ATOM 3088 C CA . PRO B 1 175 ? 65.601 45.378 66.837 1.00 42.03 215 PRO B CA 1
ATOM 3089 C C . PRO B 1 175 ? 66.196 45.856 65.519 1.00 41.29 215 PRO B C 1
ATOM 3090 O O . PRO B 1 175 ? 66.208 47.056 65.260 1.00 41.76 215 PRO B O 1
ATOM 3094 N N . ASN B 1 176 ? 66.684 44.933 64.700 1.00 40.95 216 ASN B N 1
ATOM 3095 C CA . ASN B 1 176 ? 67.401 45.293 63.479 1.00 40.77 216 ASN B CA 1
ATOM 3096 C C . ASN B 1 176 ? 66.550 46.072 62.487 1.00 40.39 216 ASN B C 1
ATOM 3097 O O . ASN B 1 176 ? 67.092 46.667 61.566 1.00 40.39 216 ASN B O 1
ATOM 3102 N N . TYR B 1 177 ? 65.229 46.052 62.684 1.00 40.26 217 TYR B N 1
ATOM 3103 C CA . TYR B 1 177 ? 64.265 46.695 61.777 1.00 40.67 217 TYR B CA 1
ATOM 3104 C C . TYR B 1 177 ? 63.621 47.969 62.324 1.00 40.15 217 TYR B C 1
ATOM 3105 O O . TYR B 1 177 ? 62.912 48.659 61.598 1.00 40.59 217 TYR B O 1
ATOM 3114 N N . ALA B 1 178 ? 63.864 48.255 63.598 1.00 39.86 218 ALA B N 1
ATOM 3115 C CA . ALA B 1 178 ? 63.236 49.362 64.311 1.00 39.72 218 ALA B CA 1
ATOM 3116 C C . ALA B 1 178 ? 63.932 50.681 64.017 1.00 39.75 218 ALA B C 1
ATOM 3117 O O . ALA B 1 178 ? 65.163 50.755 64.068 1.00 39.94 218 ALA B O 1
ATOM 3119 N N . ALA B 1 179 ? 63.150 51.720 63.710 1.00 39.81 219 ALA B N 1
ATOM 3120 C CA . ALA B 1 179 ? 63.693 53.069 63.485 1.00 39.72 219 ALA B CA 1
ATOM 3121 C C . ALA B 1 179 ? 64.382 53.638 64.738 1.00 40.18 219 ALA B C 1
ATOM 3122 O O . ALA B 1 179 ? 64.063 53.227 65.854 1.00 39.33 219 ALA B O 1
ATOM 3124 N N . PRO B 1 180 ? 65.322 54.592 64.558 1.00 41.25 220 PRO B N 1
ATOM 3125 C CA . PRO B 1 180 ? 65.998 55.221 65.713 1.00 42.81 220 PRO B CA 1
ATOM 3126 C C . PRO B 1 180 ? 65.025 55.827 66.732 1.00 43.78 220 PRO B C 1
ATOM 3127 O O . PRO B 1 180 ? 65.215 55.675 67.931 1.00 44.26 220 PRO B O 1
ATOM 3131 N N . GLU B 1 181 ? 63.965 56.456 66.242 1.00 45.33 221 GLU B N 1
ATOM 3132 C CA . GLU B 1 181 ? 62.954 57.066 67.101 1.00 46.40 221 GLU B CA 1
ATOM 3133 C C . GLU B 1 181 ? 62.039 56.068 67.817 1.00 47.32 221 GLU B C 1
ATOM 3134 O O . GLU B 1 181 ? 61.326 56.448 68.750 1.00 47.60 221 GLU B O 1
ATOM 3140 N N . VAL B 1 182 ? 62.059 54.807 67.378 1.00 48.28 222 VAL B N 1
ATOM 3141 C CA . VAL B 1 182 ? 61.289 53.724 68.008 1.00 49.62 222 VAL B CA 1
ATOM 3142 C C . VAL B 1 182 ? 62.069 53.122 69.180 1.00 50.86 222 VAL B C 1
ATOM 3143 O O . VAL B 1 182 ? 61.487 52.626 70.154 1.00 51.07 222 VAL B O 1
ATOM 3147 N N . ILE B 1 183 ? 63.390 53.153 69.062 1.00 51.83 223 ILE B N 1
ATOM 3148 C CA . ILE B 1 183 ? 64.261 52.564 70.056 1.00 53.21 223 ILE B CA 1
ATOM 3149 C C . ILE B 1 183 ? 64.408 53.503 71.259 1.00 54.02 223 ILE B C 1
ATOM 3150 O O . ILE B 1 183 ? 64.304 53.063 72.402 1.00 54.49 223 ILE B O 1
ATOM 3155 N N . SER B 1 184 ? 64.604 54.794 70.986 1.00 55.01 224 SER B N 1
ATOM 3156 C CA . SER B 1 184 ? 64.812 55.805 72.023 1.00 55.51 224 SER B CA 1
ATOM 3157 C C . SER B 1 184 ? 63.511 56.215 72.709 1.00 55.70 224 SER B C 1
ATOM 3158 O O . SER B 1 184 ? 62.480 56.379 72.051 1.00 55.74 224 SER B O 1
ATOM 3161 N N . GLY B 1 190 ? 55.569 58.165 64.082 1.00 44.46 230 GLY B N 1
ATOM 3162 C CA . GLY B 1 190 ? 54.790 58.452 62.869 1.00 44.72 230 GLY B CA 1
ATOM 3163 C C . GLY B 1 190 ? 54.971 57.415 61.771 1.00 44.66 230 GLY B C 1
ATOM 3164 O O . GLY B 1 190 ? 55.668 56.409 61.972 1.00 44.76 230 GLY B O 1
ATOM 3165 N N . PRO B 1 191 ? 54.338 57.644 60.598 1.00 44.56 231 PRO B N 1
ATOM 3166 C CA . PRO B 1 191 ? 54.438 56.762 59.426 1.00 43.91 231 PRO B CA 1
ATOM 3167 C C . PRO B 1 191 ? 55.868 56.587 58.890 1.00 43.72 231 PRO B C 1
ATOM 3168 O O . PRO B 1 191 ? 56.149 55.628 58.168 1.00 42.39 231 PRO B O 1
ATOM 3172 N N . GLU B 1 192 ? 56.752 57.510 59.265 1.00 43.85 232 GLU B N 1
ATOM 3173 C CA . GLU B 1 192 ? 58.182 57.439 58.948 1.00 44.28 232 GLU B CA 1
ATOM 3174 C C . GLU B 1 192 ? 58.851 56.216 59.570 1.00 43.22 232 GLU B C 1
ATOM 3175 O O . GLU B 1 192 ? 59.911 55.791 59.112 1.00 42.99 232 GLU B O 1
ATOM 3181 N N . VAL B 1 193 ? 58.236 55.656 60.610 1.00 42.83 233 VAL B N 1
ATOM 3182 C CA . VAL B 1 193 ? 58.764 54.423 61.226 1.00 42.42 233 VAL B CA 1
ATOM 3183 C C . VAL B 1 193 ? 58.747 53.282 60.202 1.00 41.53 233 VAL B C 1
ATOM 3184 O O . VAL B 1 193 ? 59.660 52.459 60.173 1.00 41.26 233 VAL B O 1
ATOM 3188 N N . ASP B 1 194 ? 57.716 53.266 59.351 1.00 40.51 234 ASP B N 1
ATOM 3189 C CA . ASP B 1 194 ? 57.538 52.204 58.360 1.00 39.68 234 ASP B CA 1
ATOM 3190 C C . ASP B 1 194 ? 58.512 52.354 57.210 1.00 38.67 234 ASP B C 1
ATOM 3191 O O . ASP B 1 194 ? 58.986 51.365 56.664 1.00 38.87 234 ASP B O 1
ATOM 3196 N N . VAL B 1 195 ? 58.828 53.600 56.877 1.00 37.94 235 VAL B N 1
ATOM 3197 C CA . VAL B 1 195 ? 59.808 53.925 55.8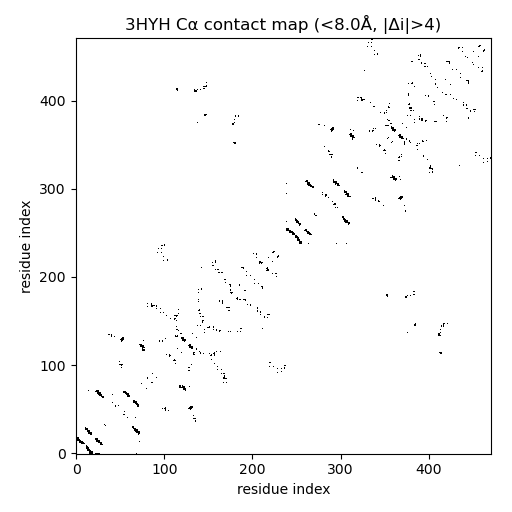48 1.00 37.53 235 VAL B CA 1
ATOM 3198 C C . VAL B 1 195 ? 61.186 53.370 56.204 1.00 37.67 235 VAL B C 1
ATOM 3199 O O . VAL B 1 195 ? 61.831 52.752 55.364 1.00 37.90 235 VAL B O 1
ATOM 3203 N N . TRP B 1 196 ? 61.633 53.596 57.443 1.00 36.87 236 TRP B N 1
ATOM 3204 C CA . TRP B 1 196 ? 62.919 53.071 57.906 1.00 36.74 236 TRP B CA 1
ATOM 3205 C C . TRP B 1 196 ? 62.905 51.549 57.849 1.00 36.02 236 TRP B C 1
ATOM 3206 O O . TRP B 1 196 ? 63.843 50.925 57.324 1.00 35.68 236 TRP B O 1
ATOM 3217 N N . SER B 1 197 ? 61.834 50.955 58.371 1.00 35.80 237 SER B N 1
ATOM 3218 C CA . SER B 1 197 ? 61.701 49.497 58.363 1.00 36.00 237 SER B CA 1
ATOM 3219 C C . SER B 1 197 ? 61.753 48.953 56.935 1.00 35.94 237 SER B C 1
ATOM 3220 O O . SER B 1 197 ? 62.395 47.941 56.689 1.00 36.66 237 SER B O 1
ATOM 3223 N N . CYS B 1 198 ? 61.097 49.636 55.998 1.00 35.50 238 CYS B N 1
ATOM 3224 C CA . CYS B 1 198 ? 61.128 49.233 54.587 1.00 35.52 238 CYS B CA 1
ATOM 3225 C C . CYS B 1 198 ? 62.516 49.397 53.949 1.00 34.81 238 CYS B C 1
ATOM 3226 O O . CYS B 1 198 ? 62.908 48.611 53.068 1.00 35.03 238 CYS B O 1
ATOM 3229 N N . GLY B 1 199 ? 63.245 50.415 54.401 1.00 34.43 239 GLY B N 1
ATOM 3230 C CA . GLY B 1 199 ? 64.640 50.623 54.013 1.00 34.36 239 GLY B CA 1
ATOM 3231 C C . GLY B 1 199 ? 65.503 49.452 54.407 1.00 34.46 239 GLY B C 1
ATOM 3232 O O . GLY B 1 199 ? 66.313 48.968 53.622 1.00 34.26 239 GLY B O 1
ATOM 3233 N N . VAL B 1 200 ? 65.329 48.990 55.646 1.00 34.73 240 VAL B N 1
ATOM 3234 C CA . VAL B 1 200 ? 66.056 47.813 56.126 1.00 34.19 240 VAL B CA 1
ATOM 3235 C C . VAL B 1 200 ? 65.640 46.583 55.306 1.00 34.54 240 VAL B C 1
ATOM 3236 O O . VAL B 1 200 ? 66.492 45.787 54.899 1.00 35.11 240 VAL B O 1
ATOM 3240 N N . ILE B 1 201 ? 64.343 46.425 55.061 1.00 34.46 241 ILE B N 1
ATOM 3241 C CA . ILE B 1 201 ? 63.873 45.272 54.276 1.00 35.52 241 ILE B CA 1
ATOM 3242 C C . ILE B 1 201 ? 64.492 45.271 52.863 1.00 35.16 241 ILE B C 1
ATOM 3243 O O . ILE B 1 201 ? 65.046 44.260 52.422 1.00 35.21 241 ILE B O 1
ATOM 3248 N N . LEU B 1 202 ? 64.426 46.415 52.190 1.00 35.20 242 LEU B N 1
ATOM 3249 C CA . LEU B 1 202 ? 65.035 46.581 50.867 1.00 36.23 242 LEU B CA 1
ATOM 3250 C C . LEU B 1 202 ? 66.527 46.220 50.850 1.00 36.43 242 LEU B C 1
ATOM 3251 O O . LEU B 1 202 ? 66.995 45.497 49.966 1.00 36.68 242 LEU B O 1
ATOM 3256 N N . TYR B 1 203 ? 67.261 46.709 51.846 1.00 36.62 243 TYR B N 1
ATOM 3257 C CA . TYR B 1 203 ? 68.678 46.409 52.001 1.00 36.84 243 TYR B CA 1
ATOM 3258 C C . TYR B 1 203 ? 68.916 44.895 52.085 1.00 36.94 243 TYR B C 1
ATOM 3259 O O . TYR B 1 203 ? 69.725 44.344 51.338 1.00 36.79 243 TYR B O 1
ATOM 3268 N N . VAL B 1 204 ? 68.206 44.224 52.986 1.00 37.57 244 VAL B N 1
ATOM 3269 C CA . VAL B 1 204 ? 68.363 42.776 53.178 1.00 37.49 244 VAL B CA 1
ATOM 3270 C C . VAL B 1 204 ? 68.078 41.967 51.897 1.00 37.97 244 VAL B C 1
ATOM 3271 O O . VAL B 1 204 ? 68.785 41.006 51.605 1.00 37.94 244 VAL B O 1
ATOM 3275 N N . MET B 1 205 ? 67.040 42.349 51.156 1.00 38.37 245 MET B N 1
ATOM 3276 C CA . MET B 1 205 ? 66.689 41.671 49.907 1.00 38.96 245 MET B CA 1
ATOM 3277 C C . MET B 1 205 ? 67.779 41.882 48.839 1.00 39.56 245 MET B C 1
ATOM 3278 O O . MET B 1 205 ? 68.085 40.975 48.069 1.00 39.13 245 MET B O 1
ATOM 3283 N N . LEU B 1 206 ? 68.359 43.082 48.820 1.00 40.48 246 LEU B N 1
ATOM 3284 C CA . LEU B 1 206 ? 69.397 43.451 47.855 1.00 41.57 246 LEU B CA 1
ATOM 3285 C C . LEU B 1 206 ? 70.779 42.892 48.196 1.00 42.38 246 LEU B C 1
ATOM 3286 O O . LEU B 1 206 ? 71.532 42.512 47.300 1.00 42.21 246 LEU B O 1
ATOM 3291 N N . CYS B 1 207 ? 71.121 42.868 49.487 1.00 43.34 247 CYS B 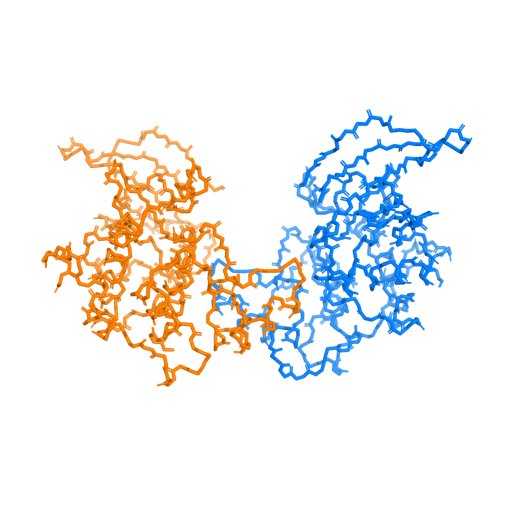N 1
ATOM 3292 C CA . CYS B 1 207 ? 72.503 42.578 49.898 1.00 44.12 247 CYS B CA 1
ATOM 3293 C C . CYS B 1 207 ? 72.641 41.240 50.623 1.00 44.38 247 CYS B C 1
ATOM 3294 O O . CYS B 1 207 ? 73.755 40.788 50.894 1.00 44.43 247 CYS B O 1
ATOM 3297 N N . ARG B 1 208 ? 71.504 40.616 50.939 1.00 44.62 248 ARG B N 1
ATOM 3298 C CA . ARG B 1 208 ? 71.464 39.343 51.661 1.00 44.93 248 ARG B CA 1
ATOM 3299 C C . ARG B 1 208 ? 72.206 39.458 52.996 1.00 44.89 248 ARG B C 1
ATOM 3300 O O . ARG B 1 208 ? 72.898 38.533 53.441 1.00 45.52 248 ARG B O 1
ATOM 3308 N N . ARG B 1 209 ? 72.033 40.611 53.636 1.00 44.49 249 ARG B N 1
ATOM 3309 C CA . ARG B 1 209 ? 72.701 40.938 54.873 1.00 44.52 249 ARG B CA 1
ATOM 3310 C C . ARG B 1 209 ? 71.941 42.056 55.564 1.00 43.92 249 ARG B C 1
ATOM 3311 O O . ARG B 1 209 ? 71.315 42.885 54.900 1.00 43.51 249 ARG B O 1
ATOM 3319 N N . LEU B 1 210 ? 72.022 42.091 56.890 1.00 43.25 250 LEU B N 1
ATOM 3320 C CA . LEU B 1 210 ? 71.474 43.197 57.659 1.00 43.24 250 LEU B CA 1
ATOM 3321 C C . LEU B 1 210 ? 72.430 44.380 57.694 1.00 43.17 250 LEU B C 1
ATOM 3322 O O . LEU B 1 210 ? 73.630 44.201 57.926 1.00 43.20 250 LEU B O 1
ATOM 3327 N N . PRO B 1 211 ? 71.904 45.595 57.450 1.00 42.83 251 PRO B N 1
ATOM 3328 C CA . PRO B 1 211 ? 72.757 46.790 57.477 1.00 42.56 251 PRO B CA 1
ATOM 3329 C C . PRO B 1 211 ? 73.298 47.136 58.870 1.00 42.64 251 PRO B C 1
ATOM 3330 O O . PRO B 1 211 ? 74.425 47.615 58.974 1.00 42.67 251 PRO B O 1
ATOM 3334 N N . PHE B 1 212 ? 72.524 46.881 59.926 1.00 42.48 252 PHE B N 1
ATOM 3335 C CA . PHE B 1 212 ? 72.878 47.400 61.257 1.00 42.71 252 PHE B CA 1
ATOM 3336 C C . PHE B 1 212 ? 73.410 46.404 62.265 1.00 43.21 252 PHE B C 1
ATOM 3337 O O . PHE B 1 212 ? 73.921 46.801 63.330 1.00 43.62 252 PHE B O 1
ATOM 3345 N N . ASP B 1 213 ? 73.308 45.123 61.921 1.00 43.12 253 ASP B N 1
ATOM 3346 C CA . ASP B 1 213 ? 73.572 44.025 62.847 1.00 43.47 253 ASP B CA 1
ATOM 3347 C C . ASP B 1 213 ? 74.976 44.025 63.456 1.00 43.00 253 ASP B C 1
ATOM 3348 O O . ASP B 1 213 ? 75.964 44.354 62.796 1.00 42.52 253 ASP B O 1
ATOM 3353 N N . ASP B 1 214 ? 75.038 43.655 64.730 1.00 42.16 254 ASP B N 1
ATOM 3354 C CA . ASP B 1 214 ? 76.303 43.416 65.424 1.00 41.63 254 ASP B CA 1
ATOM 3355 C C . ASP B 1 214 ? 75.966 42.495 66.579 1.00 41.48 254 ASP B C 1
ATOM 3356 O O . ASP B 1 214 ? 74.855 42.562 67.105 1.00 40.95 254 ASP B O 1
ATOM 3361 N N . GLU B 1 215 ? 76.916 41.636 66.949 1.00 41.68 255 GLU B N 1
ATOM 3362 C CA . GLU B 1 215 ? 76.766 40.695 68.065 1.00 42.12 255 GLU B CA 1
ATOM 3363 C C . GLU B 1 215 ? 76.709 41.432 69.412 1.00 42.19 255 GLU B C 1
ATOM 3364 O O . GLU B 1 215 ? 76.209 40.891 70.409 1.00 42.16 255 GLU B O 1
ATOM 3370 N N . SER B 1 216 ? 77.223 42.659 69.435 1.00 41.65 256 SER B N 1
ATOM 3371 C CA . SER B 1 216 ? 77.267 43.462 70.650 1.00 41.93 256 SER B CA 1
ATOM 3372 C C . SER B 1 216 ? 76.056 44.384 70.741 1.00 42.29 256 SER B C 1
ATOM 3373 O O . SER B 1 216 ? 75.836 45.242 69.869 1.00 41.57 256 SER B O 1
ATOM 3376 N N . ILE B 1 217 ? 75.294 44.208 71.818 1.00 42.40 257 ILE B N 1
ATOM 3377 C CA . ILE B 1 217 ? 74.042 44.956 72.037 1.00 42.80 257 ILE B CA 1
ATOM 3378 C C . ILE B 1 217 ? 74.181 46.484 71.920 1.00 41.79 257 ILE B C 1
ATOM 3379 O O . ILE B 1 217 ? 73.514 47.073 71.091 1.00 42.11 257 ILE B O 1
ATOM 3384 N N . PRO B 1 218 ? 75.011 47.129 72.768 1.00 42.03 258 PRO B N 1
ATOM 3385 C CA . PRO B 1 218 ? 75.212 48.584 72.632 1.00 41.83 258 PRO B CA 1
ATOM 3386 C C . PRO B 1 218 ? 75.741 49.057 71.270 1.00 41.74 258 PRO B C 1
ATOM 3387 O O . PRO B 1 218 ? 75.332 50.128 70.800 1.00 41.57 258 PRO B O 1
ATOM 3391 N N . VAL B 1 219 ? 76.630 48.272 70.651 1.00 41.00 259 VAL B N 1
ATOM 3392 C CA . VAL B 1 219 ? 77.146 48.597 69.323 1.00 40.39 259 VAL B CA 1
ATOM 3393 C C . VAL B 1 219 ? 75.994 48.615 68.322 1.00 40.40 259 VAL B C 1
ATOM 3394 O O . VAL B 1 219 ? 75.870 49.563 67.528 1.00 39.56 259 VAL B O 1
ATOM 3398 N N . LEU B 1 220 ? 75.150 47.578 68.375 1.00 39.68 260 LEU B N 1
ATOM 3399 C CA . LEU B 1 220 ? 73.975 47.508 67.513 1.00 39.87 260 LEU B CA 1
ATOM 3400 C C . LEU B 1 220 ? 73.103 48.761 67.638 1.00 39.61 260 LEU B C 1
ATOM 3401 O O . LEU B 1 220 ? 72.792 49.385 66.639 1.00 39.31 260 LEU B O 1
ATOM 3406 N N . PHE B 1 221 ? 72.710 49.115 68.861 1.00 39.73 261 PHE B N 1
ATOM 3407 C CA . PHE B 1 221 ? 71.855 50.286 69.072 1.00 40.51 261 PHE B CA 1
ATOM 3408 C C . PHE B 1 221 ? 72.538 51.597 68.659 1.00 40.43 261 PHE B C 1
ATOM 3409 O O . PHE B 1 221 ? 71.884 52.501 68.141 1.00 40.79 261 PHE B O 1
ATOM 3417 N N . LYS B 1 222 ? 73.846 51.675 68.897 1.00 40.26 262 LYS B N 1
ATOM 3418 C CA . LYS B 1 222 ? 74.691 52.785 68.468 1.00 40.88 262 LYS B CA 1
ATOM 3419 C C . LYS B 1 222 ? 74.698 52.938 66.935 1.00 40.65 262 LYS B C 1
ATOM 3420 O O . LYS B 1 222 ? 74.499 54.040 66.422 1.00 40.47 262 LYS B O 1
ATOM 3426 N N . ASN B 1 223 ? 74.904 51.831 66.220 1.00 40.35 263 ASN B N 1
ATOM 3427 C CA . ASN B 1 223 ? 74.795 51.805 64.754 1.00 40.47 263 ASN B CA 1
ATOM 3428 C C . ASN B 1 223 ? 73.474 52.371 64.235 1.00 40.47 263 ASN B C 1
ATOM 3429 O O . ASN B 1 223 ? 73.478 53.237 63.357 1.00 40.41 263 ASN B O 1
ATOM 3434 N N . ILE B 1 224 ? 72.356 51.894 64.798 1.00 40.39 264 ILE B N 1
ATOM 3435 C CA . ILE B 1 224 ? 71.017 52.344 64.388 1.00 40.39 264 ILE B CA 1
ATOM 3436 C C . ILE B 1 224 ? 70.810 53.837 64.699 1.00 40.67 264 ILE B C 1
ATOM 3437 O O . ILE B 1 224 ? 70.434 54.602 63.826 1.00 40.52 264 ILE B O 1
ATOM 3442 N N . SER B 1 225 ? 71.061 54.226 65.945 1.00 41.26 265 SER B N 1
ATOM 3443 C CA . SER B 1 225 ? 70.891 55.599 66.399 1.00 42.10 265 SER B CA 1
ATOM 3444 C C . SER B 1 225 ? 71.750 56.589 65.611 1.00 42.04 265 SER B C 1
ATOM 3445 O O . SER B 1 225 ? 71.353 57.744 65.414 1.00 42.02 265 SER B O 1
ATOM 3448 N N . ASN B 1 226 ? 72.913 56.131 65.152 1.00 41.99 266 ASN B N 1
ATOM 3449 C CA . ASN B 1 226 ? 73.811 56.956 64.336 1.00 42.47 266 ASN B CA 1
ATOM 3450 C C . ASN B 1 226 ? 73.714 56.732 62.817 1.00 42.18 266 ASN B C 1
ATOM 3451 O O . ASN B 1 226 ? 74.423 57.380 62.044 1.00 42.12 266 ASN B O 1
ATOM 3456 N N . GLY B 1 227 ? 72.859 55.805 62.398 1.00 42.15 267 GLY B N 1
ATOM 3457 C CA . GLY B 1 227 ? 72.700 55.483 60.975 1.00 42.23 267 GLY B CA 1
ATOM 3458 C C . GLY B 1 227 ? 73.973 54.993 60.305 1.00 42.19 267 GLY B C 1
ATOM 3459 O O . GLY B 1 227 ? 74.231 55.315 59.152 1.00 42.43 267 GLY B O 1
ATOM 3460 N N . VAL B 1 228 ? 74.751 54.191 61.027 1.00 42.53 268 VAL B N 1
ATOM 3461 C CA . VAL B 1 228 ? 76.021 53.658 60.531 1.00 42.46 268 VAL B CA 1
ATOM 3462 C C . VAL B 1 228 ? 75.825 52.286 59.887 1.00 42.73 268 VAL B C 1
ATOM 3463 O O . VAL B 1 228 ? 75.473 51.309 60.566 1.00 42.97 268 VAL B O 1
ATOM 3467 N N . TYR B 1 229 ? 76.042 52.232 58.574 1.00 42.99 269 TYR B N 1
ATOM 3468 C CA . TYR B 1 229 ? 75.972 50.993 57.791 1.00 43.71 269 TYR B CA 1
ATOM 3469 C C . TYR B 1 229 ? 76.715 51.194 56.471 1.00 44.05 269 TYR B C 1
ATOM 3470 O O . TYR B 1 229 ? 76.921 52.324 56.039 1.00 44.13 269 TYR B O 1
ATOM 3479 N N . THR B 1 230 ? 77.079 50.087 55.828 1.00 44.92 270 THR B N 1
ATOM 3480 C CA . THR B 1 230 ? 77.761 50.099 54.537 1.00 45.66 270 THR B CA 1
ATOM 3481 C C . THR B 1 230 ? 76.775 49.848 53.395 1.00 46.35 270 THR B C 1
ATOM 3482 O O . THR B 1 230 ? 75.895 48.986 53.501 1.00 46.05 270 THR B O 1
ATOM 3486 N N . LEU B 1 231 ? 76.929 50.621 52.319 1.00 46.87 271 LEU B N 1
ATOM 3487 C CA . LEU B 1 231 ? 76.246 50.381 51.048 1.00 47.65 271 LEU B CA 1
ATOM 3488 C C . LEU B 1 231 ? 77.218 49.690 50.103 1.00 48.32 271 LEU B C 1
ATOM 3489 O O . LEU B 1 231 ? 78.167 50.314 49.633 1.00 48.74 271 LEU B O 1
ATOM 3494 N N . PRO B 1 232 ? 77.007 48.386 49.853 1.00 49.14 272 PRO B N 1
ATOM 3495 C CA . PRO B 1 232 ? 77.876 47.551 49.015 1.00 49.72 272 PRO B CA 1
ATOM 3496 C C . PRO B 1 232 ? 78.070 48.062 47.591 1.00 50.39 272 PRO B C 1
ATOM 3497 O O . PRO B 1 232 ? 77.210 48.767 47.053 1.00 50.33 272 PRO B O 1
ATOM 3501 N N . LYS B 1 233 ? 79.196 47.667 46.997 1.00 50.96 273 LYS B N 1
ATOM 3502 C CA . LYS B 1 233 ? 79.652 48.158 45.696 1.00 51.30 273 LYS B CA 1
ATOM 3503 C C . LYS B 1 233 ? 78.805 47.677 44.508 1.00 51.16 273 LYS B C 1
ATOM 3504 O O . LYS B 1 233 ? 78.605 48.425 43.544 1.00 51.09 273 LYS B O 1
ATOM 3510 N N . PHE B 1 234 ? 78.306 46.441 44.582 1.00 51.10 274 PHE B N 1
ATOM 3511 C CA . PHE B 1 234 ? 77.505 45.850 43.492 1.00 51.10 274 PHE B CA 1
ATOM 3512 C C . PHE B 1 234 ? 76.153 46.544 43.258 1.00 51.05 274 PHE B C 1
ATOM 3513 O O . PHE B 1 234 ? 75.501 46.328 42.228 1.00 50.97 274 PHE B O 1
ATOM 3521 N N . LEU B 1 235 ? 75.754 47.372 44.223 1.00 50.73 275 LEU B N 1
ATOM 3522 C CA . LEU B 1 235 ? 74.461 48.051 44.240 1.00 50.47 275 LEU B CA 1
ATOM 3523 C C . LEU B 1 235 ? 74.364 49.114 43.141 1.00 50.42 275 LEU B C 1
ATOM 3524 O O . LEU B 1 235 ? 75.333 49.830 42.875 1.00 49.84 275 LEU B O 1
ATOM 3529 N N . SER B 1 236 ? 73.195 49.214 42.503 1.00 50.23 276 SER B N 1
ATOM 3530 C CA . SER B 1 236 ? 72.968 50.243 41.483 1.00 50.16 276 SER B CA 1
ATOM 3531 C C . SER B 1 236 ? 72.839 51.634 42.125 1.00 49.68 276 SER B C 1
ATOM 3532 O O . SER B 1 236 ? 72.503 51.738 43.308 1.00 49.82 276 SER B O 1
ATOM 3535 N N . PRO B 1 237 ? 73.148 52.706 41.363 1.00 49.28 277 PRO B N 1
ATOM 3536 C CA . PRO B 1 237 ? 72.917 54.060 41.891 1.00 48.81 277 PRO B CA 1
ATOM 3537 C C . PRO B 1 237 ? 71.447 54.320 42.241 1.00 48.10 277 PRO B C 1
ATOM 3538 O O . PRO B 1 237 ? 71.160 55.065 43.179 1.00 47.72 277 PRO B O 1
ATOM 3542 N N . GLY B 1 238 ? 70.537 53.710 41.487 1.00 47.53 278 GLY B N 1
ATOM 3543 C CA . GLY B 1 238 ? 69.107 53.782 41.784 1.00 47.00 278 GLY B CA 1
ATOM 3544 C C . GLY B 1 238 ? 68.756 53.184 43.138 1.00 46.40 278 GLY B C 1
ATOM 3545 O O . GLY B 1 238 ? 68.124 53.844 43.961 1.00 46.46 278 GLY B O 1
ATOM 3546 N N . ALA B 1 239 ? 69.187 51.943 43.366 1.00 45.96 279 ALA B N 1
ATOM 3547 C CA . ALA B 1 239 ? 68.904 51.211 44.606 1.00 45.78 279 ALA B CA 1
ATOM 3548 C C . ALA B 1 239 ? 69.552 51.841 45.838 1.00 45.84 279 ALA B C 1
ATOM 3549 O O . ALA B 1 239 ? 68.882 52.065 46.855 1.00 45.97 279 ALA B O 1
ATOM 3551 N N . ALA B 1 240 ? 70.853 52.120 45.736 1.00 45.44 280 ALA B N 1
ATOM 3552 C CA . ALA B 1 240 ? 71.625 52.723 46.828 1.00 44.97 280 ALA B CA 1
ATOM 3553 C C . ALA B 1 240 ? 71.101 54.108 47.208 1.00 44.74 280 ALA B C 1
ATOM 3554 O O . ALA B 1 240 ? 71.004 54.434 48.391 1.00 44.73 280 ALA B O 1
ATOM 3556 N N . GLY B 1 241 ? 70.762 54.909 46.201 1.00 44.43 281 GLY B N 1
ATOM 3557 C CA . GLY B 1 241 ? 70.203 56.243 46.411 1.00 44.07 281 GLY B CA 1
ATOM 3558 C C . GLY B 1 241 ? 68.873 56.228 47.141 1.00 43.73 281 GLY B C 1
ATOM 3559 O O . GLY B 1 241 ? 68.604 57.097 47.968 1.00 44.19 281 GLY B O 1
ATOM 3560 N N . LEU B 1 242 ? 68.030 55.250 46.826 1.00 43.45 282 LEU B N 1
ATOM 3561 C CA . LEU B 1 242 ? 66.746 55.100 47.507 1.00 43.04 282 LEU B CA 1
ATOM 3562 C C . LEU B 1 242 ? 66.924 54.572 48.936 1.00 42.70 282 LEU B C 1
ATOM 3563 O O . LEU B 1 242 ? 66.348 55.125 49.879 1.00 42.32 282 LEU B O 1
ATOM 3568 N N . ILE B 1 243 ? 67.725 53.518 49.091 1.00 42.29 283 ILE B N 1
ATOM 3569 C CA . ILE B 1 243 ? 68.089 53.033 50.422 1.00 42.46 283 ILE B CA 1
ATOM 3570 C C . ILE B 1 243 ? 68.606 54.192 51.281 1.00 42.94 283 ILE B C 1
ATOM 3571 O O . ILE B 1 243 ? 68.141 54.385 52.408 1.00 43.34 283 ILE B O 1
ATOM 3576 N N . LYS B 1 244 ? 69.544 54.972 50.729 1.00 43.28 284 LYS B N 1
ATOM 3577 C CA . LYS B 1 244 ? 70.243 56.034 51.476 1.00 43.14 284 LYS B CA 1
ATOM 3578 C C . LYS B 1 244 ? 69.276 57.083 52.021 1.00 42.84 284 LYS B C 1
ATOM 3579 O O . LYS B 1 244 ? 69.481 57.623 53.098 1.00 43.03 284 LYS B O 1
ATOM 3585 N N . ARG B 1 245 ? 68.208 57.344 51.277 1.00 42.85 285 ARG B N 1
ATOM 3586 C CA . ARG B 1 245 ? 67.188 58.300 51.701 1.00 42.65 285 ARG B CA 1
ATOM 3587 C C . ARG B 1 245 ? 66.174 57.733 52.688 1.00 41.94 285 ARG B C 1
ATOM 3588 O O . ARG B 1 245 ? 65.532 58.489 53.419 1.00 41.73 285 ARG B O 1
ATOM 3596 N N . MET B 1 246 ? 66.012 56.410 52.686 1.00 41.24 286 MET B N 1
ATOM 3597 C CA . MET B 1 246 ? 65.118 55.742 53.626 1.00 40.43 286 MET B CA 1
ATOM 3598 C C . MET B 1 246 ? 65.775 55.570 54.998 1.00 39.85 286 MET B C 1
ATOM 3599 O O . MET B 1 246 ? 65.088 55.629 56.023 1.00 39.69 286 MET B O 1
ATOM 3604 N N . LEU B 1 247 ? 67.093 55.362 55.013 1.00 39.17 287 LEU B N 1
ATOM 3605 C CA . LEU B 1 247 ? 67.824 55.155 56.278 1.00 39.73 287 LEU B CA 1
ATOM 3606 C C . LEU B 1 247 ? 68.455 56.433 56.870 1.00 40.24 287 LEU B C 1
ATOM 3607 O O . LEU B 1 247 ? 69.632 56.447 57.219 1.00 40.54 287 LEU B O 1
ATOM 3612 N N . ILE B 1 248 ? 67.650 57.489 56.988 1.00 40.87 288 ILE B N 1
ATOM 3613 C CA . ILE B 1 248 ? 68.067 58.768 57.587 1.00 41.70 288 ILE B CA 1
ATOM 3614 C C . ILE B 1 248 ? 67.518 58.855 59.005 1.00 42.31 288 ILE B C 1
ATOM 3615 O O . ILE B 1 248 ? 66.324 58.642 59.226 1.00 42.68 288 ILE B O 1
ATOM 3620 N N . VAL B 1 249 ? 68.396 59.166 59.960 1.00 43.26 289 VAL B N 1
ATOM 3621 C CA . VAL B 1 249 ? 68.069 59.113 61.389 1.00 43.54 289 VAL B CA 1
ATOM 3622 C C . VAL B 1 249 ? 66.937 60.058 61.805 1.00 44.10 289 VAL B C 1
ATOM 3623 O O . VAL B 1 249 ? 66.020 59.653 62.540 1.00 43.52 289 VAL B O 1
ATOM 3627 N N . ASN B 1 250 ? 67.009 61.307 61.331 1.00 44.52 290 ASN B N 1
ATOM 3628 C CA . ASN B 1 250 ? 65.979 62.302 61.582 1.00 45.14 290 ASN B CA 1
ATOM 3629 C C . ASN B 1 250 ? 64.758 62.038 60.691 1.00 45.23 290 ASN B C 1
ATOM 3630 O O . ASN B 1 250 ? 64.875 62.050 59.460 1.00 44.76 290 ASN B O 1
ATOM 3635 N N . PRO B 1 251 ? 63.583 61.801 61.314 1.00 45.43 291 PRO B N 1
ATOM 3636 C CA . PRO B 1 251 ? 62.350 61.467 60.594 1.00 45.68 291 PRO B CA 1
ATOM 3637 C C . PRO B 1 251 ? 61.870 62.582 59.662 1.00 46.03 291 PRO B C 1
ATOM 3638 O O . PRO B 1 251 ? 61.164 62.310 58.680 1.00 46.14 291 PRO B O 1
ATOM 3642 N N . LEU B 1 252 ? 62.262 63.817 59.969 1.00 46.28 292 LEU B N 1
ATOM 3643 C CA . LEU B 1 252 ? 61.909 64.983 59.170 1.00 46.48 292 LEU B CA 1
ATOM 3644 C C . LEU B 1 252 ? 62.625 65.002 57.819 1.00 46.36 292 LEU B C 1
ATOM 3645 O O . LEU B 1 252 ? 62.096 65.549 56.842 1.00 46.29 292 LEU B O 1
ATOM 3650 N N . ASN B 1 253 ? 63.832 64.426 57.771 1.00 46.14 293 ASN B N 1
ATOM 3651 C CA . ASN B 1 253 ? 64.620 64.401 56.534 1.00 46.10 293 ASN B CA 1
ATOM 3652 C C . ASN B 1 253 ? 64.481 63.081 55.765 1.00 45.85 293 ASN B C 1
ATOM 3653 O O . ASN B 1 253 ? 65.050 62.925 54.675 1.00 46.06 293 ASN B O 1
ATOM 3658 N N . ARG B 1 254 ? 63.712 62.148 56.330 1.00 45.36 294 ARG B N 1
ATOM 3659 C CA . ARG B 1 254 ? 63.513 60.814 55.737 1.00 45.10 294 ARG B CA 1
ATOM 3660 C C . ARG B 1 254 ? 62.469 60.848 54.607 1.00 45.07 294 ARG B C 1
ATOM 3661 O O . ARG B 1 254 ? 61.363 61.367 54.789 1.00 45.43 294 ARG B O 1
ATOM 3669 N N . ILE B 1 255 ? 62.834 60.296 53.449 1.00 44.63 295 ILE B N 1
ATOM 3670 C CA . ILE B 1 255 ? 61.928 60.178 52.297 1.00 44.30 295 ILE B CA 1
ATOM 3671 C C . ILE B 1 255 ? 60.552 59.613 52.690 1.00 44.44 295 ILE B C 1
ATOM 3672 O O . ILE B 1 255 ? 60.456 58.687 53.502 1.00 44.71 295 ILE B O 1
ATOM 3677 N N . SER B 1 256 ? 59.496 60.178 52.117 1.00 43.87 296 SER B N 1
ATOM 3678 C CA . SER B 1 256 ? 58.146 59.728 52.406 1.00 43.77 296 SER B CA 1
ATOM 3679 C C . SER B 1 256 ? 57.761 58.574 51.474 1.00 43.93 296 SER B C 1
ATOM 3680 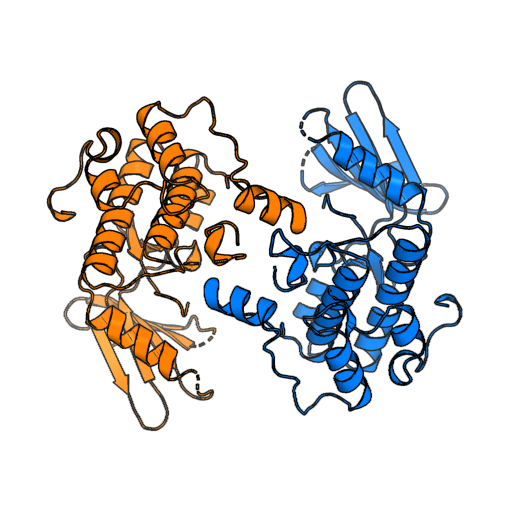O O . SER B 1 256 ? 58.439 58.307 50.478 1.00 43.92 296 SER B O 1
ATOM 3683 N N . ILE B 1 257 ? 56.673 57.891 51.803 1.00 44.10 297 ILE B N 1
ATOM 3684 C CA . ILE B 1 257 ? 56.174 56.795 50.976 1.00 44.75 297 ILE B CA 1
ATOM 3685 C C . ILE B 1 257 ? 55.768 57.264 49.570 1.00 44.88 297 ILE B C 1
ATOM 3686 O O . ILE B 1 257 ? 56.167 56.663 48.571 1.00 44.75 297 ILE B O 1
ATOM 3691 N N . HIS B 1 258 ? 55.006 58.352 49.502 1.00 45.41 298 HIS B N 1
ATOM 3692 C CA . HIS B 1 258 ? 54.588 58.917 48.215 1.00 45.98 298 HIS B CA 1
ATOM 3693 C C . HIS B 1 258 ? 55.755 59.376 47.343 1.00 45.29 298 HIS B C 1
ATOM 3694 O O . HIS B 1 258 ? 55.687 59.277 46.122 1.00 45.29 298 HIS B O 1
ATOM 3701 N N . GLU B 1 259 ? 56.822 59.856 47.976 1.00 44.65 299 GLU B N 1
ATOM 3702 C CA . GLU B 1 259 ? 58.071 60.160 47.276 1.00 44.21 299 GLU B CA 1
ATOM 3703 C C . GLU B 1 259 ? 58.833 58.913 46.825 1.00 44.00 299 GLU B C 1
ATOM 3704 O O . GLU B 1 259 ? 59.487 58.937 45.789 1.00 44.32 299 GLU B O 1
ATOM 3710 N N . ILE B 1 260 ? 58.775 57.833 47.605 1.00 43.86 300 ILE B N 1
ATOM 3711 C CA . ILE B 1 260 ? 59.364 56.558 47.168 1.00 43.58 300 ILE B CA 1
ATOM 3712 C C . ILE B 1 260 ? 58.680 56.072 45.881 1.00 43.53 300 ILE B C 1
ATOM 3713 O O . ILE B 1 260 ? 59.340 55.645 44.930 1.00 42.93 300 ILE B O 1
ATOM 3718 N N . MET B 1 261 ? 57.352 56.147 45.871 1.00 44.03 301 MET B N 1
ATOM 3719 C CA . MET B 1 261 ? 56.555 55.706 44.722 1.00 45.14 301 MET B CA 1
ATOM 3720 C C . MET B 1 261 ? 56.785 56.568 43.473 1.00 45.39 301 MET B C 1
ATOM 3721 O O . MET B 1 261 ? 56.480 56.134 42.364 1.00 45.49 301 MET B O 1
ATOM 3726 N N . GLN B 1 262 ? 57.339 57.770 43.669 1.00 45.70 302 GLN B N 1
ATOM 3727 C CA . GLN B 1 262 ? 57.755 58.654 42.579 1.00 46.70 302 GLN B CA 1
ATOM 3728 C C . GLN B 1 262 ? 59.173 58.356 42.074 1.00 46.60 302 GLN B C 1
ATOM 3729 O O . GLN B 1 262 ? 59.564 58.849 41.025 1.00 46.61 302 GLN B O 1
ATOM 3735 N N . ASP B 1 263 ? 59.955 57.580 42.822 1.00 46.55 303 ASP B N 1
ATOM 3736 C CA . ASP B 1 263 ? 61.378 57.389 42.488 1.00 46.63 303 ASP B CA 1
ATOM 3737 C C . ASP B 1 263 ? 61.564 56.560 41.210 1.00 46.56 303 ASP B C 1
ATOM 3738 O O . ASP B 1 263 ? 60.846 55.589 40.996 1.00 46.99 303 ASP B O 1
ATOM 3743 N N . ASP B 1 264 ? 62.518 56.964 40.367 1.00 46.45 304 ASP B N 1
ATOM 3744 C CA . ASP B 1 264 ? 62.767 56.330 39.063 1.00 46.40 304 ASP B CA 1
ATOM 3745 C C . ASP B 1 264 ? 63.119 54.844 39.174 1.00 46.14 304 ASP B C 1
ATOM 3746 O O . ASP B 1 264 ? 62.587 54.021 38.422 1.00 45.78 304 ASP B O 1
ATOM 3751 N N . TRP B 1 265 ? 64.006 54.507 40.112 1.00 45.76 305 TRP B N 1
ATOM 3752 C CA . TRP B 1 265 ? 64.371 53.109 40.354 1.00 45.47 305 TRP B CA 1
ATOM 3753 C C . TRP B 1 265 ? 63.132 52.284 40.715 1.00 45.38 305 TRP B C 1
ATOM 3754 O O . TRP B 1 265 ? 62.979 51.150 40.255 1.00 45.18 305 TRP B O 1
ATOM 3765 N N . PHE B 1 266 ? 62.253 52.878 41.523 1.00 45.20 306 PHE B N 1
ATOM 3766 C CA . PHE B 1 266 ? 61.062 52.207 42.032 1.00 45.03 306 PHE B CA 1
ATOM 3767 C C . PHE B 1 266 ? 60.046 51.954 40.931 1.00 45.11 306 PHE B C 1
ATOM 3768 O O . PHE B 1 266 ? 59.445 50.880 40.878 1.00 45.17 306 PHE B O 1
ATOM 3776 N N . LYS B 1 267 ? 59.857 52.952 40.067 1.00 45.11 307 LYS B N 1
ATOM 3777 C CA . LYS B 1 267 ? 58.814 52.926 39.039 1.00 44.98 307 LYS B CA 1
ATOM 3778 C C . LYS B 1 267 ? 59.054 51.919 37.921 1.00 44.59 307 LYS B C 1
ATOM 3779 O O . LYS B 1 267 ? 58.122 51.586 37.184 1.00 44.98 307 LYS B O 1
ATOM 3785 N N . VAL B 1 268 ? 60.289 51.442 37.789 1.00 44.22 308 VAL B N 1
ATOM 3786 C CA . VAL B 1 268 ? 60.630 50.445 36.769 1.00 43.82 308 VAL B CA 1
ATOM 3787 C C . VAL B 1 268 ? 59.747 49.200 36.907 1.00 43.89 308 VAL B C 1
ATOM 3788 O O . VAL B 1 268 ? 59.693 48.559 37.979 1.00 43.74 308 VAL B O 1
ATOM 3792 N N . ASP B 1 269 ? 59.038 48.901 35.814 1.00 43.51 309 ASP B N 1
ATOM 3793 C CA . ASP B 1 269 ? 58.094 47.779 35.701 1.00 43.10 309 ASP B CA 1
ATOM 3794 C C . ASP B 1 269 ? 57.038 47.711 36.804 1.00 42.66 309 ASP B C 1
ATOM 3795 O O . ASP B 1 269 ? 56.542 46.631 37.119 1.00 42.57 309 ASP B O 1
ATOM 3800 N N . LEU B 1 270 ? 56.704 48.868 37.372 1.00 42.11 310 LEU B N 1
ATOM 3801 C CA . LEU B 1 270 ? 55.701 48.981 38.421 1.00 41.65 310 LEU B CA 1
ATOM 3802 C C . LEU B 1 270 ? 54.314 48.601 37.908 1.00 41.18 310 LEU B C 1
ATOM 3803 O O . LEU B 1 270 ? 53.775 49.290 37.029 1.00 40.70 310 LEU B O 1
ATOM 3808 N N . PRO B 1 271 ? 53.732 47.498 38.448 1.00 40.84 311 PRO B N 1
ATOM 3809 C CA . PRO B 1 271 ? 52.399 47.108 37.993 1.00 40.41 311 PRO B CA 1
ATOM 3810 C C . PRO B 1 271 ? 51.368 48.127 38.441 1.00 39.90 311 PRO B C 1
ATOM 3811 O O . PRO B 1 271 ? 51.414 48.622 39.580 1.00 39.25 311 PRO B O 1
ATOM 3815 N N . GLU B 1 272 ? 50.460 48.440 37.529 1.00 39.03 312 GLU B N 1
ATOM 3816 C CA . GLU B 1 272 ? 49.449 49.466 37.736 1.00 39.05 312 GLU B CA 1
ATOM 3817 C C . GLU B 1 272 ? 48.498 49.107 38.880 1.00 38.21 312 GLU B C 1
ATOM 3818 O O . GLU B 1 272 ? 48.008 50.003 39.576 1.00 38.11 312 GLU B O 1
ATOM 3824 N N . TYR B 1 273 ? 48.237 47.809 39.071 1.00 37.67 313 TYR B N 1
ATOM 3825 C CA . TYR B 1 273 ? 47.291 47.359 40.108 1.00 37.65 313 TYR B CA 1
ATOM 3826 C C . TYR B 1 273 ? 47.709 47.771 41.517 1.00 37.85 313 TYR B C 1
ATOM 3827 O O . TYR B 1 273 ? 46.865 47.828 42.406 1.00 38.38 313 TYR B O 1
ATOM 3836 N N . LEU B 1 274 ? 49.002 48.052 41.696 1.00 37.72 314 LEU B N 1
ATOM 3837 C CA . LEU B 1 274 ? 49.597 48.394 42.990 1.00 38.66 314 LEU B CA 1
ATOM 3838 C C . LEU B 1 274 ? 49.419 49.872 43.359 1.00 39.43 314 LEU B C 1
ATOM 3839 O O . LEU B 1 274 ? 49.725 50.289 44.479 1.00 39.15 314 LEU B O 1
ATOM 3844 N N . LEU B 1 275 ? 48.935 50.654 42.401 1.00 40.51 315 LEU B N 1
ATOM 3845 C CA . LEU B 1 275 ? 48.721 52.074 42.601 1.00 41.51 315 LEU B CA 1
ATOM 3846 C C . LEU B 1 275 ? 47.414 52.273 43.348 1.00 42.01 315 LEU B C 1
ATOM 3847 O O . LEU B 1 275 ? 46.873 53.378 43.365 1.00 43.88 315 LEU B O 1
#

Secondary structure (DSSP, 8-state):
--EEEEEEE---EEEEE-TTT--EEEEEEEE---HHHHHHHHHHHHH---TTB--EEEEEE-SSEEEEEEE---EEHHHHHHHS-SPPHHHHHHHHHHHHHHHHHHHHTT-------TTTEEE-TT--EEE--SS---TTS-HHHHSSSS---THHHHHHHHHHHHHHHHSS-SS--SSHHHHHHHHHHT-----TTS-HHHHHHHHHHS-SSGGGSPPHHHHHH-HHHHTT--GGG-/-BS---B----EEEEE-TTT--EEEEEEE-S---HHHHHHHHHHHHH---TTB--EEEEEE-SS-EEEEEE---EEHHHHHHTSSPPPHHHHHHHHHHHHHHHHHHHHTT------SGGGEEE-TTS-EEE--TT---TT--HHHH--THHHHHHHHHHHHHHHHSS-SS--SSHHHHHHHHHHT-----TTS-HHHHHHHHHHS-SSTTTSPPHHHHHT-HHHHTT--GGG-

InterPro domains:
  IPR000719 Protein kinase domain [PF00069] (55-306)
  IPR000719 Protein kinase domain [PS50011] (55-306)
  IPR000719 Protein kinase domain [SM00220] (55-306)
  IPR008271 Serine/threonine-protein kinase, active site [PS00108] (173-185)
  IPR011009 Protein kinase-like domain superfamily [SSF56112] (52-307)
  IPR013896 Carbon catabolite-derepressing protein kinase, ubiquitin-associated domain [PF08587] (344-389)
  IPR013896 Carbon catabolite-derepressing protein kinase, ubiquitin-associated domain [cd14334] (344-395)
  IPR017441 Protein kinase, ATP binding site [PS00107] (61-84)
  IPR028375 KA1 domain/Ssp2, C-terminal [SSF103243] (460-629)
  IPR032270 AMPK, C-terminal adenylate sensor domain [PF16579] (504-626)

B-factor: mean 45.64, std 12.13, range [21.12, 83.91]

Radius of gyration: 24.94 Å; Cα contacts (8 Å, |Δi|>4): 830; chains: 2; bounding box: 70×48×67 Å

Nearest PDB structures (foldseek):
  3hyh-assembly3_B  TM=1.004E+00  e=3.766E-45  Saccharomyces cerevisiae
  3hyh-assembly3_A  TM=9.932E-01  e=2.102E-40  Saccharomyces cerevisiae
  5tx3-assembly2_B  TM=9.259E-01  e=1.823E-21  Homo sapiens
  8guw-assembly1_C  TM=8.694E-01  e=2.612E-18  Homo sapiens
  4yvc-assembly1_A  TM=8.645E-01  e=5.876E-15  Homo sapiens